Protein 4DKN (pdb70)

B-factor: mean 14.66, std 6.93, range [6.12, 46.89]

Structure (mmCIF, N/CA/C/O backbone):
data_4DKN
#
_entry.id   4DKN
#
_cell.length_a   59.254
_cell.length_b   125.576
_cell.length_c   106.465
_cell.angle_alpha   90.00
_cell.angle_beta   90.00
_cell.angle_gamma   90.00
#
_symmetry.space_group_name_H-M   'C 2 2 21'
#
loop_
_entity.id
_entity.type
_entity.pdbx_description
1 polymer 'AMPHIOXUS GREEN FLUORESCENT PROTEIN, GFPA1'
2 water water
#
loop_
_atom_site.group_PDB
_atom_site.id
_atom_site.type_symbol
_atom_site.label_atom_id
_atom_site.label_alt_id
_atom_site.label_comp_id
_atom_site.label_asym_id
_atom_site.label_entity_id
_atom_site.label_seq_id
_atom_site.pdbx_PDB_ins_code
_atom_site.Cartn_x
_atom_site.Cartn_y
_atom_site.Cartn_z
_atom_site.occupancy
_atom_site.B_iso_or_equiv
_atom_site.auth_seq_id
_atom_site.auth_comp_id
_atom_site.auth_asym_id
_atom_site.auth_atom_id
_atom_site.pdbx_PDB_model_num
ATOM 1 N N . PRO A 1 6 ? 23.132 -1.491 -9.278 1.00 17.49 2 PRO A N 1
ATOM 2 C CA . PRO A 1 6 ? 23.079 -2.341 -8.068 1.00 16.92 2 PRO A CA 1
ATOM 3 C C . PRO A 1 6 ? 21.909 -3.317 -8.142 1.00 15.53 2 PRO A C 1
ATOM 4 O O . PRO A 1 6 ? 21.073 -3.223 -9.041 1.00 16.43 2 PRO A O 1
ATOM 8 N N . LEU A 1 7 ? 21.863 -4.254 -7.201 1.00 15.02 3 LEU A N 1
ATOM 9 C CA . LEU A 1 7 ? 20.773 -5.220 -7.144 1.00 14.22 3 LEU A CA 1
ATOM 10 C C . LEU A 1 7 ? 19.533 -4.449 -6.699 1.00 14.29 3 LEU A C 1
ATOM 11 O O . LEU A 1 7 ? 19.643 -3.382 -6.099 1.00 14.12 3 LEU A O 1
ATOM 16 N N . PRO A 1 8 ? 18.335 -4.973 -6.991 1.00 12.92 4 PRO A N 1
ATOM 17 C CA . PRO A 1 8 ? 17.089 -4.303 -6.609 1.00 12.79 4 PRO A CA 1
ATOM 18 C C . PRO A 1 8 ? 16.753 -4.382 -5.122 1.00 12.34 4 PRO A C 1
ATOM 19 O O . PRO A 1 8 ? 17.210 -5.281 -4.414 1.00 13.17 4 PRO A O 1
ATOM 23 N N . ALA A 1 9 ? 15.948 -3.428 -4.665 1.00 12.42 5 ALA A N 1
ATOM 24 C CA . ALA A 1 9 ? 15.513 -3.372 -3.277 1.00 11.99 5 ALA A CA 1
ATOM 25 C C . ALA A 1 9 ? 14.015 -3.090 -3.206 1.00 12.70 5 ALA A C 1
ATOM 26 O O . ALA A 1 9 ? 13.313 -3.632 -2.355 1.00 11.95 5 ALA A O 1
ATOM 28 N N . THR A 1 10 ? 13.530 -2.235 -4.103 1.00 11.49 6 THR A N 1
ATOM 29 C CA . THR A 1 10 ? 12.117 -1.883 -4.140 1.00 12.02 6 THR A CA 1
ATOM 30 C C . THR A 1 10 ? 11.632 -1.832 -5.580 1.00 10.31 6 THR A C 1
ATOM 31 O O . THR A 1 10 ? 12.431 -1.750 -6.514 1.00 10.94 6 THR A O 1
ATOM 35 N N . HIS A 1 11 ? 10.318 -1.873 -5.755 1.00 10.48 7 HIS A N 1
ATOM 36 C CA . HIS A 1 11 ? 9.742 -1.836 -7.090 1.00 9.49 7 HIS A CA 1
ATOM 37 C C . HIS A 1 11 ? 8.310 -1.343 -7.099 1.00 9.98 7 HIS A C 1
ATOM 38 O O . HIS A 1 11 ? 7.635 -1.335 -6.072 1.00 9.88 7 HIS A O 1
ATOM 45 N N . ASP A 1 12 ? 7.859 -0.909 -8.269 1.00 11.00 8 ASP A N 1
ATOM 46 C CA . ASP A 1 12 ? 6.483 -0.484 -8.431 1.00 12.05 8 ASP A CA 1
ATOM 47 C C . ASP A 1 12 ? 5.983 -1.286 -9.624 1.00 10.52 8 ASP A C 1
ATOM 48 O O . ASP A 1 12 ? 6.776 -1.732 -10.464 1.00 10.65 8 ASP A O 1
ATOM 53 N N . ILE A 1 13 ? 4.676 -1.493 -9.683 1.00 10.29 9 ILE A N 1
ATOM 54 C CA . ILE A 1 13 ? 4.093 -2.288 -10.745 1.00 9.94 9 ILE A CA 1
ATOM 55 C C . ILE A 1 13 ? 2.838 -1.641 -11.314 1.00 10.55 9 ILE A C 1
ATOM 56 O O . ILE A 1 13 ? 2.109 -0.946 -10.610 1.00 9.89 9 ILE A O 1
ATOM 61 N N . HIS A 1 14 ? 2.619 -1.854 -12.604 1.00 9.66 10 HIS A N 1
ATOM 62 C CA . HIS A 1 14 ? 1.434 -1.354 -13.279 1.00 9.92 10 HIS A CA 1
ATOM 63 C C . HIS A 1 14 ? 0.986 -2.462 -14.218 1.00 9.73 10 HIS A C 1
ATOM 64 O O . HIS A 1 14 ? 1.671 -2.766 -15.195 1.00 11.39 10 HIS A O 1
ATOM 71 N N . LEU A 1 15 ? -0.145 -3.083 -13.906 1.00 9.48 11 LEU A N 1
ATOM 72 C CA . LEU A 1 15 ? -0.680 -4.144 -14.748 1.00 9.94 11 LEU A CA 1
ATOM 73 C C . LEU A 1 15 ? -1.921 -3.608 -15.440 1.00 11.43 11 LEU A C 1
ATOM 74 O O . LEU A 1 15 ? -2.734 -2.908 -14.830 1.00 12.73 11 LEU A O 1
ATOM 79 N N . HIS A 1 16 ? -2.062 -3.927 -16.718 1.00 10.28 12 HIS A N 1
ATOM 80 C CA . HIS A 1 16 ? -3.208 -3.460 -17.475 1.00 10.10 12 HIS A CA 1
ATOM 81 C C . HIS A 1 16 ? -3.430 -4.341 -18.689 1.00 10.03 12 HIS A C 1
ATOM 82 O O . HIS A 1 16 ? -2.548 -5.097 -19.096 1.00 10.84 12 HIS A O 1
ATOM 89 N N . GLY A 1 17 ? -4.624 -4.241 -19.257 1.00 10.54 13 GLY A N 1
ATOM 90 C CA . GLY A 1 17 ? -4.970 -5.034 -20.414 1.00 10.17 13 GLY A CA 1
ATOM 91 C C . GLY A 1 17 ? -6.429 -5.404 -20.322 1.00 10.47 13 GLY A C 1
ATOM 92 O O . GLY A 1 17 ? -7.230 -4.641 -19.776 1.00 11.10 13 GLY A O 1
ATOM 93 N N . SER A 1 18 ? -6.780 -6.573 -20.845 1.00 11.34 14 SER A N 1
ATOM 94 C CA . SER A 1 18 ? -8.159 -7.028 -20.816 1.00 12.40 14 SER A CA 1
ATOM 95 C C . SER A 1 18 ? -8.251 -8.543 -20.688 1.00 11.61 14 SER A C 1
ATOM 96 O O . SER A 1 18 ? -7.377 -9.278 -21.158 1.00 11.77 14 SER A O 1
ATOM 99 N N . ILE A 1 19 ? -9.316 -8.992 -20.032 1.00 11.56 15 ILE A N 1
ATOM 100 C CA . ILE A 1 19 ? -9.591 -10.410 -19.842 1.00 11.89 15 ILE A CA 1
ATOM 101 C C . ILE A 1 19 ? -11.011 -10.623 -20.364 1.00 13.14 15 ILE A C 1
ATOM 102 O O . ILE A 1 19 ? -11.955 -9.993 -19.881 1.00 13.60 15 ILE A O 1
ATOM 107 N N . ASN A 1 20 ? -11.160 -11.492 -21.359 1.00 12.50 16 ASN A N 1
ATOM 108 C CA . ASN A 1 20 ? -12.467 -11.761 -21.949 1.00 13.99 16 ASN A CA 1
ATOM 109 C C . ASN A 1 20 ? -13.128 -10.478 -22.456 1.00 14.86 16 ASN A C 1
ATOM 110 O O . ASN A 1 20 ? -14.337 -10.291 -22.320 1.00 17.41 16 ASN A O 1
ATOM 115 N N . GLY A 1 21 ? -12.316 -9.599 -23.038 1.00 15.24 17 GLY A N 1
ATOM 116 C CA . GLY A 1 21 ? -12.826 -8.355 -23.589 1.00 17.66 17 GLY A CA 1
ATOM 117 C C . GLY A 1 21 ? -13.097 -7.224 -22.615 1.00 19.16 17 GLY A C 1
ATOM 118 O O . GLY A 1 21 ? -13.578 -6.166 -23.022 1.00 20.04 17 GLY A O 1
ATOM 119 N N . HIS A 1 22 ? -12.792 -7.430 -21.338 1.00 17.57 18 HIS A N 1
ATOM 120 C CA . HIS A 1 22 ? -13.022 -6.401 -20.330 1.00 19.20 18 HIS A CA 1
ATOM 121 C C . HIS A 1 22 ? -11.714 -5.850 -19.771 1.00 17.56 18 HIS A C 1
ATOM 122 O O . HIS A 1 22 ? -10.888 -6.592 -19.236 1.00 16.75 18 HIS A O 1
ATOM 129 N N . GLU A 1 23 ? -11.541 -4.540 -19.901 1.00 16.35 19 GLU A N 1
ATOM 130 C CA . GLU A 1 23 ? -10.342 -3.852 -19.437 1.00 15.22 19 GLU A CA 1
ATOM 131 C C . GLU A 1 23 ? -10.170 -3.857 -17.920 1.00 13.62 19 GLU A C 1
ATOM 132 O O . GLU A 1 23 ? -11.143 -3.820 -17.168 1.00 15.25 19 GLU A O 1
ATOM 138 N N . PHE A 1 24 ? -8.918 -3.911 -17.481 1.00 12.12 20 PHE A N 1
ATOM 139 C CA . PHE A 1 24 ? -8.597 -3.879 -16.059 1.00 10.96 20 PHE A CA 1
ATOM 140 C C . PHE A 1 24 ? -7.299 -3.092 -15.904 1.00 9.83 20 PHE A C 1
ATOM 141 O O . PHE A 1 24 ? -6.525 -2.953 -16.854 1.00 10.50 20 PHE A O 1
ATOM 149 N N . ASP A 1 25 ? -7.061 -2.576 -14.705 1.00 10.70 21 ASP A N 1
ATOM 150 C CA . ASP A 1 25 ? -5.860 -1.798 -14.447 1.00 10.29 21 ASP A CA 1
ATOM 151 C C . ASP A 1 25 ? -5.550 -1.859 -12.959 1.00 10.18 21 ASP A C 1
ATOM 152 O O . ASP A 1 25 ? -6.426 -1.621 -12.129 1.00 10.63 21 ASP A O 1
ATOM 157 N N . MET A 1 26 ? -4.305 -2.190 -12.629 1.00 10.23 22 MET A N 1
ATOM 158 C CA . MET A 1 26 ? -3.875 -2.277 -11.237 1.00 10.26 22 MET A CA 1
ATOM 159 C C . MET A 1 26 ? -2.519 -1.606 -11.062 1.00 9.78 22 MET A C 1
ATOM 160 O O . MET A 1 26 ? -1.660 -1.677 -11.944 1.00 10.72 22 MET A O 1
ATOM 165 N N . VAL A 1 27 ? -2.330 -0.959 -9.915 1.00 10.29 23 VAL A N 1
ATOM 166 C CA . VAL A 1 27 ? -1.081 -0.276 -9.612 1.00 12.08 23 VAL A CA 1
ATOM 167 C C . VAL A 1 27 ? -0.654 -0.570 -8.182 1.00 11.21 23 VAL A C 1
ATOM 168 O O . VAL A 1 27 ? -1.492 -0.795 -7.311 1.00 11.47 23 VAL A O 1
ATOM 172 N N . GLY A 1 28 ? 0.652 -0.554 -7.946 1.00 10.09 24 GLY A N 1
ATOM 173 C CA . GLY A 1 28 ? 1.163 -0.811 -6.614 1.00 10.03 24 GLY A CA 1
ATOM 174 C C . GLY A 1 28 ? 2.664 -0.991 -6.640 1.00 10.63 24 GLY A C 1
ATOM 175 O O . GLY A 1 28 ? 3.358 -0.402 -7.468 1.00 9.83 24 GLY A O 1
ATOM 176 N N . GLY A 1 29 ? 3.170 -1.814 -5.733 1.00 10.98 25 GLY A N 1
ATOM 177 C CA . GLY A 1 29 ? 4.598 -2.047 -5.685 1.00 11.16 25 GLY A CA 1
ATOM 178 C C . GLY A 1 29 ? 4.972 -2.900 -4.496 1.00 11.18 25 GLY A C 1
ATOM 179 O O . GLY A 1 29 ? 4.112 -3.506 -3.857 1.00 11.26 25 GLY A O 1
ATOM 180 N N . GLY A 1 30 ? 6.262 -2.943 -4.195 1.00 10.51 26 GLY A N 1
ATOM 181 C CA . GLY A 1 30 ? 6.726 -3.734 -3.074 1.00 10.28 26 GLY A CA 1
ATOM 182 C C . GLY A 1 30 ? 8.233 -3.674 -2.937 1.00 9.00 26 GLY A C 1
ATOM 183 O O . GLY A 1 30 ? 8.871 -2.687 -3.304 1.00 10.41 26 GLY A O 1
ATOM 184 N N . LYS A 1 31 ? 8.806 -4.741 -2.400 1.00 10.79 27 LYS A N 1
ATOM 185 C CA . LYS A 1 31 ? 10.242 -4.813 -2.212 1.00 10.67 27 LYS A CA 1
ATOM 186 C C . LYS A 1 31 ? 10.656 -6.273 -2.172 1.00 10.96 27 LYS A C 1
ATOM 187 O O . LYS A 1 31 ? 9.811 -7.169 -2.199 1.00 10.80 27 LYS A O 1
ATOM 193 N N . GLY A 1 32 ? 11.960 -6.509 -2.112 1.00 10.35 28 GLY A N 1
ATOM 194 C CA . GLY A 1 32 ? 12.447 -7.871 -2.068 1.00 11.44 28 GLY A CA 1
ATOM 195 C C . GLY A 1 32 ? 13.889 -7.967 -1.621 1.00 11.64 28 GLY A C 1
ATOM 196 O O . GLY A 1 32 ? 14.566 -6.956 -1.415 1.00 12.47 28 GLY A O 1
ATOM 197 N N . ASP A 1 33 ? 14.355 -9.202 -1.480 1.00 11.13 29 ASP A N 1
ATOM 198 C CA . ASP A 1 33 ? 15.720 -9.489 -1.053 1.00 11.53 29 ASP A CA 1
ATOM 199 C C . ASP A 1 33 ? 16.398 -10.238 -2.199 1.00 11.12 29 ASP A C 1
ATOM 200 O O . ASP A 1 33 ? 16.151 -11.425 -2.400 1.00 10.81 29 ASP A O 1
ATOM 205 N N . PRO A 1 34 ? 17.264 -9.552 -2.962 1.00 10.52 30 PRO A N 1
ATOM 206 C CA . PRO A 1 34 ? 17.970 -10.159 -4.097 1.00 11.50 30 PRO A CA 1
ATOM 207 C C . PRO A 1 34 ? 18.997 -11.225 -3.729 1.00 11.83 30 PRO A C 1
ATOM 208 O O . PRO A 1 34 ? 19.550 -11.884 -4.608 1.00 11.18 30 PRO A O 1
ATOM 212 N N . ASN A 1 35 ? 19.259 -11.383 -2.434 1.00 12.28 31 ASN A N 1
ATOM 213 C CA . ASN A 1 35 ? 20.199 -12.398 -1.965 1.00 13.22 31 ASN A CA 1
ATOM 214 C C . ASN A 1 35 ? 19.440 -13.673 -1.606 1.00 13.13 31 ASN A C 1
ATOM 215 O O . ASN A 1 35 ? 20.007 -14.765 -1.603 1.00 14.03 31 ASN A O 1
ATOM 220 N N . ALA A 1 36 ? 18.153 -13.523 -1.313 1.00 13.09 32 ALA A N 1
ATOM 221 C CA . ALA A 1 36 ? 17.311 -14.650 -0.928 1.00 12.43 32 ALA A CA 1
ATOM 222 C C . ALA A 1 36 ? 16.320 -15.087 -2.004 1.00 12.62 32 ALA A C 1
ATOM 223 O O . ALA A 1 36 ? 15.762 -16.181 -1.922 1.00 12.07 32 ALA A O 1
ATOM 225 N N . GLY A 1 37 ? 16.096 -14.233 -2.999 1.00 11.78 33 GLY A N 1
ATOM 226 C CA . GLY A 1 37 ? 15.162 -14.559 -4.065 1.00 12.62 33 GLY A CA 1
ATOM 227 C C . GLY A 1 37 ? 13.709 -14.319 -3.691 1.00 11.85 33 GLY A C 1
ATOM 228 O O . GLY A 1 37 ? 12.796 -14.692 -4.427 1.00 13.37 33 GLY A O 1
ATOM 229 N N . SER A 1 38 ? 13.486 -13.683 -2.548 1.00 10.74 34 SER A N 1
ATOM 230 C CA . SER A 1 38 ? 12.134 -13.415 -2.082 1.00 10.99 34 SER A CA 1
ATOM 231 C C . SER A 1 38 ? 11.695 -11.992 -2.392 1.00 9.65 34 SER A C 1
ATOM 232 O O . SER A 1 38 ? 12.519 -11.093 -2.550 1.00 10.65 34 SER A O 1
ATOM 235 N N . LEU A 1 39 ? 10.387 -11.799 -2.483 1.00 8.86 35 LEU A N 1
ATOM 236 C CA . LEU A 1 39 ? 9.837 -10.477 -2.741 1.00 8.86 35 LEU A CA 1
ATOM 237 C C . LEU A 1 39 ? 8.366 -10.429 -2.387 1.00 9.50 35 LEU A C 1
ATOM 238 O O . LEU A 1 39 ? 7.707 -11.461 -2.244 1.00 10.51 35 LEU A O 1
ATOM 243 N N . VAL A 1 40 ? 7.868 -9.210 -2.229 1.00 8.98 36 VAL A N 1
ATOM 244 C CA . VAL A 1 40 ? 6.467 -8.980 -1.932 1.00 10.30 36 VAL A CA 1
ATOM 245 C C . VAL A 1 40 ? 5.985 -7.904 -2.894 1.00 9.17 36 VAL A C 1
ATOM 246 O O . VAL A 1 40 ? 6.730 -6.979 -3.234 1.00 10.36 36 VAL A O 1
ATOM 250 N N . THR A 1 41 ? 4.749 -8.047 -3.352 1.00 9.16 37 THR A N 1
ATOM 251 C CA . THR A 1 41 ? 4.154 -7.080 -4.264 1.00 9.94 37 THR A CA 1
ATOM 252 C C . THR A 1 41 ? 2.676 -6.939 -3.956 1.00 10.14 37 THR A C 1
ATOM 253 O O . THR A 1 41 ? 1.979 -7.929 -3.745 1.00 10.21 37 THR A O 1
ATOM 257 N N . THR A 1 42 ? 2.207 -5.698 -3.920 1.00 11.28 38 THR A N 1
ATOM 258 C CA . THR A 1 42 ? 0.801 -5.419 -3.684 1.00 11.42 38 THR A CA 1
ATOM 259 C C . THR A 1 42 ? 0.305 -4.583 -4.858 1.00 10.78 38 THR A C 1
ATOM 260 O O . THR A 1 42 ? 0.955 -3.619 -5.261 1.00 12.25 38 THR A O 1
ATOM 264 N N . ALA A 1 43 ? -0.833 -4.972 -5.420 1.00 9.87 39 ALA A N 1
ATOM 265 C CA . ALA A 1 43 ? -1.412 -4.243 -6.541 1.00 10.85 39 ALA A CA 1
ATOM 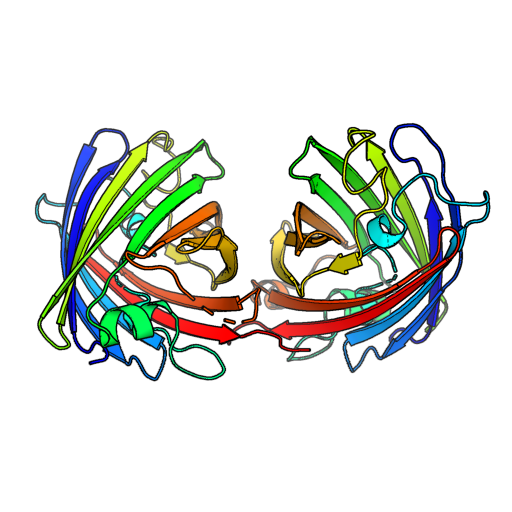266 C C . ALA A 1 43 ? -2.877 -3.979 -6.240 1.00 11.68 39 ALA A C 1
ATOM 267 O O . ALA A 1 43 ? -3.587 -4.854 -5.747 1.00 11.41 39 ALA A O 1
ATOM 269 N N . LYS A 1 44 ? -3.323 -2.766 -6.539 1.00 11.35 40 LYS A N 1
ATOM 270 C CA . LYS A 1 44 ? -4.703 -2.375 -6.290 1.00 13.15 40 LYS A CA 1
ATOM 271 C C . LYS A 1 44 ? -5.377 -1.910 -7.577 1.00 11.66 40 LYS A C 1
ATOM 272 O O . LYS A 1 44 ? -4.775 -1.196 -8.382 1.00 11.50 40 LYS A O 1
ATOM 278 N N . SER A 1 45 ? -6.626 -2.320 -7.770 1.00 12.01 41 SER A N 1
ATOM 279 C CA . SER A 1 45 ? -7.372 -1.937 -8.963 1.00 11.72 41 SER A CA 1
ATOM 280 C C . SER A 1 45 ? -7.674 -0.446 -8.977 1.00 12.99 41 SER A C 1
ATOM 281 O O . SER A 1 45 ? -7.861 0.170 -7.929 1.00 14.19 41 SER A O 1
ATOM 284 N N . THR A 1 46 ? -7.719 0.123 -10.176 1.00 11.97 42 THR A N 1
ATOM 285 C CA . THR A 1 46 ? -8.024 1.540 -10.349 1.00 13.18 42 THR A CA 1
ATOM 286 C C . THR A 1 46 ? -9.356 1.669 -11.082 1.00 14.97 42 THR A C 1
ATOM 287 O O . THR A 1 46 ? -9.807 2.775 -11.379 1.00 16.00 42 THR A O 1
ATOM 291 N N . LYS A 1 47 ? -9.986 0.533 -11.365 1.00 14.74 43 LYS A N 1
ATOM 292 C CA . LYS A 1 47 ? -11.254 0.515 -12.084 1.00 14.49 43 LYS A CA 1
ATOM 293 C C . LYS A 1 47 ? -12.329 -0.271 -11.341 1.00 13.14 43 LYS A C 1
ATOM 294 O O . LYS A 1 47 ? -13.197 -0.893 -11.956 1.00 15.76 43 LYS A O 1
ATOM 300 N N . GLY A 1 48 ? -12.273 -0.232 -10.015 1.00 13.88 44 GLY A N 1
ATOM 301 C CA . GLY A 1 48 ? -13.252 -0.954 -9.225 1.00 13.80 44 GLY A CA 1
ATOM 302 C C . GLY A 1 48 ? -12.959 -2.441 -9.152 1.00 13.64 44 GLY A C 1
ATOM 303 O O . GLY A 1 48 ? -11.886 -2.904 -9.546 1.00 14.49 44 GLY A O 1
ATOM 304 N N . ALA A 1 49 ? -13.930 -3.197 -8.654 1.00 13.87 45 ALA A N 1
ATOM 305 C CA . ALA A 1 49 ? -13.787 -4.637 -8.502 1.00 14.88 45 ALA A CA 1
ATOM 306 C C . ALA A 1 49 ? -13.433 -5.350 -9.802 1.00 14.63 45 ALA A C 1
ATOM 307 O O . ALA A 1 49 ? -13.982 -5.050 -10.860 1.00 15.56 45 ALA A O 1
ATOM 309 N N . LEU A 1 50 ? -12.503 -6.297 -9.713 1.00 13.54 46 LEU A N 1
ATOM 310 C CA . LEU A 1 50 ? -12.101 -7.079 -10.874 1.00 13.60 46 LEU A CA 1
ATOM 311 C C . LEU A 1 50 ? -13.271 -7.999 -11.220 1.00 13.90 46 LEU A C 1
ATOM 312 O O . LEU A 1 50 ? -13.966 -8.485 -10.328 1.00 14.53 46 LEU A O 1
ATOM 317 N N . LYS A 1 51 ? -13.487 -8.235 -12.512 1.00 14.71 47 LYS A N 1
ATOM 318 C CA . LYS A 1 51 ? -14.584 -9.084 -12.968 1.00 15.91 47 LYS A CA 1
ATOM 319 C C . LYS A 1 51 ? -14.182 -10.551 -13.089 1.00 15.48 47 LYS A C 1
ATOM 320 O O . LYS A 1 51 ? -14.996 -11.398 -13.460 1.00 19.14 47 LYS A O 1
ATOM 326 N N . PHE A 1 52 ? -12.926 -10.843 -12.778 1.00 13.38 48 PHE A N 1
ATOM 327 C CA . PHE A 1 52 ? -12.404 -12.204 -12.856 1.00 11.85 48 PHE A CA 1
ATOM 328 C C . PHE A 1 52 ? -11.641 -12.495 -11.571 1.00 11.27 48 PHE A C 1
ATOM 329 O O . PHE A 1 52 ? -11.407 -11.596 -10.767 1.00 11.40 48 PHE A O 1
ATOM 337 N N . SER A 1 53 ? -11.249 -13.748 -11.373 1.00 9.76 49 SER A N 1
ATOM 338 C CA . SER A 1 53 ? -10.520 -14.111 -10.167 1.00 9.89 49 SER A CA 1
ATOM 339 C C . SER A 1 53 ? -9.281 -13.255 -9.956 1.00 9.83 49 SER A C 1
ATOM 340 O O . SER A 1 53 ? -8.455 -13.114 -10.852 1.00 9.47 49 SER A O 1
ATOM 343 N N . PRO A 1 54 ? -9.137 -12.663 -8.763 1.00 10.34 50 PRO A N 1
ATOM 344 C CA . PRO A 1 54 ? -7.965 -11.831 -8.478 1.00 9.74 50 PRO A CA 1
ATOM 345 C C . PRO A 1 54 ? -6.690 -12.674 -8.552 1.00 9.40 50 PRO A C 1
ATOM 346 O O . PRO A 1 54 ? -5.596 -12.153 -8.762 1.00 9.55 50 PRO A O 1
ATOM 350 N N . TYR A 1 55 ? -6.845 -13.982 -8.386 1.00 8.98 51 TYR A N 1
ATOM 351 C CA . TYR A 1 55 ? -5.702 -14.882 -8.449 1.00 9.44 51 TYR A CA 1
ATOM 352 C C . TYR A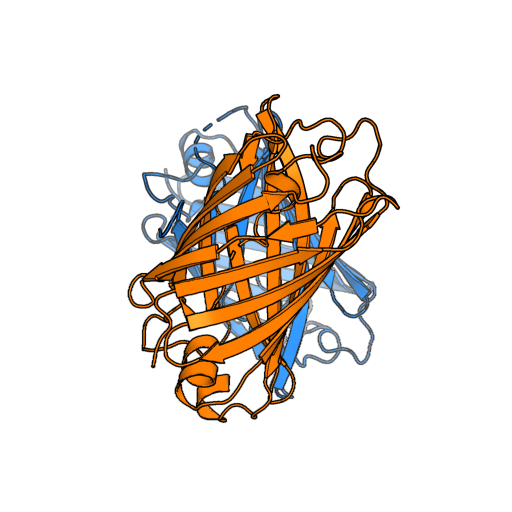 1 55 ? -5.117 -14.967 -9.854 1.00 9.38 51 TYR A C 1
ATOM 353 O O . TYR A 1 55 ? -4.008 -15.466 -10.034 1.00 8.89 51 TYR A O 1
ATOM 362 N N . LEU A 1 56 ? -5.850 -14.474 -10.850 1.00 8.53 52 LEU A N 1
ATOM 363 C CA . LEU A 1 56 ? -5.343 -14.497 -12.216 1.00 9.00 52 LEU A CA 1
ATOM 364 C C . LEU A 1 56 ? -4.143 -13.552 -12.317 1.00 9.64 52 LEU A C 1
ATOM 365 O O . LEU A 1 56 ? -3.362 -13.633 -13.260 1.00 10.22 52 LEU A O 1
ATOM 370 N N . MET A 1 57 ? -4.000 -12.655 -11.342 1.00 9.23 53 MET A N 1
ATOM 371 C CA . MET A 1 57 ? -2.880 -11.716 -11.319 1.00 8.41 53 MET A CA 1
ATOM 372 C C . MET A 1 57 ? -1.599 -12.388 -10.812 1.00 7.42 53 MET A C 1
ATOM 373 O O . MET A 1 57 ? -0.531 -11.776 -10.787 1.00 8.68 53 MET A O 1
ATOM 378 N N . ILE A 1 58 ? -1.722 -13.652 -10.415 1.00 7.64 54 ILE A N 1
ATOM 379 C CA . ILE A 1 58 ? -0.598 -14.447 -9.927 1.00 8.22 54 ILE A CA 1
ATOM 380 C C . ILE A 1 58 ? -0.260 -15.430 -11.048 1.00 8.56 54 ILE A C 1
ATOM 381 O O . ILE A 1 58 ? -1.155 -16.055 -11.616 1.00 8.12 54 ILE A O 1
ATOM 386 N N . PRO A 1 59 ? 1.035 -15.652 -11.321 1.00 8.75 55 PRO A N 1
ATOM 387 C CA . PRO A 1 59 ? 2.255 -15.114 -10.712 1.00 8.48 55 PRO A CA 1
ATOM 388 C C . PRO A 1 59 ? 2.800 -13.797 -11.250 1.00 8.08 55 PRO A C 1
ATOM 389 O O . PRO A 1 59 ? 3.921 -13.425 -10.930 1.00 8.34 55 PRO A O 1
ATOM 393 N N . HIS A 1 60 ? 2.013 -13.078 -12.036 1.00 7.80 56 HIS A N 1
ATOM 394 C CA . HIS A 1 60 ? 2.480 -11.829 -12.634 1.00 8.28 56 HIS A CA 1
ATOM 395 C C . HIS A 1 60 ? 3.023 -10.766 -11.674 1.00 8.95 56 HIS A C 1
ATOM 396 O O . HIS A 1 60 ? 3.912 -10.006 -12.050 1.00 9.15 56 HIS A O 1
ATOM 403 N N . LEU A 1 61 ? 2.515 -10.719 -10.442 1.00 8.22 57 LEU A N 1
ATOM 404 C CA . LEU A 1 61 ? 2.985 -9.734 -9.456 1.00 9.21 57 LEU A CA 1
ATOM 405 C C . LEU A 1 61 ? 4.452 -9.969 -9.082 1.00 8.46 57 LEU A C 1
ATOM 406 O O . LEU A 1 61 ? 5.127 -9.098 -8.541 1.00 9.45 57 LEU A O 1
ATOM 430 N N . TYR A 1 63 ? 9.473 -10.295 -11.053 1.00 7.68 61 TYR A N 1
ATOM 431 C CA . TYR A 1 63 ? 10.767 -9.635 -10.922 1.00 8.33 61 TYR A CA 1
ATOM 432 C C . TYR A 1 63 ? 11.909 -10.613 -10.653 1.00 8.17 61 TYR A C 1
ATOM 433 O O . TYR A 1 63 ? 12.279 -10.838 -9.495 1.00 9.17 61 TYR A O 1
ATOM 442 N N . TYR A 1 64 ? 12.482 -11.184 -11.708 1.00 7.89 62 TYR A N 1
ATOM 443 C CA . TYR A 1 64 ? 13.586 -12.116 -11.525 1.00 7.55 62 TYR A CA 1
ATOM 444 C C . TYR A 1 64 ? 14.897 -11.399 -11.196 1.00 8.10 62 TYR A C 1
ATOM 445 O O . TYR A 1 64 ? 15.939 -12.033 -11.015 1.00 9.03 62 TYR A O 1
ATOM 454 N N . GLN A 1 65 ? 14.844 -10.072 -11.107 1.00 9.32 63 GLN A N 1
ATOM 455 C CA . GLN A 1 65 ? 16.030 -9.307 -10.738 1.00 9.54 63 GLN A CA 1
ATOM 456 C C . GLN A 1 65 ? 16.360 -9.606 -9.268 1.00 9.60 63 GLN A C 1
ATOM 457 O O . GLN A 1 65 ? 17.446 -9.291 -8.787 1.00 10.18 63 GLN A O 1
ATOM 463 N N . TYR A 1 66 ? 15.414 -10.218 -8.560 1.00 8.31 64 TYR A N 1
ATOM 464 C CA . TYR A 1 66 ? 15.605 -10.584 -7.153 1.00 8.41 64 TYR A CA 1
ATOM 465 C C . TYR A 1 66 ? 16.100 -12.021 -7.021 1.00 8.82 64 TYR A C 1
ATOM 466 O O . TYR A 1 66 ? 16.373 -12.486 -5.915 1.00 9.42 64 TYR A O 1
ATOM 475 N N . LEU A 1 67 ? 16.222 -12.713 -8.149 1.00 9.45 65 LEU A N 1
ATOM 476 C CA . LEU A 1 67 ? 16.627 -14.115 -8.160 1.00 10.00 65 LEU A CA 1
ATOM 477 C C . LEU A 1 67 ? 18.105 -14.442 -8.331 1.00 10.04 65 LEU A C 1
ATOM 478 O O . LEU A 1 67 ? 18.691 -14.187 -9.380 1.00 10.55 65 LEU A O 1
ATOM 483 N N . PRO A 1 68 ? 18.734 -15.008 -7.292 1.00 11.93 66 PRO A N 1
ATOM 484 C CA . PRO A 1 68 ? 20.146 -15.346 -7.456 1.00 11.90 66 PRO A CA 1
ATOM 485 C C . PRO A 1 68 ? 20.197 -16.766 -8.026 1.00 11.85 66 PRO A C 1
ATOM 486 O O . PRO A 1 68 ? 19.202 -17.494 -7.973 1.00 11.43 66 PRO A O 1
ATOM 490 N N . TYR A 1 69 ? 21.331 -17.152 -8.598 1.00 12.58 67 TYR A N 1
ATOM 491 C CA . TYR A 1 69 ? 21.471 -18.500 -9.131 1.00 13.39 67 TYR A CA 1
ATOM 492 C C . TYR A 1 69 ? 22.260 -19.345 -8.131 1.00 14.44 67 TYR A C 1
ATOM 493 O O . TYR A 1 69 ? 22.757 -18.830 -7.133 1.00 14.94 67 TYR A O 1
ATOM 502 N N . PRO A 1 70 ? 22.376 -20.658 -8.376 1.00 14.64 68 PRO A N 1
ATOM 503 C CA . PRO A 1 70 ? 23.102 -21.548 -7.464 1.00 15.41 68 PRO A CA 1
ATOM 504 C C . PRO A 1 70 ? 24.566 -21.224 -7.181 1.00 15.85 68 PRO A C 1
ATOM 505 O O . PRO A 1 70 ? 25.094 -21.608 -6.139 1.00 15.68 68 PRO A O 1
ATOM 509 N N . ASP A 1 71 ? 25.222 -20.522 -8.097 1.00 16.29 69 ASP A N 1
ATOM 510 C CA . ASP A 1 71 ? 26.635 -20.205 -7.924 1.00 17.20 69 ASP A CA 1
ATOM 511 C C . ASP A 1 71 ? 26.981 -18.737 -8.149 1.00 17.36 69 ASP A C 1
ATOM 512 O O . ASP A 1 71 ? 28.132 -18.400 -8.427 1.00 17.94 69 ASP A O 1
ATOM 517 N N . GLY A 1 72 ? 25.988 -17.865 -8.019 1.00 16.86 70 GLY A N 1
ATOM 518 C CA . GLY A 1 72 ? 26.223 -16.447 -8.215 1.00 16.69 70 GLY A CA 1
ATOM 519 C C . GLY A 1 72 ? 24.976 -15.757 -8.726 1.00 16.07 70 GLY A C 1
ATOM 520 O O . GLY A 1 72 ? 23.919 -16.378 -8.797 1.00 15.23 70 GLY A O 1
ATOM 521 N N . PRO A 1 73 ? 25.063 -14.470 -9.093 1.00 15.61 71 PRO A N 1
ATOM 522 C CA . PRO A 1 73 ? 23.890 -13.750 -9.596 1.00 15.03 71 PRO A CA 1
ATOM 523 C C . PRO A 1 73 ? 23.333 -14.358 -10.880 1.00 13.88 71 PRO A C 1
ATOM 524 O O . PRO A 1 73 ? 24.080 -14.880 -11.707 1.00 15.64 71 PRO A O 1
ATOM 528 N N . SER A 1 74 ? 22.014 -14.296 -11.035 1.00 12.09 72 SER A N 1
ATOM 529 C CA . SER A 1 74 ? 21.362 -14.830 -12.227 1.00 11.76 72 SER A CA 1
ATOM 530 C C . SER A 1 74 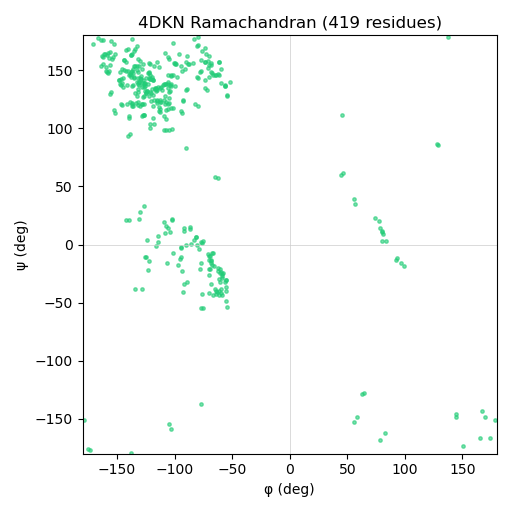? 21.587 -13.861 -13.383 1.00 12.00 72 SER A C 1
ATOM 531 O O . SER A 1 74 ? 22.019 -12.728 -13.174 1.00 12.44 72 SER A O 1
ATOM 534 N N . PRO A 1 75 ? 21.305 -14.296 -14.621 1.00 12.34 73 PRO A N 1
ATOM 535 C CA . PRO A 1 75 ? 21.496 -13.404 -15.769 1.00 11.45 73 PRO A CA 1
ATOM 536 C C . PRO A 1 75 ? 20.601 -12.170 -15.646 1.00 10.22 73 PRO A C 1
ATOM 537 O O . PRO A 1 75 ? 20.940 -11.087 -16.125 1.00 12.03 73 PRO A O 1
ATOM 541 N N . PHE A 1 76 ? 19.459 -12.344 -14.991 1.00 10.24 74 PHE A N 1
ATOM 542 C CA . PHE A 1 76 ? 18.514 -11.252 -14.790 1.00 10.42 74 PHE A CA 1
ATOM 543 C C . PHE A 1 76 ? 19.150 -10.186 -13.900 1.00 10.40 74 PHE A C 1
ATOM 544 O O . PHE A 1 76 ? 18.957 -8.987 -14.115 1.00 11.56 74 PHE A O 1
ATOM 552 N N . GLN A 1 77 ? 19.909 -10.631 -12.900 1.00 11.30 75 GLN A N 1
ATOM 553 C CA . GLN A 1 77 ? 20.580 -9.713 -11.985 1.00 11.63 75 GLN A CA 1
ATOM 554 C C . GLN A 1 77 ? 21.801 -9.086 -12.648 1.00 11.94 75 GLN A C 1
ATOM 555 O O . GLN A 1 77 ? 22.039 -7.889 -12.507 1.00 13.29 75 GLN A O 1
ATOM 561 N N . VAL A 1 78 ? 22.576 -9.892 -13.368 1.00 14.19 76 VAL A N 1
ATOM 562 C CA . VAL A 1 78 ? 23.756 -9.382 -14.056 1.00 15.44 76 VAL A CA 1
ATOM 563 C C . VAL A 1 78 ? 23.329 -8.283 -15.024 1.00 15.64 76 VAL A C 1
ATOM 564 O O . VAL A 1 78 ? 23.967 -7.233 -15.112 1.00 17.37 76 VAL A O 1
ATOM 568 N N . SER A 1 79 ? 22.238 -8.532 -15.742 1.00 16.52 77 SER A N 1
ATOM 569 C CA . SER A 1 79 ? 21.708 -7.569 -16.697 1.00 17.86 77 SER A CA 1
ATOM 570 C C . SER A 1 79 ? 21.482 -6.228 -16.010 1.00 16.89 77 SER A C 1
ATOM 571 O O . SER A 1 79 ? 21.978 -5.193 -16.462 1.00 17.56 77 SER A O 1
ATOM 574 N N . MET A 1 80 ? 20.735 -6.251 -14.913 1.00 16.21 78 MET A N 1
ATOM 575 C CA . MET A 1 80 ? 20.440 -5.031 -14.173 1.00 15.32 78 MET A CA 1
ATOM 576 C C . MET A 1 80 ? 21.691 -4.349 -13.626 1.00 15.44 78 MET A C 1
ATOM 577 O O . MET A 1 80 ? 21.818 -3.126 -13.700 1.00 15.48 78 MET A O 1
ATOM 582 N N . LEU A 1 81 ? 22.608 -5.138 -13.075 1.00 15.76 79 LEU A N 1
ATOM 583 C CA . LEU A 1 81 ? 23.844 -4.599 -12.517 1.00 17.02 79 LEU A CA 1
ATOM 584 C C . LEU A 1 81 ? 24.676 -3.861 -13.558 1.00 18.24 79 LEU A C 1
ATOM 585 O O . LEU A 1 81 ? 25.283 -2.830 -13.260 1.00 19.16 79 LEU A O 1
ATOM 590 N N . GLU A 1 82 ? 24.700 -4.387 -14.778 1.00 19.47 80 GLU A N 1
ATOM 591 C CA . GLU A 1 82 ? 25.480 -3.784 -15.853 1.00 20.75 80 GLU A CA 1
ATOM 592 C C . GLU A 1 82 ? 24.759 -2.639 -16.561 1.00 21.01 80 GLU A C 1
ATOM 593 O O . GLU A 1 82 ? 25.272 -2.086 -17.533 1.00 21.76 80 GLU A O 1
ATOM 599 N N . GLY A 1 83 ? 23.575 -2.284 -16.072 1.00 21.13 81 GLY A N 1
ATOM 600 C CA . GLY A 1 83 ? 22.826 -1.196 -16.677 1.00 21.83 81 GLY A CA 1
ATOM 601 C C . GLY A 1 83 ? 22.121 -1.561 -17.970 1.00 22.74 81 GLY A C 1
ATOM 602 O O . GLY A 1 83 ? 21.779 -0.688 -18.770 1.00 22.84 81 GLY A O 1
ATOM 603 N N . SER A 1 84 ? 21.908 -2.854 -18.186 1.00 22.55 82 SER A N 1
ATOM 604 C CA . SER A 1 84 ? 21.223 -3.312 -19.385 1.00 22.21 82 SER A CA 1
ATOM 605 C C . SER A 1 84 ? 19.794 -3.674 -18.990 1.00 21.25 82 SER A C 1
ATOM 606 O O . SER A 1 84 ? 19.294 -3.207 -17.968 1.00 23.23 82 SER A O 1
ATOM 609 N N . GLY A 1 85 ? 19.135 -4.499 -19.794 1.00 19.75 83 GLY A N 1
ATOM 610 C CA . GLY A 1 85 ? 17.773 -4.879 -19.472 1.00 17.42 83 GLY A CA 1
ATOM 611 C C . GLY A 1 85 ? 17.259 -6.048 -20.286 1.00 14.80 83 GLY A C 1
ATOM 612 O O . GLY A 1 85 ? 17.956 -6.569 -21.154 1.00 15.16 83 GLY A O 1
ATOM 613 N N . TYR A 1 86 ? 16.031 -6.463 -19.993 1.00 13.24 84 TYR A N 1
ATOM 614 C CA . TYR A 1 86 ? 15.401 -7.567 -20.703 1.00 11.80 84 TYR A CA 1
ATOM 615 C C . TYR A 1 86 ? 13.886 -7.427 -20.630 1.00 11.76 84 TYR A C 1
ATOM 616 O O . TYR A 1 86 ? 13.358 -6.711 -19.776 1.00 12.33 84 TYR A O 1
ATOM 625 N N . ALA A 1 87 ? 13.196 -8.093 -21.548 1.00 10.72 85 ALA A N 1
ATOM 626 C CA . ALA A 1 87 ? 11.741 -8.071 -21.587 1.00 12.12 85 ALA A CA 1
ATOM 627 C C . ALA A 1 87 ? 11.252 -9.500 -21.380 1.00 10.49 85 ALA A C 1
ATOM 628 O O . ALA A 1 87 ? 11.969 -10.456 -21.696 1.00 12.06 85 ALA A O 1
ATOM 630 N N . VAL A 1 88 ? 10.040 -9.646 -20.850 1.00 9.43 86 VAL A N 1
ATOM 631 C CA . VAL A 1 88 ? 9.473 -10.969 -20.594 1.00 9.52 86 VAL A CA 1
ATOM 632 C C . VAL A 1 88 ? 8.173 -11.190 -21.353 1.00 8.75 86 VAL A C 1
ATOM 633 O O . VAL A 1 88 ? 7.266 -10.360 -21.301 1.00 9.52 86 VAL A O 1
ATOM 637 N N . TYR A 1 89 ? 8.084 -12.321 -22.043 1.00 8.54 87 TYR A N 1
ATOM 638 C CA . TYR A 1 89 ? 6.892 -12.674 -22.800 1.00 8.61 87 TYR A CA 1
ATOM 639 C C . TYR A 1 89 ? 6.448 -14.068 -22.391 1.00 8.24 87 TYR A C 1
ATOM 640 O O . TYR A 1 89 ? 7.244 -15.004 -22.394 1.00 9.45 87 TYR A O 1
ATOM 649 N N . ARG A 1 90 ? 5.182 -14.203 -22.014 1.00 8.22 88 ARG A N 1
ATOM 650 C CA . ARG A 1 90 ? 4.662 -15.505 -21.628 1.00 8.11 88 ARG A CA 1
ATOM 651 C C . ARG A 1 90 ? 3.335 -15.800 -22.291 1.00 7.34 88 ARG A C 1
ATOM 652 O O . ARG A 1 90 ? 2.582 -14.892 -22.651 1.00 8.65 88 ARG A O 1
ATOM 660 N N . VAL A 1 91 ? 3.067 -17.088 -22.454 1.00 8.33 89 VAL A N 1
ATOM 661 C CA . VAL A 1 91 ? 1.805 -17.555 -22.989 1.00 9.34 89 VAL A CA 1
ATOM 662 C C . VAL A 1 91 ? 1.338 -18.659 -22.047 1.00 8.60 89 VAL A C 1
ATOM 663 O O . VAL A 1 91 ? 2.068 -19.623 -21.793 1.00 8.04 89 VAL A O 1
ATOM 667 N N . PHE A 1 92 ? 0.140 -18.479 -21.499 1.00 8.50 90 PHE A N 1
ATOM 668 C CA . PHE A 1 92 ? -0.481 -19.443 -20.598 1.00 9.06 90 PHE A CA 1
ATOM 669 C C . PHE A 1 92 ? -1.589 -20.149 -21.371 1.00 8.22 90 PHE A C 1
ATOM 670 O O . PHE A 1 92 ? -2.520 -19.505 -21.860 1.00 9.83 90 PHE A O 1
ATOM 678 N N . ASP A 1 93 ? -1.483 -21.468 -21.479 1.00 8.87 91 ASP A N 1
ATOM 679 C CA . ASP A 1 93 ? -2.478 -22.276 -22.170 1.00 9.18 91 ASP A CA 1
ATOM 680 C C . ASP A 1 93 ? -3.244 -23.044 -21.094 1.00 9.37 91 ASP A C 1
ATOM 681 O O . ASP A 1 93 ? -2.773 -24.064 -20.595 1.00 9.78 91 ASP A O 1
ATOM 686 N N . PHE A 1 94 ? -4.418 -22.537 -20.727 1.00 8.58 92 PHE A N 1
ATOM 687 C CA . PHE A 1 94 ? -5.226 -23.161 -19.683 1.00 8.51 92 PHE A CA 1
ATOM 688 C C . PHE A 1 94 ? -5.981 -24.390 -20.163 1.00 8.95 92 PHE A C 1
ATOM 689 O O . PHE A 1 94 ? -6.387 -24.480 -21.322 1.00 9.95 92 PHE A O 1
ATOM 697 N N . GLU A 1 95 ? -6.176 -25.334 -19.253 1.00 8.88 93 GLU A N 1
ATOM 698 C CA . GLU A 1 95 ? -6.838 -26.587 -19.588 1.00 8.91 93 GLU A CA 1
ATOM 699 C C . GLU A 1 95 ? -8.253 -26.472 -20.147 1.00 10.12 93 GLU A C 1
ATOM 700 O O . GLU A 1 95 ? -8.697 -27.365 -20.870 1.00 11.38 93 GLU A O 1
ATOM 706 N N . ASP A 1 96 ? -8.960 -25.390 -19.828 1.00 9.58 94 ASP A N 1
ATOM 707 C CA . ASP A 1 96 ? -10.320 -25.229 -20.326 1.00 10.25 94 ASP A CA 1
ATOM 708 C C . ASP A 1 96 ? -10.454 -24.265 -21.502 1.00 11.44 94 ASP A C 1
ATOM 709 O O . ASP A 1 96 ? -11.534 -23.739 -21.757 1.00 12.60 94 ASP A O 1
ATOM 714 N N . GLY A 1 97 ? -9.354 -24.037 -22.215 1.00 10.96 95 GLY A N 1
ATOM 715 C CA . GLY A 1 97 ? -9.408 -23.166 -23.377 1.00 11.31 95 GLY A CA 1
ATOM 716 C C . GLY A 1 97 ? -8.990 -21.724 -23.180 1.00 10.48 95 GLY A C 1
ATOM 717 O O . GLY A 1 97 ? -8.739 -21.017 -24.154 1.00 11.25 95 GLY A O 1
ATOM 718 N N . GLY A 1 98 ? -8.923 -21.269 -21.936 1.00 10.12 96 GLY A N 1
ATOM 719 C CA . GLY A 1 98 ? -8.514 -19.896 -21.704 1.00 8.80 96 GLY A CA 1
ATOM 720 C C . GLY A 1 98 ? -7.079 -19.691 -22.159 1.00 8.67 96 GLY A C 1
ATOM 721 O O . GLY A 1 98 ? -6.257 -20.607 -22.071 1.00 10.41 96 GLY A O 1
ATOM 722 N N . LYS A 1 99 ? -6.781 -18.499 -22.662 1.00 9.35 97 LYS A N 1
ATOM 723 C CA . LYS A 1 99 ? -5.436 -18.164 -23.114 1.00 9.92 97 LYS A CA 1
ATOM 724 C C . LYS A 1 99 ? -5.039 -16.824 -22.504 1.00 9.81 97 LYS A C 1
ATOM 725 O O . LYS A 1 99 ? -5.858 -15.908 -22.420 1.00 11.31 97 LYS A O 1
ATOM 731 N N . LEU A 1 100 ? -3.788 -16.712 -22.070 1.00 8.93 98 LEU A N 1
ATOM 732 C CA . LEU A 1 100 ? -3.299 -15.463 -21.503 1.00 8.51 98 LEU A CA 1
ATOM 733 C C . LEU A 1 100 ? -1.909 -15.171 -22.044 1.00 8.96 98 LEU A C 1
ATOM 734 O O . LEU A 1 100 ? -1.000 -15.983 -21.887 1.00 10.22 98 LEU A O 1
ATOM 739 N N . SER A 1 101 ? -1.761 -14.025 -22.702 1.00 8.04 99 SER A N 1
ATOM 740 C CA . SER A 1 101 ? -0.474 -13.598 -23.248 1.00 8.75 99 SER A CA 1
ATOM 741 C C . SER A 1 101 ? -0.010 -12.399 -22.433 1.00 8.91 99 SER A C 1
ATOM 742 O O . SER A 1 101 ? -0.783 -11.471 -22.182 1.00 9.03 99 SER A O 1
ATOM 745 N N . THR A 1 102 ? 1.247 -12.414 -22.010 1.00 7.70 100 THR A N 1
ATOM 746 C CA . THR A 1 102 ? 1.764 -11.319 -21.199 1.00 8.46 100 THR A CA 1
ATOM 747 C C . THR A 1 102 ? 3.065 -10.722 -21.715 1.00 8.59 100 THR A C 1
ATOM 748 O O . THR A 1 102 ? 3.872 -11.397 -22.357 1.00 8.77 100 THR A O 1
ATOM 752 N N . GLU A 1 103 ? 3.249 -9.440 -21.415 1.00 9.26 101 GLU A N 1
ATOM 753 C CA . GLU A 1 103 ? 4.441 -8.695 -21.805 1.00 9.63 101 GLU A CA 1
ATOM 754 C C . GLU A 1 103 ? 4.900 -7.841 -20.629 1.00 9.43 101 GLU A C 1
ATOM 755 O O . GLU A 1 103 ? 4.136 -7.008 -20.140 1.00 10.45 101 GLU A O 1
ATOM 761 N N . PHE A 1 104 ? 6.132 -8.041 -20.168 1.00 8.92 102 PHE A N 1
ATOM 762 C CA . PHE A 1 104 ? 6.659 -7.227 -19.073 1.00 9.20 102 PHE A CA 1
ATOM 763 C C . PHE A 1 104 ? 7.850 -6.425 -19.580 1.00 9.75 102 PHE A C 1
ATOM 764 O O . PHE A 1 104 ? 8.716 -6.964 -20.266 1.00 10.94 102 PHE A O 1
ATOM 772 N N . LYS A 1 105 ? 7.887 -5.142 -19.233 1.00 10.36 103 LYS A N 1
ATOM 773 C CA . LYS A 1 105 ? 8.998 -4.268 -19.588 1.00 11.04 103 LYS A CA 1
ATOM 774 C C . LYS A 1 105 ? 9.387 -3.528 -18.313 1.00 9.88 103 LYS A C 1
ATOM 775 O O . LYS A 1 105 ? 8.537 -3.254 -17.465 1.00 10.67 103 LYS A O 1
ATOM 781 N N . TYR A 1 106 ? 10.668 -3.209 -18.179 1.00 9.60 104 TYR A N 1
ATOM 782 C CA . TYR A 1 106 ? 11.163 -2.556 -16.973 1.00 10.06 104 TYR A CA 1
ATOM 783 C C . TYR A 1 106 ? 12.041 -1.341 -17.236 1.00 10.93 104 TYR A C 1
ATOM 784 O O . TYR A 1 106 ? 12.600 -1.182 -18.318 1.00 12.38 104 TYR A O 1
ATOM 793 N N . SER A 1 107 ? 12.153 -0.498 -16.215 1.00 11.46 105 SER A N 1
ATOM 794 C CA . SER A 1 107 ? 13.021 0.672 -16.240 1.00 12.78 105 SER A CA 1
ATOM 795 C C . SER A 1 107 ? 13.630 0.681 -14.841 1.00 13.61 105 SER A C 1
ATOM 796 O O . SER A 1 107 ? 12.981 0.271 -13.872 1.00 12.79 105 SER A O 1
ATOM 799 N N . TYR A 1 108 ? 14.879 1.118 -14.737 1.00 14.54 106 TYR A N 1
ATOM 800 C CA . TYR A 1 108 ? 15.569 1.133 -13.454 1.00 15.70 106 TYR A CA 1
ATOM 801 C C . TYR A 1 108 ? 16.064 2.503 -13.014 1.00 16.35 106 TYR A C 1
ATOM 802 O O . TYR A 1 108 ? 16.470 3.330 -13.829 1.00 16.63 106 TYR A O 1
ATOM 811 N N . GLU A 1 109 ? 16.030 2.720 -11.704 1.00 16.14 107 GLU A N 1
ATOM 812 C CA . GLU A 1 109 ? 16.516 3.951 -11.093 1.00 17.60 107 GLU A CA 1
ATOM 813 C C . GLU A 1 109 ? 17.218 3.474 -9.830 1.00 16.52 107 GLU A C 1
ATOM 814 O O . GLU A 1 109 ? 16.588 3.290 -8.790 1.00 17.53 107 GLU A O 1
ATOM 820 N N . GLY A 1 110 ? 18.523 3.252 -9.930 1.00 16.26 108 GLY A N 1
ATOM 821 C CA . GLY A 1 110 ? 19.258 2.763 -8.783 1.00 15.49 108 GLY A CA 1
ATOM 822 C C . GLY A 1 110 ? 18.743 1.376 -8.451 1.00 15.11 108 GLY A C 1
ATOM 823 O O . GLY A 1 110 ? 18.671 0.510 -9.325 1.00 15.14 108 GLY A O 1
ATOM 824 N N . SER A 1 111 ? 18.365 1.163 -7.196 1.00 13.30 109 SER A N 1
ATOM 825 C CA . SER A 1 111 ? 17.858 -0.135 -6.769 1.00 13.04 109 SER A CA 1
ATOM 826 C C . SER A 1 111 ? 16.336 -0.240 -6.886 1.00 11.94 109 SER A C 1
ATOM 827 O O . SER A 1 111 ? 15.738 -1.180 -6.371 1.00 11.83 109 SER A O 1
ATOM 830 N N . HIS A 1 112 ? 15.712 0.723 -7.559 1.00 12.19 110 HIS A N 1
ATOM 831 C CA . HIS A 1 112 ? 14.262 0.705 -7.725 1.00 11.89 110 HIS A CA 1
ATOM 832 C C . HIS A 1 112 ? 13.883 0.271 -9.134 1.00 12.41 110 HIS A C 1
ATOM 833 O O . HIS A 1 112 ? 14.427 0.776 -10.113 1.00 13.72 110 HIS A O 1
ATOM 840 N N . ILE A 1 113 ? 12.941 -0.662 -9.224 1.00 12.03 111 ILE A N 1
ATOM 841 C CA . ILE A 1 113 ? 12.478 -1.166 -10.511 1.00 11.44 111 ILE A CA 1
ATOM 842 C C . ILE A 1 113 ? 11.044 -0.738 -10.792 1.00 10.75 111 ILE A C 1
ATOM 843 O O . ILE A 1 113 ? 10.183 -0.812 -9.915 1.00 11.23 111 ILE A O 1
ATOM 848 N N . LYS A 1 114 ? 10.799 -0.283 -12.016 1.00 11.30 112 LYS A N 1
ATOM 849 C CA . LYS A 1 114 ? 9.461 0.093 -12.449 1.00 11.42 112 LYS A CA 1
ATOM 850 C C . LYS A 1 114 ? 9.062 -0.930 -13.505 1.00 10.77 112 LYS A C 1
ATOM 851 O O . LYS A 1 114 ? 9.756 -1.098 -14.508 1.00 11.26 112 LYS A O 1
ATOM 857 N N . ALA A 1 115 ? 7.948 -1.617 -13.277 1.00 9.19 113 ALA A N 1
ATOM 858 C CA . ALA A 1 115 ? 7.489 -2.626 -14.219 1.00 9.22 113 ALA A CA 1
ATOM 859 C C . ALA A 1 115 ? 6.149 -2.292 -14.858 1.00 9.93 113 ALA A C 1
ATOM 860 O O . ALA A 1 115 ? 5.206 -1.887 -14.178 1.00 10.61 113 ALA A O 1
ATOM 862 N N . ASP A 1 116 ? 6.088 -2.454 -16.175 1.00 9.77 114 ASP A N 1
ATOM 863 C CA . ASP A 1 116 ? 4.861 -2.240 -16.932 1.00 10.65 114 ASP A CA 1
ATOM 864 C C . ASP A 1 116 ? 4.474 -3.615 -17.454 1.00 10.90 114 ASP A C 1
ATOM 865 O O . ASP A 1 116 ? 5.226 -4.232 -18.213 1.00 11.44 114 ASP A O 1
ATOM 870 N N . MET A 1 117 ? 3.308 -4.095 -17.045 1.00 9.96 115 MET A N 1
ATOM 871 C CA . MET A 1 117 ? 2.859 -5.414 -17.457 1.00 10.27 115 MET A CA 1
ATOM 872 C C . MET A 1 117 ? 1.542 -5.375 -18.204 1.00 10.71 115 MET A C 1
ATOM 873 O O . MET A 1 117 ? 0.541 -4.873 -17.697 1.00 12.13 115 MET A O 1
ATOM 878 N N . LYS A 1 118 ? 1.550 -5.919 -19.413 1.00 11.32 116 LYS A N 1
ATOM 879 C CA . LYS A 1 118 ? 0.355 -5.961 -20.238 1.00 11.05 116 LYS A CA 1
ATOM 880 C C . LYS A 1 118 ? -0.115 -7.405 -20.315 1.00 11.22 116 LYS A C 1
ATOM 881 O O . LYS A 1 118 ? 0.648 -8.301 -20.693 1.00 11.85 116 LYS A O 1
ATOM 887 N N . LEU A 1 119 ? -1.367 -7.627 -19.934 1.00 10.82 117 LEU A N 1
ATOM 888 C CA . LEU A 1 119 ? -1.951 -8.960 -19.949 1.00 12.08 117 LEU A CA 1
ATOM 889 C C . LEU A 1 119 ? -3.190 -8.976 -20.827 1.00 12.23 117 LEU A C 1
ATOM 890 O O . LEU A 1 119 ? -4.086 -8.145 -20.659 1.00 13.62 117 LEU A O 1
ATOM 895 N N . MET A 1 120 ? -3.239 -9.919 -21.761 1.00 10.40 118 MET A N 1
ATOM 896 C CA . MET A 1 120 ? -4.387 -10.060 -22.645 1.00 10.24 118 MET A CA 1
ATOM 897 C C . MET A 1 120 ? -4.864 -11.503 -22.571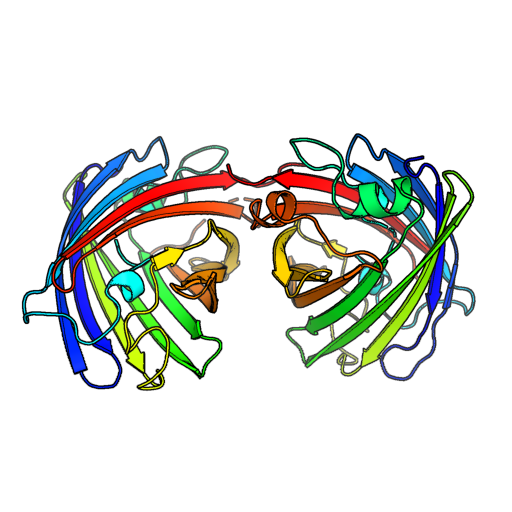 1.00 9.05 118 MET A C 1
ATOM 898 O O . MET A 1 120 ? -4.173 -12.432 -23.002 1.00 10.32 118 MET A O 1
ATOM 903 N N . GLY A 1 121 ? -6.045 -11.679 -21.991 1.00 8.13 119 GLY A N 1
ATOM 904 C CA . GLY A 1 121 ? -6.606 -13.007 -21.840 1.00 9.91 119 GLY A CA 1
ATOM 905 C C . GLY A 1 121 ? -7.963 -13.127 -22.492 1.00 9.53 119 GLY A C 1
ATOM 906 O O . GLY A 1 121 ? -8.736 -12.169 -22.530 1.00 10.94 119 GLY A O 1
ATOM 907 N N . SER A 1 122 ? -8.259 -14.318 -22.996 1.00 9.87 120 SER A N 1
ATOM 908 C CA . SER A 1 122 ? -9.527 -14.564 -23.663 1.00 10.31 120 SER A CA 1
ATOM 909 C C . SER A 1 122 ? -9.881 -16.042 -23.631 1.00 10.43 120 SER A C 1
ATOM 910 O O . SER A 1 122 ? -9.039 -16.888 -23.331 1.00 9.45 120 SER A O 1
ATOM 913 N N . GLY A 1 123 ? -11.137 -16.346 -23.939 1.00 10.67 121 GLY A N 1
ATOM 914 C CA . GLY A 1 123 ? -11.574 -17.728 -23.979 1.00 11.04 121 GLY A CA 1
ATOM 915 C C . GLY A 1 123 ? -11.860 -18.408 -22.654 1.00 9.96 121 GLY A C 1
ATOM 916 O O . GLY A 1 123 ? -11.980 -19.629 -22.607 1.00 11.42 121 GLY A O 1
ATOM 917 N N . PHE A 1 124 ? -11.969 -17.638 -21.579 1.00 10.58 122 PHE A N 1
ATOM 918 C CA . PHE A 1 124 ? -12.266 -18.218 -20.274 1.00 10.77 122 PHE A CA 1
ATOM 919 C C . PHE A 1 124 ? -13.773 -18.440 -20.164 1.00 11.18 122 PHE A C 1
ATOM 920 O O . PHE A 1 124 ? -14.553 -17.496 -20.293 1.00 11.64 122 PHE A O 1
ATOM 928 N N . PRO A 1 125 ? -14.204 -19.692 -19.941 1.00 11.75 123 PRO A N 1
ATOM 929 C CA . PRO A 1 125 ? -15.639 -19.978 -19.824 1.00 12.41 123 PRO A CA 1
ATOM 930 C C . PRO A 1 125 ? -16.274 -19.123 -18.732 1.00 12.87 123 PRO A C 1
ATOM 931 O O . PRO A 1 125 ? -15.707 -18.976 -17.652 1.00 12.18 123 PRO A O 1
ATOM 935 N N . ASP A 1 126 ? -17.446 -18.559 -19.013 1.00 13.08 124 ASP A N 1
ATOM 936 C CA . ASP A 1 126 ? -18.119 -17.712 -18.035 1.00 14.91 124 ASP A CA 1
ATOM 937 C C . ASP A 1 126 ? -18.451 -18.439 -16.735 1.00 14.36 124 ASP A C 1
ATOM 938 O O . ASP A 1 126 ? -18.649 -17.803 -15.702 1.00 15.07 124 ASP A O 1
ATOM 943 N N . ASP A 1 127 ? -18.507 -19.766 -16.781 1.00 13.87 125 ASP A N 1
ATOM 944 C CA . ASP A 1 127 ? -18.811 -20.543 -15.585 1.00 15.84 125 ASP A CA 1
ATOM 945 C C . ASP A 1 127 ? -17.561 -21.265 -15.090 1.00 14.86 125 ASP A C 1
ATOM 946 O O . ASP A 1 127 ? -17.633 -22.116 -14.204 1.00 16.21 125 ASP A O 1
ATOM 951 N N . GLY A 1 128 ? -16.416 -20.909 -15.667 1.00 14.38 126 GLY A N 1
ATOM 952 C CA . GLY A 1 128 ? -15.155 -21.522 -15.287 1.00 13.07 126 GLY A CA 1
ATOM 953 C C . GLY A 1 128 ? -14.575 -20.951 -14.005 1.00 11.65 126 GLY A C 1
ATOM 954 O O . GLY A 1 128 ? -15.076 -19.952 -13.488 1.00 11.99 126 GLY A O 1
ATOM 955 N N . PRO A 1 129 ? -13.505 -21.560 -13.469 1.00 11.61 127 PRO A N 1
ATOM 956 C CA . PRO A 1 129 ? -12.870 -21.095 -12.231 1.00 11.50 127 PRO A CA 1
ATOM 957 C C . PRO A 1 129 ? -12.330 -19.666 -12.228 1.00 10.59 127 PRO A C 1
ATOM 958 O O . PRO A 1 129 ? -12.255 -19.030 -11.178 1.00 11.44 127 PRO A O 1
ATOM 962 N N . VAL A 1 130 ? -11.954 -19.155 -13.393 1.00 10.61 128 VAL A N 1
ATOM 963 C CA . VAL A 1 130 ? -11.438 -17.797 -13.461 1.00 10.78 128 VAL A CA 1
ATOM 964 C C . VAL A 1 130 ? -12.561 -16.769 -13.379 1.00 10.93 128 VAL A C 1
ATOM 965 O O . VAL A 1 130 ? -12.543 -15.885 -12.518 1.00 10.25 128 VAL A O 1
ATOM 969 N N . MET A 1 131 ? -13.550 -16.895 -14.256 1.00 11.57 129 MET A N 1
ATOM 970 C CA . MET A 1 131 ? -14.650 -15.939 -14.268 1.00 11.69 129 MET A CA 1
ATOM 971 C C . MET A 1 131 ? -15.589 -16.017 -13.066 1.00 12.50 129 MET A C 1
ATOM 972 O O . MET A 1 131 ? -16.285 -15.046 -12.773 1.00 13.67 129 MET A O 1
ATOM 977 N N . THR A 1 132 ? -15.619 -17.153 -12.372 1.00 12.42 130 THR A N 1
ATOM 978 C CA . THR A 1 132 ? -16.480 -17.280 -11.195 1.00 12.44 130 THR A CA 1
ATOM 979 C C . THR A 1 132 ? -15.679 -17.287 -9.891 1.00 13.23 130 THR A C 1
ATOM 980 O O . THR A 1 132 ? -16.194 -17.661 -8.835 1.00 14.15 130 THR A O 1
ATOM 984 N N . SER A 1 133 ? -14.421 -16.864 -9.973 1.00 12.02 131 SER A N 1
ATOM 985 C CA . SER A 1 133 ? -13.541 -16.787 -8.807 1.00 11.78 131 SER A CA 1
ATOM 986 C C . SER A 1 133 ? -13.561 -18.017 -7.896 1.00 11.60 131 SER A C 1
ATOM 987 O O . SER A 1 133 ? -13.908 -17.926 -6.714 1.00 13.11 131 SER A O 1
ATOM 990 N N . GLN A 1 134 ? -13.172 -19.161 -8.450 1.00 11.14 132 GLN A N 1
ATOM 991 C CA . GLN A 1 134 ? -13.114 -20.424 -7.714 1.00 11.16 132 GLN A CA 1
ATOM 992 C C . GLN A 1 134 ? -11.711 -20.692 -7.171 1.00 10.02 132 GLN A C 1
ATOM 993 O O . GLN A 1 134 ? -11.516 -21.593 -6.364 1.00 9.38 132 GLN A O 1
ATOM 999 N N . ILE A 1 135 ? -10.734 -19.922 -7.637 1.00 9.47 133 ILE A N 1
ATOM 1000 C CA . ILE A 1 135 ? -9.348 -20.116 -7.222 1.00 9.60 133 ILE A CA 1
ATOM 1001 C C . ILE A 1 135 ? -9.089 -19.645 -5.799 1.00 10.19 133 ILE A C 1
ATOM 1002 O O . ILE A 1 135 ? -9.504 -18.551 -5.419 1.00 10.79 133 ILE A O 1
ATOM 1007 N N . VAL A 1 136 ? -8.386 -20.467 -5.022 1.00 9.87 134 VAL A N 1
ATOM 1008 C CA . VAL A 1 136 ? -8.076 -20.122 -3.638 1.00 10.24 134 VAL A CA 1
ATOM 1009 C C . VAL A 1 136 ? -6.588 -20.178 -3.288 1.00 9.50 134 VAL A C 1
ATOM 1010 O O . VAL A 1 136 ? -6.188 -19.707 -2.228 1.00 10.63 134 VAL A O 1
ATOM 1014 N N . ASP A 1 137 ? -5.766 -20.734 -4.176 1.00 9.98 135 ASP A N 1
ATOM 1015 C CA . ASP A 1 137 ? -4.334 -20.862 -3.896 1.00 9.14 135 ASP A CA 1
ATOM 1016 C C . ASP A 1 137 ? -3.655 -21.385 -5.165 1.00 8.30 135 ASP A C 1
ATOM 1017 O O . ASP A 1 137 ? -4.296 -21.541 -6.203 1.00 8.43 135 ASP A O 1
ATOM 1022 N N . GLN A 1 138 ? -2.354 -21.636 -5.080 1.00 8.61 136 GLN A N 1
ATOM 1023 C CA . GLN A 1 138 ? -1.606 -22.203 -6.201 1.00 8.16 136 GLN A CA 1
ATOM 1024 C C . GLN A 1 138 ? -0.474 -23.068 -5.660 1.00 8.64 136 GLN A C 1
ATOM 1025 O O . GLN A 1 138 ? 0.149 -22.742 -4.643 1.00 9.09 136 GLN A O 1
ATOM 1031 N N . ASP A 1 139 ? -0.229 -24.182 -6.342 1.00 7.22 137 ASP A N 1
ATOM 1032 C CA . ASP A 1 139 ? 0.824 -25.118 -5.963 1.00 8.28 137 ASP A CA 1
ATOM 1033 C C . ASP A 1 139 ? 2.212 -24.538 -6.178 1.00 7.66 137 ASP A C 1
ATOM 1034 O O . ASP A 1 139 ? 2.406 -23.655 -7.017 1.00 7.76 137 ASP A O 1
ATOM 1039 N N . GLY A 1 140 ? 3.174 -25.056 -5.415 1.00 9.12 138 GLY A N 1
ATOM 1040 C CA . GLY A 1 140 ? 4.562 -24.670 -5.589 1.00 9.14 138 GLY A CA 1
ATOM 1041 C C . GLY A 1 140 ? 4.841 -25.105 -7.018 1.00 8.56 138 GLY A C 1
ATOM 1042 O O . GLY A 1 140 ? 4.185 -26.020 -7.530 1.00 8.12 138 GLY A O 1
ATOM 1043 N N . CYS A 1 141 ? 5.842 -24.508 -7.647 1.00 8.55 139 CYS A N 1
ATOM 1044 C CA . CYS A 1 141 ? 6.084 -24.778 -9.052 1.00 8.08 139 CYS A CA 1
ATOM 1045 C C . CYS A 1 141 ? 7.553 -24.746 -9.453 1.00 6.94 139 CYS A C 1
ATOM 1046 O O . CYS A 1 141 ? 8.322 -23.935 -8.941 1.00 8.88 139 CYS A O 1
ATOM 1049 N N . VAL A 1 142 ? 7.944 -25.638 -10.360 1.00 6.85 140 VAL A N 1
ATOM 1050 C CA . VAL A 1 142 ? 9.323 -25.660 -10.836 1.00 7.64 140 VAL A CA 1
ATOM 1051 C C . VAL A 1 142 ? 9.400 -25.309 -12.318 1.00 7.49 140 VAL A C 1
ATOM 1052 O O . VAL A 1 142 ? 8.752 -25.945 -13.153 1.00 7.78 140 VAL A O 1
ATOM 1056 N N . SER A 1 143 ? 10.186 -24.285 -12.632 1.00 6.92 141 SER A N 1
ATOM 1057 C CA . SER A 1 143 ? 10.371 -23.845 -14.012 1.00 7.80 141 SER A CA 1
ATOM 1058 C C . SER A 1 143 ? 11.707 -24.354 -14.545 1.00 8.10 141 SER A C 1
ATOM 1059 O O . SER A 1 143 ? 12.684 -24.442 -13.800 1.00 8.99 141 SER A O 1
ATOM 1062 N N . LYS A 1 144 ? 11.741 -24.672 -15.837 1.00 7.80 142 LYS A N 1
ATOM 1063 C CA . LYS A 1 144 ? 12.944 -25.182 -16.495 1.00 8.37 142 LYS A CA 1
ATOM 1064 C C . LYS A 1 144 ? 13.452 -24.166 -17.514 1.00 6.92 142 LYS A C 1
ATOM 1065 O O . LYS A 1 144 ? 12.787 -23.902 -18.514 1.00 8.64 142 LYS A O 1
ATOM 1071 N N . LYS A 1 145 ? 14.635 -23.613 -17.266 1.00 7.42 143 LYS A N 1
ATOM 1072 C CA . LYS A 1 145 ? 15.223 -22.605 -18.145 1.00 7.87 143 LYS A CA 1
ATOM 1073 C C . LYS A 1 145 ? 16.380 -23.120 -18.993 1.00 9.11 143 LYS A C 1
ATOM 1074 O O . LYS A 1 145 ? 17.264 -23.818 -18.496 1.00 9.09 143 LYS A O 1
ATOM 1080 N N . THR A 1 146 ? 16.361 -22.767 -20.275 1.00 9.87 144 THR A N 1
ATOM 1081 C CA . THR A 1 146 ? 17.425 -23.134 -21.204 1.00 10.64 144 THR A CA 1
ATOM 1082 C C . THR A 1 146 ? 17.727 -21.901 -22.055 1.00 11.40 144 THR A C 1
ATOM 1083 O O . THR A 1 146 ? 16.941 -20.952 -22.091 1.00 12.05 144 THR A O 1
ATOM 1087 N N . TYR A 1 147 ? 18.868 -21.910 -22.732 1.00 11.23 145 TYR A N 1
ATOM 1088 C CA . TYR A 1 147 ? 19.264 -20.773 -23.553 1.00 12.20 145 TYR A CA 1
ATOM 1089 C C . TYR A 1 147 ? 18.941 -20.952 -25.028 1.00 11.91 145 TYR A C 1
ATOM 1090 O O . TYR A 1 147 ? 19.013 -22.057 -25.564 1.00 14.80 145 TYR A O 1
ATOM 1099 N N . LEU A 1 148 ? 18.570 -19.852 -25.673 1.00 12.17 146 LEU A N 1
ATOM 1100 C CA . LEU A 1 148 ? 18.256 -19.866 -27.096 1.00 14.05 146 LEU A CA 1
ATOM 1101 C C . LEU A 1 148 ? 18.912 -18.657 -27.744 1.00 14.42 146 LEU A C 1
ATOM 1102 O O . LEU A 1 148 ? 18.885 -17.556 -27.196 1.00 14.34 146 LEU A O 1
ATOM 1107 N N . ASN A 1 149 ? 19.507 -18.868 -28.912 1.00 15.42 147 ASN A N 1
ATOM 1108 C CA . ASN A 1 149 ? 20.172 -17.790 -29.624 1.00 16.86 147 ASN A CA 1
ATOM 1109 C C . ASN A 1 149 ? 21.225 -17.144 -28.725 1.00 18.66 147 ASN A C 1
ATOM 1110 O O . ASN A 1 149 ? 21.754 -17.794 -27.824 1.00 20.08 147 ASN A O 1
ATOM 1115 N N . ASN A 1 150 ? 21.525 -15.873 -28.956 1.00 20.36 148 ASN A N 1
ATOM 1116 C CA . ASN A 1 150 ? 22.548 -15.190 -28.169 1.00 22.35 148 ASN A CA 1
ATOM 1117 C C . ASN A 1 150 ? 22.028 -14.278 -27.064 1.00 22.16 148 ASN A C 1
ATOM 1118 O O . ASN A 1 150 ? 22.812 -13.774 -26.261 1.00 21.38 148 ASN A O 1
ATOM 1123 N N . ASN A 1 151 ? 20.718 -14.065 -27.008 1.00 20.77 149 ASN A N 1
ATOM 1124 C CA . ASN A 1 151 ? 20.168 -13.163 -26.001 1.00 19.16 149 ASN A CA 1
ATOM 1125 C C . ASN A 1 151 ? 18.838 -13.590 -25.401 1.00 16.59 149 ASN A C 1
ATOM 1126 O O . ASN A 1 151 ? 18.116 -12.759 -24.853 1.00 15.24 149 ASN A O 1
ATOM 1131 N N . THR A 1 152 ? 18.503 -14.869 -25.492 1.00 14.38 150 THR A N 1
ATOM 1132 C CA . THR A 1 152 ? 17.225 -15.310 -24.957 1.00 13.16 150 THR A CA 1
ATOM 1133 C C . THR A 1 152 ? 17.299 -16.501 -24.022 1.00 12.79 150 THR A C 1
ATOM 1134 O O . THR A 1 152 ? 18.104 -17.411 -24.207 1.00 13.46 150 THR A O 1
ATOM 1138 N N . ILE A 1 153 ? 16.463 -16.460 -22.991 1.00 11.31 151 ILE A N 1
ATOM 1139 C CA . ILE A 1 153 ? 16.344 -17.564 -22.058 1.00 10.51 151 ILE A CA 1
ATOM 1140 C C . ILE A 1 153 ? 14.900 -17.989 -22.248 1.00 10.13 151 ILE A C 1
ATOM 1141 O O . ILE A 1 153 ? 14.000 -17.149 -22.322 1.00 10.29 151 ILE A O 1
ATOM 1146 N N . VAL A 1 154 ? 14.686 -19.287 -22.369 1.00 8.95 152 VAL A N 1
ATOM 1147 C CA . VAL A 1 154 ? 13.343 -19.803 -22.546 1.00 11.11 152 VAL A CA 1
ATOM 1148 C C . VAL A 1 154 ? 13.027 -20.722 -21.389 1.00 8.85 152 VAL A C 1
ATOM 1149 O O . VAL A 1 154 ? 13.914 -21.395 -20.861 1.00 9.82 152 VAL A O 1
ATOM 1153 N N . ASP A 1 155 ? 11.781 -20.717 -20.942 1.00 8.11 153 ASP A N 1
ATOM 1154 C CA . ASP A 1 155 ? 11.425 -21.660 -19.905 1.00 7.77 153 ASP A CA 1
ATOM 1155 C C . ASP A 1 155 ? 10.033 -22.194 -20.111 1.00 8.06 153 ASP A C 1
ATOM 1156 O O . ASP A 1 155 ? 9.269 -21.712 -20.956 1.00 6.91 153 ASP A O 1
ATOM 1161 N N . SER A 1 156 ? 9.739 -23.246 -19.371 1.00 7.91 154 SER A N 1
ATOM 1162 C CA . SER A 1 156 ? 8.438 -23.871 -19.410 1.00 7.99 154 SER A CA 1
ATOM 1163 C C . SER A 1 156 ? 8.112 -24.283 -17.988 1.00 8.33 154 SER A C 1
ATOM 1164 O O . SER A 1 156 ? 9.009 -24.552 -17.182 1.00 7.84 154 SER A O 1
ATOM 1167 N N . PHE A 1 157 ? 6.829 -24.274 -17.666 1.00 8.71 155 PHE A N 1
ATOM 1168 C CA . PHE A 1 157 ? 6.376 -24.732 -16.368 1.00 8.20 155 PHE A CA 1
ATOM 1169 C C . PHE A 1 157 ? 4.913 -25.090 -16.460 1.00 7.49 155 PHE A C 1
ATOM 1170 O O . PHE A 1 157 ? 4.178 -24.566 -17.307 1.00 7.91 155 PHE A O 1
ATOM 1178 N N . ASP A 1 158 ? 4.523 -26.055 -15.638 1.00 7.65 156 ASP A N 1
ATOM 1179 C CA . ASP A 1 158 ? 3.151 -26.518 -15.587 1.00 8.18 156 ASP A CA 1
ATOM 1180 C C . ASP A 1 158 ? 2.560 -25.942 -14.320 1.00 8.53 156 ASP A C 1
ATOM 1181 O O . ASP A 1 158 ? 2.767 -26.451 -13.217 1.00 9.05 156 ASP A O 1
ATOM 1186 N N . TRP A 1 159 ? 1.843 -24.844 -14.509 1.00 7.57 157 TRP A N 1
ATOM 1187 C CA . TRP A 1 159 ? 1.209 -24.108 -13.433 1.00 7.90 157 TRP A CA 1
ATOM 1188 C C . TRP A 1 159 ? -0.098 -24.744 -12.991 1.00 7.72 157 TRP A C 1
ATOM 1189 O O . TRP A 1 159 ? -0.843 -25.275 -13.808 1.00 7.61 157 TRP A O 1
ATOM 1200 N N . SER A 1 160 ? -0.375 -24.702 -11.693 1.00 6.73 158 SER A N 1
ATOM 1201 C CA . SER A 1 160 ? -1.635 -25.240 -11.205 1.00 7.90 158 SER A CA 1
ATOM 1202 C C . SER A 1 160 ? -2.209 -24.488 -10.016 1.00 7.16 158 SER A C 1
ATOM 1203 O O . SER A 1 160 ? -1.581 -24.364 -8.963 1.00 8.54 158 SER A O 1
ATOM 1206 N N . TYR A 1 161 ? -3.412 -23.962 -10.218 1.00 7.60 159 TYR A N 1
ATOM 1207 C CA . TYR A 1 161 ? -4.138 -23.255 -9.177 1.00 8.08 159 TYR A CA 1
ATOM 1208 C C . TYR A 1 161 ? -4.929 -24.301 -8.398 1.00 8.16 159 TYR A C 1
ATOM 1209 O O . TYR A 1 161 ? -5.249 -25.363 -8.928 1.00 8.38 159 TYR A O 1
ATOM 1218 N N . ASN A 1 162 ? -5.247 -23.988 -7.148 1.00 8.47 160 ASN A N 1
ATOM 1219 C CA . ASN A 1 162 ? -6.052 -24.866 -6.311 1.00 8.11 160 ASN A CA 1
ATOM 1220 C C . ASN A 1 162 ? -7.440 -24.233 -6.276 1.00 8.74 160 ASN A C 1
ATOM 1221 O O . ASN A 1 162 ? -7.565 -23.013 -6.142 1.00 8.97 160 ASN A O 1
ATOM 1226 N N . LEU A 1 163 ? -8.476 -25.056 -6.399 1.00 9.34 161 LEU A N 1
ATOM 1227 C CA . LEU A 1 163 ? -9.843 -24.551 -6.399 1.00 10.62 161 LEU A CA 1
ATOM 1228 C C . LEU A 1 163 ? -10.591 -24.802 -5.097 1.00 11.29 161 LEU A C 1
ATOM 1229 O O . LEU A 1 163 ? -10.241 -25.687 -4.314 1.00 10.93 161 LEU A O 1
ATOM 1234 N N . GLN A 1 164 ? -11.638 -24.009 -4.900 1.00 11.04 162 GLN A N 1
ATOM 1235 C CA . GLN A 1 164 ? -12.500 -24.075 -3.732 1.00 12.72 162 GLN A CA 1
ATOM 1236 C C . GLN A 1 164 ? -13.055 -25.492 -3.578 1.00 13.67 162 GLN A C 1
ATOM 1237 O O . GLN A 1 164 ? -13.189 -25.993 -2.461 1.00 14.44 162 GLN A O 1
ATOM 1243 N N . ASN A 1 165 ? -13.356 -26.144 -4.699 1.00 13.29 163 ASN A N 1
ATOM 1244 C CA . ASN A 1 165 ? -13.905 -27.498 -4.658 1.00 14.29 163 ASN A CA 1
ATOM 1245 C C . ASN A 1 165 ? -12.865 -28.604 -4.481 1.00 13.22 163 ASN A C 1
ATOM 1246 O O . ASN A 1 165 ? -13.196 -29.785 -4.558 1.00 14.65 163 ASN A O 1
ATOM 1251 N N . GLY A 1 166 ? -11.611 -28.223 -4.255 1.00 12.70 164 GLY A N 1
ATOM 1252 C CA . GLY A 1 166 ? -10.566 -29.214 -4.052 1.00 12.74 164 GLY A CA 1
ATOM 1253 C C . GLY A 1 166 ? -9.803 -29.645 -5.293 1.00 13.06 164 GLY A C 1
ATOM 1254 O O . GLY A 1 166 ? -8.756 -30.288 -5.191 1.00 15.00 164 GLY A O 1
ATOM 1255 N N . LYS A 1 167 ? -10.320 -29.307 -6.467 1.00 12.05 165 LYS A N 1
ATOM 1256 C CA . LYS A 1 167 ? -9.655 -29.676 -7.710 1.00 12.55 165 LYS A CA 1
ATOM 1257 C C . LYS A 1 167 ? -8.557 -28.679 -8.053 1.00 11.59 165 LYS A C 1
ATOM 1258 O O . LYS A 1 167 ? -8.349 -27.694 -7.342 1.00 10.56 165 LYS A O 1
ATOM 1264 N N . ARG A 1 168 ? -7.843 -28.953 -9.137 1.00 11.48 166 ARG A N 1
ATOM 1265 C CA . ARG A 1 168 ? -6.786 -28.067 -9.595 1.00 11.79 166 ARG A CA 1
ATOM 1266 C C . ARG A 1 168 ? -7.189 -27.510 -10.953 1.00 11.00 166 ARG A C 1
ATOM 1267 O O . ARG A 1 168 ? -8.012 -28.099 -11.654 1.00 12.67 166 ARG A O 1
ATOM 1275 N N . TYR A 1 169 ? -6.624 -26.361 -11.304 1.00 9.78 167 TYR A N 1
ATOM 1276 C CA . TYR A 1 169 ? -6.900 -25.709 -12.581 1.00 8.83 167 TYR A CA 1
ATOM 1277 C C . TYR A 1 169 ? -5.519 -25.437 -13.161 1.00 9.03 167 TYR A C 1
ATOM 1278 O O . TYR A 1 169 ? -4.766 -24.600 -12.660 1.00 8.33 167 TYR A O 1
ATOM 1287 N N . ARG A 1 170 ? -5.205 -26.157 -14.229 1.00 9.29 168 ARG A N 1
ATOM 1288 C CA . ARG A 1 170 ? -3.890 -26.119 -14.846 1.00 8.42 168 ARG A CA 1
ATOM 1289 C C . ARG A 1 170 ? -3.675 -25.270 -16.083 1.00 8.61 168 ARG A C 1
ATOM 1290 O O . ARG A 1 170 ? -4.600 -24.981 -16.839 1.00 8.75 168 ARG A O 1
ATOM 1298 N N . ALA A 1 171 ? -2.418 -24.889 -16.278 1.00 9.42 169 ALA A N 1
ATOM 1299 C CA . ALA A 1 171 ? -2.007 -24.128 -17.444 1.00 9.49 169 ALA A CA 1
ATOM 1300 C C . ALA A 1 171 ? -0.594 -24.546 -17.829 1.00 9.90 169 ALA A C 1
ATOM 1301 O O . ALA A 1 171 ? 0.267 -24.751 -16.968 1.00 9.86 169 ALA A O 1
ATOM 1303 N N . ARG A 1 172 ? -0.383 -24.706 -19.130 1.00 9.46 170 ARG A N 1
ATOM 1304 C CA . ARG A 1 172 ? 0.918 -25.039 -19.689 1.00 10.05 170 ARG A CA 1
ATOM 1305 C C . ARG A 1 172 ? 1.492 -23.661 -20.010 1.00 7.86 170 ARG A C 1
ATOM 1306 O O . ARG A 1 172 ? 0.874 -22.889 -20.746 1.00 9.40 170 ARG A O 1
ATOM 1314 N N . VAL A 1 173 ? 2.659 -23.345 -19.460 1.00 7.12 171 VAL A N 1
ATOM 1315 C CA . VAL A 1 173 ? 3.237 -22.023 -19.668 1.00 7.24 171 VAL A CA 1
ATOM 1316 C C . VAL A 1 173 ? 4.596 -22.011 -20.353 1.00 6.41 171 VAL A C 1
ATOM 1317 O O . VAL A 1 173 ? 5.444 -22.871 -20.111 1.00 7.50 171 VAL A O 1
ATOM 1321 N N . SER A 1 174 ? 4.786 -21.016 -21.213 1.00 8.65 172 SER A N 1
ATOM 1322 C CA . SER A 1 174 ? 6.041 -20.830 -21.923 1.00 8.27 172 SER A CA 1
ATOM 1323 C C . SER A 1 174 ? 6.506 -19.402 -21.650 1.00 9.36 172 SER A C 1
ATOM 1324 O O . SER A 1 174 ? 5.703 -18.470 -21.679 1.00 11.04 172 SER A O 1
ATOM 1327 N N . SER A 1 175 ? 7.795 -19.234 -21.366 1.00 8.00 173 SER A N 1
ATOM 1328 C CA . SER A 1 175 ? 8.347 -17.909 -21.109 1.00 7.95 173 SER A CA 1
ATOM 1329 C C . SER A 1 175 ? 9.549 -17.650 -21.995 1.00 7.96 173 SER A C 1
ATOM 1330 O O . SER A 1 175 ? 10.360 -18.547 -22.233 1.00 8.84 173 SER A O 1
ATOM 1333 N N . HIS A 1 176 ? 9.659 -16.418 -22.474 1.00 7.63 174 HIS A N 1
ATOM 1334 C CA . HIS A 1 176 ? 10.789 -16.010 -23.290 1.00 8.33 174 HIS A CA 1
ATOM 1335 C C . HIS A 1 176 ? 11.308 -14.713 -22.684 1.00 8.59 174 HIS A C 1
ATOM 1336 O O . HIS A 1 176 ? 10.576 -13.727 -22.593 1.00 9.23 174 HIS A O 1
ATOM 1343 N N . TYR A 1 177 ? 12.561 -14.735 -22.240 1.00 9.38 175 TYR A N 1
ATOM 1344 C CA . TYR A 1 177 ? 13.209 -13.572 -21.641 1.00 8.84 175 TYR A CA 1
ATOM 1345 C C . TYR A 1 177 ? 14.215 -13.082 -22.676 1.00 9.25 175 TYR A C 1
ATOM 1346 O O . TYR A 1 177 ? 15.226 -13.736 -22.924 1.00 10.03 175 TYR A O 1
ATOM 1355 N N . ILE A 1 178 ? 13.919 -11.943 -23.295 1.00 10.06 176 ILE A N 1
ATOM 1356 C CA . ILE A 1 178 ? 14.790 -11.394 -24.329 1.00 11.20 176 ILE A CA 1
ATOM 1357 C C . ILE A 1 178 ? 15.644 -10.260 -23.780 1.00 11.21 176 ILE A C 1
ATOM 1358 O O . ILE A 1 178 ? 15.125 -9.228 -23.359 1.00 11.58 176 ILE A O 1
ATOM 1363 N N . PHE A 1 179 ? 16.957 -10.463 -23.796 1.00 12.60 177 PHE A N 1
ATOM 1364 C CA . PHE A 1 179 ? 17.903 -9.474 -23.286 1.00 15.48 177 PHE A CA 1
ATOM 1365 C C . PHE A 1 179 ? 18.374 -8.504 -24.367 1.00 19.50 177 PHE A C 1
ATOM 1366 O O . PHE A 1 179 ? 18.426 -8.850 -25.546 1.00 20.92 177 PHE A O 1
ATOM 1374 N N . ASP A 1 180 ? 18.720 -7.287 -23.955 1.00 22.77 178 ASP A N 1
ATOM 1375 C CA . ASP A 1 180 ? 19.178 -6.264 -24.890 1.00 26.10 178 ASP A CA 1
ATOM 1376 C C . ASP A 1 180 ? 20.557 -6.553 -25.475 1.00 27.96 178 ASP A C 1
ATOM 1377 O O . ASP A 1 180 ? 20.878 -6.090 -26.571 1.00 29.65 178 ASP A O 1
ATOM 1382 N N . LYS A 1 181 ? 21.374 -7.310 -24.750 1.00 29.62 179 LYS A N 1
ATOM 1383 C CA . LYS A 1 181 ? 22.709 -7.641 -25.236 1.00 31.17 179 LYS A CA 1
ATOM 1384 C C . LYS A 1 181 ? 23.011 -9.129 -25.088 1.00 32.03 179 LYS A C 1
ATOM 1385 O O . LYS A 1 181 ? 22.501 -9.791 -24.184 1.00 32.41 179 LYS A O 1
ATOM 1391 N N . PRO A 1 182 ? 23.850 -9.672 -25.983 1.00 32.48 180 PRO A N 1
ATOM 1392 C CA . PRO A 1 182 ? 24.246 -11.083 -25.988 1.00 33.00 180 PRO A CA 1
ATOM 1393 C C . PRO A 1 182 ? 24.952 -11.522 -24.706 1.00 33.46 180 PRO A C 1
ATOM 1394 O O . PRO A 1 182 ? 25.612 -10.723 -24.042 1.00 34.08 180 PRO A O 1
ATOM 1398 N N . PHE A 1 183 ? 24.812 -12.800 -24.372 1.00 33.38 181 PHE A N 1
ATOM 1399 C CA . PHE A 1 183 ? 25.443 -13.355 -23.181 1.00 33.01 181 PHE A CA 1
ATOM 1400 C C . PHE A 1 183 ? 26.929 -13.597 -23.437 1.00 33.86 181 PHE A C 1
ATOM 1401 O O . PHE A 1 183 ? 27.651 -14.074 -22.562 1.00 34.89 181 PHE A O 1
ATOM 1409 N N . LYS A 1 190 ? 25.936 -23.463 -18.210 1.00 23.35 188 LYS A N 1
ATOM 1410 C CA . LYS A 1 190 ? 25.175 -24.286 -17.281 1.00 20.58 188 LYS A CA 1
ATOM 1411 C C . LYS A 1 190 ? 23.675 -24.223 -17.544 1.00 18.30 188 LYS A C 1
ATOM 1412 O O . LYS A 1 190 ? 23.037 -23.194 -17.332 1.00 17.59 188 LYS A O 1
ATOM 1418 N N . GLN A 1 191 ? 23.124 -25.337 -18.009 1.00 17.09 189 GLN A N 1
ATOM 1419 C CA . GLN A 1 191 ? 21.700 -25.442 -18.293 1.00 15.17 189 GLN A CA 1
ATOM 1420 C C . GLN A 1 191 ? 21.352 -26.922 -18.424 1.00 14.23 189 GLN A C 1
ATOM 1421 O O . GLN A 1 191 ? 22.206 -27.740 -18.761 1.00 15.50 189 GLN A O 1
ATOM 1427 N N . PRO A 1 192 ? 20.091 -27.286 -18.155 1.00 11.78 190 PRO A N 1
ATOM 1428 C CA . PRO A 1 192 ? 19.011 -26.385 -17.744 1.00 11.39 190 PRO A CA 1
ATOM 1429 C C . PRO A 1 192 ? 19.214 -25.845 -16.335 1.00 10.48 190 PRO A C 1
ATOM 1430 O O . PRO A 1 192 ? 19.995 -26.384 -15.548 1.00 11.28 190 PRO A O 1
ATOM 1434 N N . VAL A 1 193 ? 18.509 -24.765 -16.033 1.00 9.61 191 VAL A N 1
ATOM 1435 C CA . VAL A 1 193 ? 18.543 -24.184 -14.706 1.00 10.51 191 VAL A CA 1
ATOM 1436 C C . VAL A 1 193 ? 17.104 -24.313 -14.229 1.00 9.73 191 VAL A C 1
ATOM 1437 O O . VAL A 1 193 ? 16.179 -23.864 -14.908 1.00 10.72 191 VAL A O 1
ATOM 1441 N N . PHE A 1 194 ? 16.912 -24.950 -13.083 1.00 8.54 192 PHE A N 1
ATOM 1442 C CA . PHE A 1 194 ? 15.576 -25.138 -12.533 1.00 8.40 192 PHE A CA 1
ATOM 1443 C C . PHE A 1 194 ? 15.332 -24.158 -11.403 1.00 7.63 192 PHE A C 1
ATOM 1444 O O . PHE A 1 194 ? 16.254 -23.814 -10.666 1.00 8.69 192 PHE A O 1
ATOM 1452 N N . VAL A 1 195 ? 14.093 -23.702 -11.266 1.00 7.88 193 VAL A N 1
ATOM 1453 C CA . VAL A 1 195 ? 13.764 -22.787 -10.184 1.00 7.42 193 VAL A CA 1
ATOM 1454 C C . VAL A 1 195 ? 12.454 -23.171 -9.523 1.00 7.47 193 VAL A C 1
ATOM 1455 O O . VAL A 1 195 ? 11.413 -23.223 -10.176 1.00 7.58 193 VAL A O 1
ATOM 1459 N N . TYR A 1 196 ? 12.518 -23.474 -8.230 1.00 7.67 194 TYR A N 1
ATOM 1460 C CA . TYR A 1 196 ? 11.322 -23.791 -7.467 1.00 7.66 194 TYR A CA 1
ATOM 1461 C C . TYR A 1 196 ? 10.795 -22.467 -6.922 1.00 7.52 194 TYR A C 1
ATOM 1462 O O . TYR A 1 196 ? 11.560 -21.654 -6.399 1.00 8.86 194 TYR A O 1
ATOM 1471 N N . ARG A 1 197 ? 9.493 -22.248 -7.046 1.00 7.14 195 ARG A N 1
ATOM 1472 C CA . ARG A 1 197 ? 8.897 -21.028 -6.525 1.00 7.17 195 ARG A CA 1
ATOM 1473 C C . ARG A 1 197 ? 7.582 -21.345 -5.840 1.00 6.90 195 ARG A C 1
ATOM 1474 O O . ARG A 1 197 ? 6.879 -22.280 -6.222 1.00 7.26 195 ARG A O 1
ATOM 1482 N N . LYS A 1 198 ? 7.263 -20.566 -4.813 1.00 7.83 196 LYS A N 1
ATOM 1483 C CA . LYS A 1 198 ? 6.010 -20.723 -4.092 1.00 8.20 196 LYS A CA 1
ATOM 1484 C C . LYS A 1 198 ? 5.405 -19.338 -3.890 1.00 8.88 196 LYS A C 1
ATOM 1485 O O . LYS A 1 198 ? 6.089 -18.407 -3.451 1.00 9.39 196 LYS A O 1
ATOM 1491 N N . CYS A 1 199 ? 4.128 -19.212 -4.231 1.00 9.04 197 CYS A N 1
ATOM 1492 C CA . CYS A 1 199 ? 3.406 -17.951 -4.105 1.00 9.02 197 CYS A CA 1
ATOM 1493 C C . CYS A 1 199 ? 2.408 -17.985 -2.951 1.00 10.36 197 CYS A C 1
ATOM 1494 O O . CYS A 1 199 ? 1.532 -18.850 -2.897 1.00 11.99 197 CYS A O 1
ATOM 1497 N N . HIS A 1 200 ? 2.558 -17.043 -2.027 1.00 9.77 198 HIS A N 1
ATOM 1498 C CA . HIS A 1 200 ? 1.662 -16.920 -0.879 1.00 10.24 198 HIS A CA 1
ATOM 1499 C C . HIS A 1 200 ? 0.843 -15.674 -1.187 1.00 10.08 198 HIS A C 1
ATOM 1500 O O . HIS A 1 200 ? 1.382 -14.571 -1.260 1.00 10.36 198 HIS A O 1
ATOM 1507 N N . VAL A 1 201 ? -0.460 -15.857 -1.360 1.00 10.01 199 VAL A N 1
ATOM 1508 C CA . VAL A 1 201 ? -1.339 -14.764 -1.762 1.00 11.02 199 VAL A CA 1
ATOM 1509 C C . VAL A 1 201 ? -2.508 -14.420 -0.841 1.00 11.93 199 VAL A C 1
ATOM 1510 O O . VAL A 1 201 ? -3.123 -15.295 -0.236 1.00 13.44 199 VAL A O 1
ATOM 1514 N N . LYS A 1 202 ? -2.790 -13.121 -0.754 1.00 13.32 200 LYS A N 1
ATOM 1515 C CA . LYS A 1 202 ? -3.897 -12.578 0.026 1.00 15.30 200 LYS A CA 1
ATOM 1516 C C . LYS A 1 202 ? -4.615 -11.689 -0.981 1.00 13.23 200 LYS A C 1
ATOM 1517 O O . LYS A 1 202 ? -4.016 -10.758 -1.521 1.00 14.91 200 LYS A O 1
ATOM 1523 N N . ALA A 1 203 ? -5.887 -11.958 -1.243 1.00 12.87 201 ALA A N 1
ATOM 1524 C CA . ALA A 1 203 ? -6.586 -11.156 -2.233 1.00 13.47 201 ALA A CA 1
ATOM 1525 C C . ALA A 1 203 ? -8.045 -10.819 -1.969 1.00 13.77 201 ALA A C 1
ATOM 1526 O O . ALA A 1 203 ? -8.744 -11.499 -1.213 1.00 13.33 201 ALA A O 1
ATOM 1528 N N . THR A 1 204 ? -8.478 -9.739 -2.611 1.00 13.67 202 THR A N 1
ATOM 1529 C CA . THR A 1 204 ? -9.855 -9.270 -2.564 1.00 12.57 202 THR A CA 1
ATOM 1530 C C . THR A 1 204 ? -10.138 -8.893 -4.011 1.00 12.86 202 THR A C 1
ATOM 1531 O O . THR A 1 204 ? -9.241 -8.965 -4.857 1.00 13.73 202 THR A O 1
ATOM 1535 N N . LYS A 1 205 ? -11.362 -8.481 -4.307 1.00 12.55 203 LYS A N 1
ATOM 1536 C CA . LYS A 1 205 ? -11.695 -8.116 -5.674 1.00 12.50 203 LYS A CA 1
ATOM 1537 C C . LYS A 1 205 ? -11.045 -6.812 -6.130 1.00 12.15 203 LYS A C 1
ATOM 1538 O O . LYS A 1 205 ? -11.103 -6.473 -7.312 1.00 13.28 203 LYS A O 1
ATOM 1544 N N . THR A 1 206 ? -10.408 -6.093 -5.210 1.00 12.45 204 THR A N 1
ATOM 1545 C CA . THR A 1 206 ? -9.763 -4.835 -5.569 1.00 13.58 204 THR A CA 1
ATOM 1546 C C . THR A 1 206 ? -8.269 -4.759 -5.267 1.00 12.83 204 THR A C 1
ATOM 1547 O O . THR A 1 206 ? -7.583 -3.869 -5.765 1.00 14.12 204 THR A O 1
ATOM 1551 N N . GLU A 1 207 ? -7.756 -5.683 -4.462 1.00 12.71 205 GLU A N 1
ATOM 1552 C CA . GLU A 1 207 ? -6.341 -5.656 -4.114 1.00 12.92 205 GLU A CA 1
ATOM 1553 C C . GLU A 1 207 ? -5.775 -7.059 -3.943 1.00 12.05 205 GLU A C 1
ATOM 1554 O O . GLU A 1 207 ? -6.423 -7.931 -3.369 1.00 14.10 205 GLU A O 1
ATOM 1560 N N . VAL A 1 208 ? -4.563 -7.263 -4.447 1.00 10.22 206 VAL A N 1
ATOM 1561 C CA . VAL A 1 208 ? -3.896 -8.558 -4.359 1.00 10.92 206 VAL A CA 1
ATOM 1562 C C . VAL A 1 208 ? -2.469 -8.388 -3.855 1.00 10.56 206 VAL A C 1
ATOM 1563 O O . VAL A 1 208 ? -1.739 -7.509 -4.314 1.00 9.63 206 VAL A O 1
ATOM 1567 N N . THR A 1 209 ? -2.076 -9.228 -2.903 1.00 11.09 207 THR A N 1
ATOM 1568 C CA . THR A 1 209 ? -0.724 -9.176 -2.364 1.00 11.33 207 THR A CA 1
ATOM 1569 C C . THR A 1 209 ? -0.050 -10.532 -2.516 1.00 10.22 207 THR A C 1
ATOM 1570 O O . THR A 1 209 ? -0.629 -11.573 -2.193 1.00 11.39 207 THR A O 1
ATOM 1574 N N . LEU A 1 210 ? 1.177 -10.498 -3.022 1.00 9.17 208 LEU A N 1
ATOM 1575 C CA . LEU A 1 210 ? 1.968 -11.701 -3.245 1.00 9.33 208 LEU A CA 1
ATOM 1576 C C . LEU A 1 210 ? 3.271 -11.697 -2.457 1.00 9.30 208 LEU A C 1
ATOM 1577 O O . LEU A 1 210 ? 3.986 -10.698 -2.421 1.00 10.67 208 LEU A O 1
ATOM 1582 N N . ASP A 1 211 ? 3.553 -12.825 -1.817 1.00 9.04 209 ASP A N 1
ATOM 1583 C CA . ASP A 1 211 ? 4.792 -13.042 -1.082 1.00 9.65 209 ASP A CA 1
ATOM 1584 C C . ASP A 1 211 ? 5.363 -14.229 -1.852 1.00 8.66 209 ASP A C 1
ATOM 1585 O O . ASP A 1 211 ? 4.837 -15.338 -1.768 1.00 9.40 209 ASP A O 1
ATOM 1590 N N . GLU A 1 212 ? 6.419 -13.985 -2.617 1.00 8.38 210 GLU A N 1
ATOM 1591 C CA . GLU A 1 212 ? 7.027 -15.026 -3.439 1.00 9.25 210 GLU A CA 1
ATOM 1592 C C . GLU A 1 212 ? 8.392 -15.465 -2.941 1.00 8.87 210 GLU A C 1
ATOM 1593 O O . GLU A 1 212 ? 9.223 -14.644 -2.557 1.00 9.55 210 GLU A O 1
ATOM 1599 N N . ARG A 1 213 ? 8.606 -16.775 -2.953 1.00 8.79 211 ARG A N 1
ATOM 1600 C CA . ARG A 1 213 ? 9.870 -17.363 -2.537 1.00 9.48 211 ARG A CA 1
ATOM 1601 C C . ARG A 1 213 ? 10.426 -18.106 -3.748 1.00 9.12 211 ARG A C 1
ATOM 1602 O O . ARG A 1 213 ? 9.665 -18.722 -4.499 1.00 9.48 211 ARG A O 1
ATOM 1610 N N . GLU A 1 214 ? 11.740 -18.040 -3.948 1.00 9.19 212 GLU A N 1
ATOM 1611 C CA . GLU A 1 214 ? 12.375 -18.707 -5.086 1.00 9.18 212 GLU A CA 1
ATOM 1612 C C . GLU A 1 214 ? 13.685 -19.382 -4.700 1.00 9.75 212 GLU A C 1
ATOM 1613 O O . GLU A 1 214 ? 14.419 -18.890 -3.844 1.00 9.96 212 GLU A O 1
ATOM 1619 N N . LYS A 1 215 ? 13.985 -20.499 -5.357 1.00 9.74 213 LYS A N 1
ATOM 1620 C CA . LYS A 1 215 ? 15.234 -21.213 -5.115 1.00 9.35 213 LYS A CA 1
ATOM 1621 C C . LYS A 1 215 ? 15.634 -21.960 -6.381 1.00 8.64 213 LYS A C 1
ATOM 1622 O O . LYS A 1 215 ? 14.954 -22.893 -6.814 1.00 8.50 213 LYS A O 1
ATOM 1628 N N . ALA A 1 216 ? 16.733 -21.529 -6.986 1.00 8.00 214 ALA A N 1
ATOM 1629 C CA . ALA A 1 216 ? 17.228 -22.150 -8.204 1.00 8.42 214 ALA A CA 1
ATOM 1630 C C . ALA A 1 216 ? 18.200 -23.281 -7.899 1.00 8.94 214 ALA A C 1
ATOM 1631 O O . ALA A 1 216 ? 18.807 -23.328 -6.827 1.00 9.66 214 ALA A O 1
ATOM 1633 N N . PHE A 1 217 ? 18.329 -24.196 -8.852 1.00 9.06 215 PHE A N 1
ATOM 1634 C CA . PHE A 1 217 ? 19.252 -25.314 -8.734 1.00 9.31 215 PHE A CA 1
ATOM 1635 C C . PHE A 1 217 ? 19.579 -25.847 -10.117 1.00 9.82 215 PHE A C 1
ATOM 1636 O O . PHE A 1 217 ? 18.757 -25.771 -11.033 1.00 10.06 215 PHE A O 1
ATOM 1644 N N . TYR A 1 218 ? 20.802 -2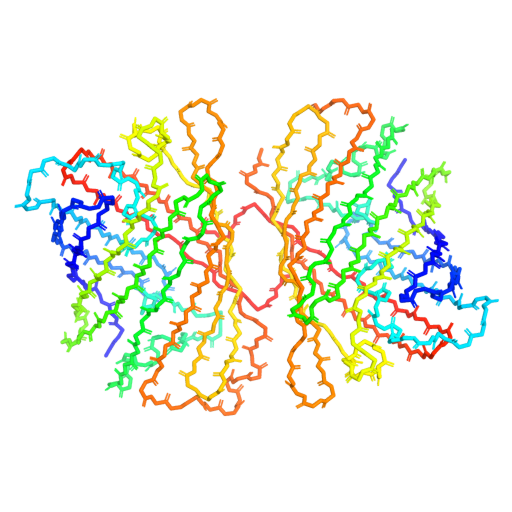6.343 -10.275 1.00 10.62 216 TYR A N 1
ATOM 1645 C CA . TYR A 1 218 ? 21.233 -26.928 -11.537 1.00 10.79 216 TYR A CA 1
ATOM 1646 C C . TYR A 1 218 ? 20.964 -28.424 -11.457 1.00 11.18 216 TYR A C 1
ATOM 1647 O O . TYR A 1 218 ? 20.517 -29.040 -12.421 1.00 10.88 216 TYR A O 1
ATOM 1656 N N . GLU A 1 219 ? 21.242 -28.999 -10.290 1.00 11.43 217 GLU A N 1
ATOM 1657 C CA . GLU A 1 219 ? 21.052 -30.427 -10.072 1.00 12.00 217 GLU A CA 1
ATOM 1658 C C . GLU A 1 219 ? 20.947 -30.743 -8.586 1.00 12.74 217 GLU A C 1
ATOM 1659 O O . GLU A 1 219 ? 21.492 -30.020 -7.751 1.00 13.77 217 GLU A O 1
ATOM 1665 N N . LEU A 1 220 ? 20.242 -31.825 -8.265 1.00 11.93 218 LEU A N 1
ATOM 1666 C CA . LEU A 1 220 ? 20.073 -32.259 -6.881 1.00 12.19 218 LEU A CA 1
ATOM 1667 C C . LEU A 1 220 ? 20.552 -33.704 -6.720 1.00 11.85 218 LEU A C 1
ATOM 1668 O O . LEU A 1 220 ? 20.429 -34.293 -5.645 1.00 14.39 218 LEU A O 1
ATOM 1673 N N . ALA A 1 221 ? 21.101 -34.259 -7.798 1.00 12.89 219 ALA A N 1
ATOM 1674 C CA . ALA A 1 221 ? 21.619 -35.625 -7.808 1.00 14.18 219 ALA A CA 1
ATOM 1675 C C . ALA A 1 221 ? 22.511 -35.822 -9.027 1.00 14.83 219 ALA A C 1
ATOM 1676 O O . ALA A 1 221 ? 22.705 -34.843 -9.780 1.00 15.71 219 ALA A O 1
ATOM 1679 N N . PRO B 1 6 ? 9.898 -56.678 0.721 1.00 15.23 2 PRO B N 1
ATOM 1680 C CA . PRO B 1 6 ? 11.120 -55.865 0.919 1.00 14.67 2 PRO B CA 1
ATOM 1681 C C . PRO B 1 6 ? 11.302 -54.876 -0.224 1.00 13.84 2 PRO B C 1
ATOM 1682 O O . PRO B 1 6 ? 10.604 -54.957 -1.234 1.00 13.45 2 PRO B O 1
ATOM 1686 N N . LEU B 1 7 ? 12.231 -53.938 -0.054 1.00 13.62 3 LEU B N 1
ATOM 1687 C CA . LEU B 1 7 ? 12.529 -52.967 -1.099 1.00 13.67 3 LEU B CA 1
ATOM 1688 C C . LEU B 1 7 ? 13.310 -53.720 -2.175 1.00 13.07 3 LEU B C 1
ATOM 1689 O O . LEU B 1 7 ? 13.921 -54.757 -1.903 1.00 12.70 3 LEU B O 1
ATOM 1694 N N . PRO B 1 8 ? 13.305 -53.212 -3.412 1.00 11.61 4 PRO B N 1
ATOM 1695 C CA . PRO B 1 8 ? 14.027 -53.890 -4.490 1.00 10.85 4 PRO B CA 1
ATOM 1696 C C . PRO B 1 8 ? 15.545 -53.810 -4.390 1.00 11.22 4 PRO B C 1
ATOM 1697 O O . PRO B 1 8 ? 16.099 -52.857 -3.836 1.00 12.26 4 PRO B O 1
ATOM 1701 N N . ALA B 1 9 ? 16.203 -54.824 -4.944 1.00 11.91 5 ALA B N 1
ATOM 1702 C CA . ALA B 1 9 ? 17.657 -54.897 -4.975 1.00 11.02 5 ALA B CA 1
ATOM 1703 C C . ALA B 1 9 ? 18.095 -55.169 -6.414 1.00 10.69 5 ALA B C 1
ATOM 1704 O O . ALA B 1 9 ? 19.095 -54.630 -6.883 1.00 10.69 5 ALA B O 1
ATOM 1706 N N . THR B 1 10 ? 17.334 -56.005 -7.116 1.00 9.92 6 THR B N 1
ATOM 1707 C CA . THR B 1 10 ? 17.655 -56.349 -8.498 1.00 10.56 6 THR B CA 1
ATOM 1708 C C . THR B 1 10 ? 16.406 -56.361 -9.369 1.00 9.18 6 THR B C 1
ATOM 1709 O O . THR B 1 10 ? 15.283 -56.419 -8.864 1.00 9.62 6 THR B O 1
ATOM 1713 N N . HIS B 1 11 ? 16.604 -56.309 -10.680 1.00 9.72 7 HIS B N 1
ATOM 1714 C CA . HIS B 1 11 ? 15.480 -56.313 -11.604 1.00 9.34 7 HIS B CA 1
ATOM 1715 C C . HIS B 1 11 ? 15.827 -56.816 -12.995 1.00 10.67 7 HIS B C 1
ATOM 1716 O O . HIS B 1 11 ? 16.980 -56.762 -13.423 1.00 11.00 7 HIS B O 1
ATOM 1723 N N . ASP B 1 12 ? 14.809 -57.324 -13.682 1.00 10.49 8 ASP B N 1
ATOM 1724 C CA . ASP B 1 12 ? 14.941 -57.785 -15.054 1.00 11.23 8 ASP B CA 1
ATOM 1725 C C . ASP B 1 12 ? 14.087 -56.836 -15.878 1.00 11.31 8 ASP B C 1
ATOM 1726 O O . ASP B 1 12 ? 13.114 -56.268 -15.376 1.00 10.48 8 ASP B O 1
ATOM 1731 N N . ILE B 1 13 ? 14.448 -56.662 -17.138 1.00 10.31 9 ILE B N 1
ATOM 1732 C CA . ILE B 1 13 ? 13.683 -55.792 -18.007 1.00 10.39 9 ILE B CA 1
ATOM 1733 C C . ILE B 1 13 ? 13.468 -56.446 -19.364 1.00 11.14 9 ILE B C 1
ATOM 1734 O O . ILE B 1 13 ? 14.331 -57.170 -19.868 1.00 11.23 9 ILE B O 1
ATOM 1739 N N . HIS B 1 14 ? 12.292 -56.219 -19.930 1.00 11.07 10 HIS B N 1
ATOM 1740 C CA . HIS B 1 14 ? 11.961 -56.725 -21.252 1.00 11.99 10 HIS B CA 1
ATOM 1741 C C . HIS B 1 14 ? 11.208 -55.607 -21.953 1.00 11.12 10 HIS B C 1
ATOM 1742 O O . HIS B 1 14 ? 10.072 -55.295 -21.593 1.00 11.93 10 HIS B O 1
ATOM 1749 N N . LEU B 1 15 ? 11.853 -54.988 -22.932 1.00 10.90 11 LEU B N 1
ATOM 1750 C CA . LEU B 1 15 ? 11.224 -53.916 -23.685 1.00 11.86 11 LEU B CA 1
ATOM 1751 C C . LEU B 1 15 ? 10.911 -54.450 -25.068 1.00 13.00 11 LEU B C 1
ATOM 1752 O O . LEU B 1 15 ? 11.717 -55.166 -25.664 1.00 14.57 11 LEU B O 1
ATOM 1757 N N . HIS B 1 16 ? 9.736 -54.113 -25.576 1.00 12.32 12 HIS B N 1
ATOM 1758 C CA . HIS B 1 16 ? 9.340 -54.570 -26.896 1.00 12.47 12 HIS B CA 1
ATOM 1759 C C . HIS B 1 16 ? 8.215 -53.717 -27.447 1.00 12.11 12 HIS B C 1
ATOM 1760 O O . HIS B 1 16 ? 7.550 -52.984 -26.712 1.00 12.55 12 HIS B O 1
ATOM 1767 N N . GLY B 1 17 ? 8.009 -53.823 -28.752 1.00 12.52 13 GLY B N 1
ATOM 1768 C CA . GLY B 1 17 ? 6.972 -53.057 -29.409 1.00 12.26 13 GLY B CA 1
ATOM 1769 C C . GLY B 1 17 ? 7.477 -52.681 -30.781 1.00 12.64 13 GLY B C 1
ATOM 1770 O O . GLY B 1 17 ? 8.212 -53.451 -31.405 1.00 13.00 13 GLY B O 1
ATOM 1771 N N . SER B 1 18 ? 7.099 -51.501 -31.257 1.00 12.61 14 SER B N 1
ATOM 1772 C CA . SER B 1 18 ? 7.536 -51.056 -32.570 1.00 12.71 14 SER B CA 1
ATOM 1773 C C . SER B 1 18 ? 7.750 -49.553 -32.623 1.00 12.43 14 SER B C 1
ATOM 1774 O O . SER B 1 18 ? 7.117 -48.795 -31.886 1.00 12.62 14 SER B O 1
ATOM 1777 N N . ILE B 1 19 ? 8.666 -49.140 -33.493 1.00 11.34 15 ILE B N 1
ATOM 1778 C CA . ILE B 1 19 ? 8.980 -47.734 -33.706 1.00 12.55 15 ILE B CA 1
ATOM 1779 C C . ILE B 1 19 ? 8.876 -47.526 -35.213 1.00 12.88 15 ILE B C 1
ATOM 1780 O O . ILE B 1 19 ? 9.577 -48.186 -35.985 1.00 13.83 15 ILE B O 1
ATOM 1785 N N . ASN B 1 20 ? 7.993 -46.625 -35.629 1.00 12.11 16 ASN B N 1
ATOM 1786 C CA . ASN B 1 20 ? 7.791 -46.349 -37.046 1.00 13.42 16 ASN B CA 1
ATOM 1787 C C . ASN B 1 20 ? 7.428 -47.609 -37.834 1.00 13.73 16 ASN B C 1
ATOM 1788 O O . ASN B 1 20 ? 7.829 -47.765 -38.985 1.00 14.85 16 ASN B O 1
ATOM 1793 N N . GLY B 1 21 ? 6.673 -48.503 -37.202 1.00 14.97 17 GLY B N 1
ATOM 1794 C CA . GLY B 1 21 ? 6.242 -49.721 -37.869 1.00 15.87 17 GLY B CA 1
ATOM 1795 C C . GLY B 1 21 ? 7.216 -50.884 -37.876 1.00 17.67 17 GLY B C 1
ATOM 1796 O O . GLY B 1 21 ? 6.932 -51.924 -38.474 1.00 19.73 17 GLY B O 1
ATOM 1797 N N . HIS B 1 22 ? 8.362 -50.720 -37.224 1.00 17.47 18 HIS B N 1
ATOM 1798 C CA . HIS B 1 22 ? 9.360 -51.784 -37.169 1.00 18.72 18 HIS B CA 1
ATOM 1799 C C . HIS B 1 22 ? 9.495 -52.314 -35.746 1.00 17.92 18 HIS B C 1
ATOM 1800 O O . HIS B 1 22 ? 9.751 -51.558 -34.809 1.00 16.51 18 HIS B O 1
ATOM 1807 N N . GLU B 1 23 ? 9.319 -53.620 -35.593 1.00 17.17 19 GLU B N 1
ATOM 1808 C CA . GLU B 1 23 ? 9.409 -54.263 -34.289 1.00 16.54 19 GLU B CA 1
ATOM 1809 C C . GLU B 1 23 ? 10.821 -54.272 -33.713 1.00 15.53 19 GLU B C 1
ATOM 1810 O O . GLU B 1 23 ? 11.809 -54.319 -34.447 1.00 16.17 19 GLU B O 1
ATOM 1816 N N . PHE B 1 24 ? 10.902 -54.216 -32.388 1.00 13.33 20 PHE B N 1
ATOM 1817 C CA . PHE B 1 24 ? 12.180 -54.255 -31.687 1.00 12.79 20 PHE B CA 1
ATOM 1818 C C . PHE B 1 24 ? 11.948 -55.041 -30.402 1.00 12.03 20 PHE B C 1
ATOM 1819 O O . PHE B 1 24 ? 10.813 -55.171 -29.942 1.00 12.15 20 PHE B O 1
ATOM 1827 N N . ASP B 1 25 ? 13.019 -55.572 -29.825 1.00 12.23 21 ASP B N 1
ATOM 1828 C CA . ASP B 1 25 ? 12.908 -56.347 -28.596 1.00 12.49 21 ASP B CA 1
ATOM 1829 C C . ASP B 1 25 ? 14.241 -56.303 -27.867 1.00 12.16 21 ASP B C 1
ATOM 1830 O O . ASP B 1 25 ? 15.290 -56.522 -28.469 1.00 11.77 21 ASP B O 1
ATOM 1835 N N . MET B 1 26 ? 14.200 -56.000 -26.574 1.00 11.33 22 MET B N 1
ATOM 1836 C CA . MET B 1 26 ? 15.412 -55.937 -25.769 1.00 11.85 22 MET B CA 1
ATOM 1837 C C . MET B 1 26 ? 15.169 -56.585 -24.416 1.00 11.10 22 MET B C 1
ATOM 1838 O O . MET B 1 26 ? 14.076 -56.482 -23.855 1.00 11.12 22 MET B O 1
ATOM 1843 N N . VAL B 1 27 ? 16.191 -57.262 -23.901 1.00 11.34 23 VAL B N 1
ATOM 1844 C CA . VAL B 1 27 ? 16.104 -57.909 -22.601 1.00 11.92 23 VAL B CA 1
ATOM 1845 C C . VAL B 1 27 ? 17.368 -57.631 -21.800 1.00 11.98 23 VAL B C 1
ATOM 1846 O O . VAL B 1 27 ? 18.438 -57.380 -22.360 1.00 11.63 23 VAL B O 1
ATOM 1850 N N . GLY B 1 28 ? 17.235 -57.668 -20.481 1.00 10.93 24 GLY B N 1
ATOM 1851 C CA . GLY B 1 28 ? 18.375 -57.427 -19.622 1.00 10.63 24 GLY B CA 1
ATOM 1852 C C . GLY B 1 28 ? 17.918 -57.209 -18.200 1.00 10.56 24 GLY B C 1
ATOM 1853 O O . GLY B 1 28 ? 16.973 -57.847 -17.735 1.00 10.36 24 GLY B O 1
ATOM 1854 N N . GLY B 1 29 ? 18.589 -56.300 -17.503 1.00 10.47 25 GLY B N 1
ATOM 1855 C CA . GLY B 1 29 ? 18.224 -56.023 -16.131 1.00 10.90 25 GLY B CA 1
ATOM 1856 C C . GLY B 1 29 ? 19.314 -55.251 -15.425 1.00 9.71 25 GLY B C 1
ATOM 1857 O O . GLY B 1 29 ? 20.229 -54.724 -16.065 1.00 10.99 25 GLY B O 1
ATOM 1858 N N . GLY B 1 30 ? 19.219 -55.189 -14.103 1.00 9.32 26 GLY B N 1
ATOM 1859 C CA . GLY B 1 30 ? 20.209 -54.469 -13.333 1.00 9.93 26 GLY B CA 1
ATOM 1860 C C . GLY B 1 30 ? 19.945 -54.542 -11.848 1.00 9.85 26 GLY B C 1
ATOM 1861 O O . GLY B 1 30 ? 19.371 -55.508 -11.344 1.00 9.83 26 GLY B O 1
ATOM 1862 N N . LYS B 1 31 ? 20.367 -53.501 -11.144 1.00 10.29 27 LYS B N 1
ATOM 1863 C CA . LYS B 1 31 ? 20.206 -53.430 -9.701 1.00 10.56 27 LYS B CA 1
ATOM 1864 C C . LYS B 1 31 ? 20.129 -51.969 -9.291 1.00 10.94 27 LYS B C 1
ATOM 1865 O O . LYS B 1 31 ? 20.345 -51.074 -10.108 1.00 11.73 27 LYS B O 1
ATOM 1871 N N . GLY B 1 32 ? 19.823 -51.725 -8.027 1.00 10.24 28 GLY B N 1
ATOM 1872 C CA . GLY B 1 32 ? 19.729 -50.356 -7.570 1.00 10.47 28 GLY B CA 1
ATOM 1873 C C . GLY B 1 32 ? 19.803 -50.251 -6.067 1.00 11.09 28 GLY B C 1
ATOM 1874 O O . GLY B 1 32 ? 19.848 -51.258 -5.355 1.00 11.97 28 GLY B O 1
ATOM 1875 N N . ASP B 1 33 ? 19.803 -49.010 -5.597 1.00 11.02 29 ASP B N 1
ATOM 1876 C CA . ASP B 1 33 ? 19.878 -48.694 -4.182 1.00 10.63 29 ASP B CA 1
ATOM 1877 C C . ASP B 1 33 ? 18.621 -47.890 -3.857 1.00 10.26 29 ASP B C 1
ATOM 1878 O O . ASP B 1 33 ? 18.556 -46.687 -4.131 1.00 9.47 29 ASP B O 1
ATOM 1883 N N . PRO B 1 34 ? 17.606 -48.542 -3.267 1.00 10.06 30 PRO B N 1
ATOM 1884 C CA . PRO B 1 34 ? 16.347 -47.876 -2.915 1.00 11.15 30 PRO B CA 1
ATOM 1885 C C . PRO B 1 34 ? 16.465 -46.822 -1.820 1.00 11.99 30 PRO B C 1
ATOM 1886 O O . PRO B 1 34 ? 15.498 -46.115 -1.527 1.00 13.81 30 PRO B O 1
ATOM 1890 N N . ASN B 1 35 ? 17.643 -46.728 -1.210 1.00 11.72 31 ASN B N 1
ATOM 1891 C CA . ASN B 1 35 ? 17.897 -45.739 -0.167 1.00 12.58 31 ASN B CA 1
ATOM 1892 C C . ASN B 1 35 ? 18.410 -44.465 -0.840 1.00 11.59 31 ASN B C 1
ATOM 1893 O O . ASN B 1 35 ? 18.149 -43.351 -0.378 1.00 11.20 31 ASN B O 1
ATOM 1898 N N . ALA B 1 36 ? 19.132 -44.645 -1.942 1.00 10.49 32 ALA B N 1
ATOM 1899 C CA . ALA B 1 36 ? 19.712 -43.532 -2.686 1.00 9.50 32 ALA B CA 1
ATOM 1900 C C . ALA B 1 36 ? 18.866 -43.086 -3.873 1.00 9.55 32 ALA B C 1
ATOM 1901 O O . ALA B 1 36 ? 19.049 -41.984 -4.387 1.00 10.46 32 ALA B O 1
ATOM 1903 N N . GLY B 1 37 ? 17.945 -43.942 -4.306 1.00 8.94 33 GLY B N 1
ATOM 1904 C CA . GLY B 1 37 ? 17.110 -43.620 -5.449 1.00 9.92 33 GLY B CA 1
ATOM 1905 C C . GLY B 1 37 ? 17.846 -43.858 -6.758 1.00 10.48 33 GLY B C 1
ATOM 1906 O O . GLY B 1 37 ? 17.388 -43.454 -7.820 1.00 11.56 33 GLY B O 1
ATOM 1907 N N . SER B 1 38 ? 18.989 -44.530 -6.684 1.00 8.47 34 SER B N 1
ATOM 1908 C CA . SER B 1 38 ? 19.794 -44.803 -7.867 1.00 9.81 34 SER B CA 1
ATOM 1909 C C . SER B 1 38 ? 19.614 -46.225 -8.384 1.00 9.06 34 SER B C 1
ATOM 1910 O O . SER B 1 38 ? 19.233 -47.133 -7.644 1.00 9.88 34 SER B O 1
ATOM 1913 N N . LEU B 1 39 ? 19.892 -46.411 -9.667 1.00 8.80 35 LEU B N 1
ATOM 1914 C CA . LEU B 1 39 ? 19.788 -47.731 -10.264 1.00 8.90 35 LEU B CA 1
ATOM 1915 C C . LEU B 1 39 ? 20.551 -47.802 -11.569 1.00 9.35 35 LEU B C 1
ATOM 1916 O O . LEU B 1 39 ? 20.886 -46.783 -12.173 1.00 10.51 35 LEU B O 1
ATOM 1921 N N . VAL B 1 40 ? 20.845 -49.027 -11.984 1.00 10.58 36 VAL B N 1
ATOM 1922 C CA . VAL B 1 40 ? 21.529 -49.270 -13.239 1.00 10.96 36 VAL B CA 1
ATOM 1923 C C . VAL B 1 40 ? 20.731 -50.344 -13.969 1.00 9.76 36 VAL B C 1
ATOM 1924 O O . VAL B 1 40 ? 20.226 -51.289 -13.351 1.00 9.79 36 VAL B O 1
ATOM 1928 N N . THR B 1 41 ? 20.588 -50.176 -15.278 1.00 9.11 37 THR B N 1
ATOM 1929 C CA . THR B 1 41 ? 19.860 -51.134 -16.093 1.00 10.03 37 THR B CA 1
ATOM 1930 C C . THR B 1 41 ? 20.582 -51.297 -17.419 1.00 10.38 37 THR B C 1
ATOM 1931 O O . THR B 1 41 ? 21.033 -50.321 -18.012 1.00 11.05 37 THR B O 1
ATOM 1935 N N . THR B 1 42 ? 20.704 -52.537 -17.874 1.00 11.37 38 THR B N 1
ATOM 1936 C CA . THR B 1 42 ? 21.339 -52.813 -19.150 1.00 12.30 38 THR B CA 1
ATOM 1937 C C . THR B 1 42 ? 20.351 -53.629 -19.972 1.00 12.30 38 THR B C 1
ATOM 1938 O O . THR B 1 42 ? 19.763 -54.588 -19.475 1.00 12.04 38 THR B O 1
ATOM 1942 N N . ALA B 1 43 ? 20.146 -53.224 -21.220 1.00 12.33 39 ALA B N 1
ATOM 1943 C CA . ALA B 1 43 ? 19.230 -53.926 -22.108 1.00 13.28 39 ALA B CA 1
ATOM 1944 C C . ALA B 1 43 ? 19.952 -54.232 -23.412 1.00 13.04 39 ALA B C 1
ATOM 1945 O O . ALA B 1 43 ? 20.699 -53.400 -23.930 1.00 12.97 39 ALA B O 1
ATOM 1947 N N . LYS B 1 44 ? 19.732 -55.433 -23.936 1.00 13.29 40 LYS B N 1
ATOM 1948 C CA . LYS B 1 44 ? 20.374 -55.848 -25.177 1.00 13.43 40 LYS B CA 1
ATOM 1949 C C . LYS B 1 44 ? 19.342 -56.337 -26.187 1.00 12.90 40 LYS B C 1
ATOM 1950 O O . LYS B 1 44 ? 18.428 -57.085 -25.845 1.00 12.72 40 LYS B O 1
ATOM 1956 N N . SER B 1 45 ? 19.496 -55.911 -27.435 1.00 13.34 41 SER B N 1
ATOM 1957 C CA . SER B 1 45 ? 18.574 -56.301 -28.493 1.00 14.20 41 SER B CA 1
ATOM 1958 C C . SER B 1 45 ? 18.612 -57.797 -28.779 1.00 15.48 41 SER B C 1
ATOM 1959 O O . SER B 1 45 ? 19.662 -58.436 -28.674 1.00 16.08 41 SER B O 1
ATOM 1962 N N . THR B 1 46 ? 17.457 -58.348 -29.139 1.00 15.75 42 THR B N 1
ATOM 1963 C CA . THR B 1 46 ? 17.349 -59.763 -29.470 1.00 17.14 42 THR B CA 1
ATOM 1964 C C . THR B 1 46 ? 16.996 -59.905 -30.948 1.00 19.01 42 THR B C 1
ATOM 1965 O O . THR B 1 46 ? 16.716 -61.006 -31.425 1.00 20.37 42 THR B O 1
ATOM 1969 N N . LYS B 1 47 ? 17.009 -58.784 -31.666 1.00 19.47 43 LYS B N 1
ATOM 1970 C CA . LYS B 1 47 ? 16.696 -58.774 -33.093 1.00 21.26 43 LYS B CA 1
ATOM 1971 C C . LYS B 1 47 ? 17.768 -58.030 -33.886 1.00 20.71 43 LYS B C 1
ATOM 1972 O O . LYS B 1 47 ? 17.486 -57.458 -34.939 1.00 22.75 43 LYS B O 1
ATOM 1978 N N . GLY B 1 48 ? 18.994 -58.034 -33.373 1.00 22.21 44 GLY B N 1
ATOM 1979 C CA . GLY B 1 48 ? 20.077 -57.351 -34.056 1.00 22.19 44 GLY B CA 1
ATOM 1980 C C . GLY B 1 48 ? 20.129 -55.862 -33.765 1.00 23.20 44 GLY B C 1
ATOM 1981 O O . GLY B 1 48 ? 19.534 -55.384 -32.798 1.00 22.99 44 GLY B O 1
ATOM 1982 N N . ALA B 1 49 ? 20.838 -55.123 -34.611 1.00 21.98 45 ALA B N 1
ATOM 1983 C CA . ALA B 1 49 ? 20.986 -53.681 -34.446 1.00 20.91 45 ALA B CA 1
ATOM 1984 C C . ALA B 1 49 ? 19.657 -52.931 -34.475 1.00 20.19 45 ALA B C 1
ATOM 1985 O O . ALA B 1 49 ? 18.771 -53.237 -35.272 1.00 20.09 45 ALA B O 1
ATOM 1987 N N . LEU B 1 50 ? 19.529 -51.944 -33.594 1.00 19.48 46 LEU B N 1
ATOM 1988 C CA . LEU B 1 50 ? 18.320 -51.131 -33.525 1.00 18.70 46 LEU B CA 1
ATOM 1989 C C . LEU B 1 50 ? 18.298 -50.184 -34.723 1.00 18.22 46 LEU B C 1
ATOM 1990 O O . LEU B 1 50 ? 19.335 -49.658 -35.122 1.00 18.13 46 LEU B O 1
ATOM 1995 N N . LYS B 1 51 ? 17.117 -49.968 -35.294 1.00 18.29 47 LYS B N 1
ATOM 1996 C CA . LYS B 1 51 ? 16.977 -49.088 -36.452 1.00 18.32 47 LYS B CA 1
ATOM 1997 C C . LYS B 1 51 ? 16.799 -47.628 -36.052 1.00 17.87 47 LYS B C 1
ATOM 1998 O O . LYS B 1 51 ? 16.662 -46.753 -36.907 1.00 17.86 47 LYS B O 1
ATOM 2004 N N . PHE B 1 52 ? 16.809 -47.372 -34.749 1.00 15.88 48 PHE B N 1
ATOM 2005 C CA . PHE B 1 52 ? 16.639 -46.023 -34.220 1.00 14.58 48 PHE B CA 1
ATOM 2006 C C . PHE B 1 52 ? 17.678 -45.757 -33.135 1.00 14.15 48 PHE B C 1
ATOM 2007 O O . PHE B 1 52 ? 18.348 -46.679 -32.674 1.00 14.70 48 PHE B O 1
ATOM 2015 N N . SER B 1 53 ? 17.812 -44.498 -32.729 1.00 12.76 49 SER B N 1
ATOM 2016 C CA . SER B 1 53 ? 18.775 -44.144 -31.693 1.00 13.10 49 SER B CA 1
ATOM 2017 C C . SER B 1 53 ? 18.565 -44.982 -30.442 1.00 13.74 49 SER B C 1
ATOM 2018 O O . SER B 1 53 ? 17.450 -45.074 -29.927 1.00 13.02 49 SER B O 1
ATOM 2021 N N . PRO B 1 54 ? 19.635 -45.610 -29.933 1.00 14.55 50 PRO B N 1
ATOM 2022 C CA . PRO B 1 54 ? 19.476 -46.424 -28.725 1.00 14.28 50 PRO B CA 1
ATOM 2023 C C . PRO B 1 54 ? 19.025 -45.569 -27.540 1.00 12.39 50 PRO B C 1
ATOM 2024 O O . PRO B 1 54 ? 18.472 -46.080 -26.568 1.00 12.30 50 PRO B O 1
ATOM 2028 N N . TYR B 1 55 ? 19.253 -44.262 -27.644 1.00 12.03 51 TYR B N 1
ATOM 2029 C CA . TYR B 1 55 ? 18.864 -43.327 -26.595 1.00 11.50 51 TYR B CA 1
ATOM 2030 C C . TYR B 1 55 ? 17.348 -43.203 -26.480 1.00 10.74 51 TYR B C 1
ATOM 2031 O O . TYR B 1 55 ? 16.838 -42.710 -25.476 1.00 9.78 51 TYR B O 1
ATOM 2040 N N . LEU B 1 56 ? 16.623 -43.660 -27.497 1.00 10.62 52 LEU B N 1
ATOM 2041 C CA . LEU B 1 56 ? 15.168 -43.601 -27.448 1.00 10.35 52 LEU B CA 1
ATOM 2042 C C . LEU B 1 56 ? 14.674 -44.532 -26.336 1.00 10.15 52 LEU B C 1
ATOM 2043 O O . LEU B 1 56 ? 13.542 -44.408 -25.879 1.00 10.70 52 LEU B O 1
ATOM 2048 N N . MET B 1 57 ? 15.525 -45.465 -25.909 1.00 10.58 53 MET B N 1
ATOM 2049 C CA . MET B 1 57 ? 15.171 -46.398 -24.841 1.00 9.89 53 MET B CA 1
ATOM 2050 C C . MET B 1 57 ? 15.335 -45.750 -23.461 1.00 10.13 53 MET B C 1
ATOM 2051 O O . MET B 1 57 ? 15.073 -46.373 -22.430 1.00 9.15 53 MET B O 1
ATOM 2056 N N . ILE B 1 58 ? 15.770 -44.493 -23.462 1.00 10.43 54 ILE B N 1
ATOM 2057 C CA . ILE B 1 58 ? 15.960 -43.716 -22.237 1.00 10.00 54 ILE B CA 1
ATOM 2058 C C . ILE B 1 58 ? 14.821 -42.690 -22.219 1.00 9.28 54 ILE B C 1
ATOM 2059 O O . ILE B 1 58 ? 14.543 -42.056 -23.238 1.00 9.63 54 ILE B O 1
ATOM 2064 N N . PRO B 1 59 ? 14.195 -42.455 -21.055 1.00 9.63 55 PRO B N 1
ATOM 2065 C CA . PRO B 1 59 ? 14.408 -43.012 -19.714 1.00 9.05 55 PRO B CA 1
ATOM 2066 C C . PRO B 1 59 ? 13.699 -44.320 -19.361 1.00 8.38 55 PRO B C 1
ATOM 2067 O O . PRO B 1 59 ? 13.624 -44.677 -18.189 1.00 8.63 55 PRO B O 1
ATOM 2071 N N . HIS B 1 60 ? 13.192 -45.037 -20.354 1.00 8.13 56 HIS B N 1
ATOM 2072 C CA . HIS B 1 60 ? 12.458 -46.274 -20.094 1.00 8.47 56 HIS B CA 1
ATOM 2073 C C . HIS B 1 60 ? 13.200 -47.348 -19.290 1.00 7.73 56 HIS B C 1
ATOM 2074 O O . HIS B 1 60 ? 12.575 -48.093 -18.538 1.00 9.23 56 HIS B O 1
ATOM 2081 N N . LEU B 1 61 ? 14.521 -47.420 -19.437 1.00 8.21 57 LEU B N 1
ATOM 2082 C CA . LEU B 1 61 ? 15.326 -48.402 -18.696 1.00 9.23 57 LEU B CA 1
ATOM 2083 C C . LEU B 1 61 ? 15.240 -48.182 -17.181 1.00 9.16 57 LEU B C 1
ATOM 2084 O O . LEU B 1 61 ? 15.540 -49.062 -16.384 1.00 10.48 57 LEU B O 1
ATOM 2108 N N . TYR B 1 63 ? 11.916 -47.845 -12.946 1.00 8.99 61 TYR B N 1
ATOM 2109 C CA . TYR B 1 63 ? 11.662 -48.503 -11.671 1.00 8.35 61 TYR B CA 1
ATOM 2110 C C . TYR B 1 63 ? 11.619 -47.521 -10.507 1.00 8.69 61 TYR B C 1
ATOM 2111 O O . TYR B 1 63 ? 12.631 -47.287 -9.838 1.00 9.31 61 TYR B O 1
ATOM 2120 N N . TYR B 1 64 ? 10.449 -46.948 -10.250 1.00 8.76 62 TYR B N 1
ATOM 2121 C CA . TYR B 1 64 ? 10.329 -46.017 -9.142 1.00 8.90 62 TYR B CA 1
ATOM 2122 C C . TYR B 1 64 ? 10.271 -46.734 -7.793 1.00 8.76 62 TYR B C 1
ATOM 2123 O O . TYR B 1 64 ? 10.137 -46.098 -6.751 1.00 9.07 62 TYR B O 1
ATOM 2132 N N . GLN B 1 65 ? 10.388 -48.061 -7.813 1.00 9.78 63 GLN B N 1
ATOM 2133 C CA . GLN B 1 65 ? 10.396 -48.827 -6.576 1.00 8.80 63 GLN B CA 1
ATOM 2134 C C . GLN B 1 65 ? 11.722 -48.540 -5.854 1.00 8.11 63 GLN B C 1
ATOM 2135 O O . GLN B 1 65 ? 11.876 -48.853 -4.677 1.00 9.64 63 GLN B O 1
ATOM 2141 N N . TYR B 1 66 ? 12.669 -47.935 -6.571 1.00 8.81 64 TYR B N 1
ATOM 2142 C CA . TYR B 1 66 ? 13.969 -47.569 -6.003 1.00 9.37 64 TYR B CA 1
ATOM 2143 C C . TYR B 1 66 ? 13.957 -46.129 -5.507 1.00 9.57 64 TYR B C 1
ATOM 2144 O O . TYR B 1 66 ? 14.949 -45.653 -4.960 1.00 11.03 64 TYR B O 1
ATOM 2153 N N . LEU B 1 67 ? 12.838 -45.436 -5.697 1.00 8.36 65 LEU B N 1
ATOM 2154 C CA . LEU B 1 67 ? 12.735 -44.036 -5.309 1.00 9.33 65 LEU B CA 1
ATOM 2155 C C . LEU B 1 67 ? 12.154 -43.725 -3.936 1.00 9.36 65 LEU B C 1
ATOM 2156 O O . LEU B 1 67 ? 10.988 -43.998 -3.668 1.00 10.10 65 LEU B O 1
ATOM 2161 N N . PRO B 1 68 ? 12.971 -43.155 -3.040 1.00 9.82 66 PRO B N 1
ATOM 2162 C CA . PRO B 1 68 ? 12.461 -42.814 -1.713 1.00 9.70 66 PRO B CA 1
ATOM 2163 C C . PRO B 1 68 ? 12.054 -41.339 -1.745 1.00 9.09 66 PRO B C 1
ATOM 2164 O O . PRO B 1 68 ? 12.422 -40.613 -2.668 1.00 9.41 66 PRO B O 1
ATOM 2168 N N . TYR B 1 69 ? 11.271 -40.908 -0.764 1.00 9.46 67 TYR B N 1
ATOM 2169 C CA . TYR B 1 69 ? 10.892 -39.503 -0.667 1.00 9.51 67 TYR B CA 1
ATOM 2170 C C . TYR B 1 69 ? 11.667 -38.958 0.540 1.00 11.37 67 TYR B C 1
ATOM 2171 O O . TYR B 1 69 ? 12.197 -39.733 1.335 1.00 10.71 67 TYR B O 1
ATOM 2180 N N . PRO B 1 70 ? 11.762 -37.627 0.685 1.00 11.56 68 PRO B N 1
ATOM 2181 C CA . PRO B 1 70 ? 12.496 -37.031 1.807 1.00 12.14 68 PRO B CA 1
ATOM 2182 C C . PRO B 1 70 ? 12.059 -37.477 3.198 1.00 11.06 68 PRO B C 1
ATOM 2183 O O . PRO B 1 70 ? 12.873 -37.523 4.122 1.00 12.57 68 PRO B O 1
ATOM 2187 N N . ASP B 1 71 ? 10.778 -37.797 3.342 1.00 11.50 69 ASP B N 1
ATOM 2188 C CA . ASP B 1 71 ? 10.237 -38.199 4.635 1.00 12.29 69 ASP B CA 1
ATOM 2189 C C . ASP B 1 71 ? 9.874 -39.674 4.758 1.00 12.25 69 ASP B C 1
ATOM 2190 O O . ASP B 1 71 ? 9.109 -40.058 5.641 1.00 13.23 69 ASP B O 1
ATOM 2195 N N . GLY B 1 72 ? 10.427 -40.500 3.878 1.00 12.27 70 GLY B N 1
ATOM 2196 C CA . GLY B 1 72 ? 10.143 -41.921 3.940 1.00 12.23 70 GLY B CA 1
ATOM 2197 C C . GLY B 1 72 ? 9.903 -42.552 2.583 1.00 12.63 70 GLY B C 1
ATOM 2198 O O . GLY B 1 72 ? 9.942 -41.867 1.558 1.00 11.68 70 GLY B O 1
ATOM 2199 N N . PRO B 1 73 ? 9.658 -43.870 2.541 1.00 13.16 71 PRO B N 1
ATOM 2200 C CA . PRO B 1 73 ? 9.413 -44.574 1.280 1.00 12.95 71 PRO B CA 1
ATOM 2201 C C . PRO B 1 73 ? 8.315 -43.908 0.450 1.00 12.63 71 PRO B C 1
ATOM 2202 O O . PRO B 1 73 ? 7.304 -43.456 0.988 1.00 14.18 71 PRO B O 1
ATOM 2206 N N . SER B 1 74 ? 8.526 -43.842 -0.861 1.00 11.29 72 SER B N 1
ATOM 2207 C CA . SER B 1 74 ? 7.559 -43.231 -1.767 1.00 10.43 72 SER B CA 1
ATOM 2208 C C . SER B 1 74 ? 6.358 -44.161 -1.934 1.00 9.91 72 SER B C 1
ATOM 2209 O O . SER B 1 74 ? 6.396 -45.316 -1.506 1.00 9.75 72 SER B O 1
ATOM 2212 N N . PRO B 1 75 ? 5.274 -43.669 -2.555 1.00 10.70 73 PRO B N 1
ATOM 2213 C CA . PRO B 1 75 ? 4.104 -44.533 -2.741 1.00 10.34 73 PRO B CA 1
ATOM 2214 C C . PRO B 1 75 ? 4.453 -45.760 -3.578 1.00 9.67 73 PRO B C 1
ATOM 2215 O O . PRO B 1 75 ? 3.891 -46.837 -3.391 1.00 10.46 73 PRO B O 1
ATOM 2219 N N . PHE B 1 76 ? 5.392 -45.587 -4.502 1.00 9.22 74 PHE B N 1
ATOM 2220 C CA . PHE B 1 76 ? 5.832 -46.671 -5.372 1.00 9.76 74 PHE B CA 1
ATOM 2221 C C . PHE B 1 76 ? 6.496 -47.768 -4.544 1.00 9.38 74 PHE B C 1
ATOM 2222 O O . PHE B 1 76 ? 6.264 -48.956 -4.766 1.00 10.77 74 PHE B O 1
ATOM 2230 N N . GLN B 1 77 ? 7.326 -47.362 -3.589 1.00 9.93 75 GLN B N 1
ATOM 2231 C CA . GLN B 1 77 ? 8.009 -48.318 -2.726 1.00 9.94 75 GLN B CA 1
ATOM 2232 C C . GLN B 1 77 ? 7.037 -48.986 -1.761 1.00 10.99 75 GLN B C 1
ATOM 2233 O O . GLN B 1 77 ? 7.119 -50.192 -1.528 1.00 10.87 75 GLN B O 1
ATOM 2239 N N . VAL B 1 78 ? 6.116 -48.207 -1.202 1.00 10.56 76 VAL B N 1
ATOM 2240 C CA . VAL B 1 78 ? 5.139 -48.755 -0.271 1.00 11.94 76 VAL B CA 1
ATOM 2241 C C . VAL B 1 78 ? 4.293 -49.807 -0.976 1.00 12.19 76 VAL B C 1
ATOM 2242 O O . VAL B 1 78 ? 3.982 -50.851 -0.405 1.00 12.62 76 VAL B O 1
ATOM 2246 N N . SER B 1 79 ? 3.929 -49.532 -2.225 1.00 11.20 77 SER B N 1
ATOM 2247 C CA . SER B 1 79 ? 3.132 -50.466 -3.006 1.00 11.04 77 SER B CA 1
ATOM 2248 C C . SER B 1 79 ? 3.832 -51.820 -3.060 1.00 11.41 77 SER B C 1
ATOM 2249 O O . SER B 1 79 ? 3.217 -52.857 -2.809 1.00 12.48 77 SER B O 1
ATOM 2252 N N . MET B 1 80 ? 5.121 -51.813 -3.385 1.00 11.48 78 MET B N 1
ATOM 2253 C CA . MET B 1 80 ? 5.875 -53.058 -3.460 1.00 12.18 78 MET B CA 1
ATOM 2254 C C . MET B 1 80 ? 6.015 -53.716 -2.091 1.00 12.62 78 MET B C 1
ATOM 2255 O O . MET B 1 80 ? 5.851 -54.928 -1.960 1.00 12.40 78 MET B O 1
ATOM 2260 N N . LEU B 1 81 ? 6.319 -52.917 -1.073 1.00 13.02 79 LEU B N 1
ATOM 2261 C CA . LEU B 1 81 ? 6.485 -53.433 0.282 1.00 14.83 79 LEU B CA 1
ATOM 2262 C C . LEU B 1 81 ? 5.243 -54.131 0.831 1.00 15.62 79 LEU B C 1
ATOM 2263 O O . LEU B 1 81 ? 5.351 -55.177 1.470 1.00 16.42 79 LEU B O 1
ATOM 2268 N N . GLU B 1 82 ? 4.071 -53.553 0.580 1.00 15.42 80 GLU B N 1
ATOM 2269 C CA . GLU B 1 82 ? 2.815 -54.110 1.080 1.00 17.15 80 GLU B CA 1
ATOM 2270 C C . GLU B 1 82 ? 2.261 -55.250 0.235 1.00 17.25 80 GLU B C 1
ATOM 2271 O O . GLU B 1 82 ? 1.147 -55.718 0.474 1.00 19.39 80 GLU B O 1
ATOM 2277 N N . GLY B 1 83 ? 3.029 -55.694 -0.753 1.00 16.52 81 GLY B N 1
ATOM 2278 C CA . GLY B 1 83 ? 2.575 -56.785 -1.596 1.00 17.66 81 GLY B CA 1
ATOM 2279 C C . GLY B 1 83 ? 1.503 -56.385 -2.591 1.00 17.19 81 GLY B C 1
ATOM 2280 O O . GLY B 1 83 ? 0.730 -57.224 -3.054 1.00 18.63 81 GLY B O 1
ATOM 2281 N N . SER B 1 84 ? 1.447 -55.100 -2.917 1.00 16.12 82 SER B N 1
ATOM 2282 C CA . SER B 1 84 ? 0.469 -54.602 -3.873 1.00 15.52 82 SER B CA 1
ATOM 2283 C C . SER B 1 84 ? 1.193 -54.321 -5.185 1.00 15.28 82 SER B C 1
ATOM 2284 O O . SER B 1 84 ? 2.232 -54.919 -5.460 1.00 16.85 82 SER B O 1
ATOM 2287 N N . GLY B 1 85 ? 0.652 -53.418 -5.995 1.00 14.83 83 GLY B N 1
ATOM 2288 C CA . GLY B 1 85 ? 1.298 -53.106 -7.257 1.00 14.04 83 GLY B CA 1
ATOM 2289 C C . GLY B 1 85 ? 0.694 -51.920 -7.978 1.00 12.15 83 GLY B C 1
ATOM 2290 O O . GLY B 1 85 ? -0.337 -51.384 -7.571 1.00 13.09 83 GLY B O 1
ATOM 2291 N N . TYR B 1 86 ? 1.354 -51.507 -9.054 1.00 11.21 84 TYR B N 1
ATOM 2292 C CA . TYR B 1 86 ? 0.896 -50.392 -9.867 1.00 10.77 84 TYR B CA 1
ATOM 2293 C C . TYR B 1 86 ? 1.402 -50.563 -11.293 1.00 10.53 84 TYR B C 1
ATOM 2294 O O . TYR B 1 86 ? 2.328 -51.333 -11.546 1.00 10.66 84 TYR B O 1
ATOM 2303 N N . ALA B 1 87 ? 0.771 -49.860 -12.225 1.00 11.11 85 ALA B N 1
ATOM 2304 C CA . ALA B 1 87 ? 1.166 -49.911 -13.626 1.00 10.87 85 ALA B CA 1
ATOM 2305 C C . ALA B 1 87 ? 1.506 -48.490 -14.055 1.00 11.09 85 ALA B C 1
ATOM 2306 O O . ALA B 1 87 ? 1.020 -47.526 -13.456 1.00 11.06 85 ALA B O 1
ATOM 2308 N N . VAL B 1 88 ? 2.335 -48.364 -15.089 1.00 10.18 86 VAL B N 1
ATOM 2309 C CA . VAL B 1 88 ? 2.765 -47.058 -15.583 1.00 10.51 86 VAL B CA 1
ATOM 2310 C C . VAL B 1 88 ? 2.411 -46.835 -17.050 1.00 9.58 86 VAL B C 1
ATOM 2311 O O . VAL B 1 88 ? 2.688 -47.679 -17.903 1.00 9.63 86 VAL B O 1
ATOM 2315 N N . TYR B 1 89 ? 1.809 -45.685 -17.332 1.00 9.66 87 TYR B N 1
ATOM 2316 C CA . TYR B 1 89 ? 1.423 -45.308 -18.686 1.00 10.42 87 TYR B CA 1
ATOM 2317 C C . TYR B 1 89 ? 1.996 -43.939 -19.019 1.00 9.63 87 TYR B C 1
ATOM 2318 O O . TYR B 1 89 ? 1.815 -42.987 -18.261 1.00 11.25 87 TYR B O 1
ATOM 2327 N N . ARG B 1 90 ? 2.698 -43.836 -20.143 1.00 7.90 88 ARG B N 1
ATOM 2328 C CA . ARG B 1 90 ? 3.257 -42.554 -20.549 1.00 9.47 88 ARG B CA 1
ATOM 2329 C C . ARG B 1 90 ? 3.020 -42.255 -22.017 1.00 9.45 88 ARG B C 1
ATOM 2330 O O . ARG B 1 90 ? 2.868 -43.163 -22.839 1.00 9.64 88 ARG B O 1
ATOM 2338 N N . VAL B 1 91 ? 2.980 -40.964 -22.328 1.00 9.24 89 VAL B N 1
ATOM 2339 C CA . VAL B 1 91 ? 2.833 -40.493 -23.696 1.00 10.04 89 VAL B CA 1
ATOM 2340 C C . VAL B 1 91 ? 3.875 -39.396 -23.881 1.00 9.68 89 VAL B C 1
ATOM 2341 O O . VAL B 1 91 ? 3.902 -38.417 -23.127 1.00 9.11 89 VAL B O 1
ATOM 2345 N N . PHE B 1 92 ? 4.752 -39.594 -24.859 1.00 9.24 90 PHE B N 1
ATOM 2346 C CA . PHE B 1 92 ? 5.800 -38.637 -25.197 1.00 9.06 90 PHE B CA 1
ATOM 2347 C C . PHE B 1 92 ? 5.384 -37.926 -26.479 1.00 10.06 90 PHE B C 1
ATOM 2348 O O . PHE B 1 92 ? 5.162 -38.569 -27.506 1.00 10.23 90 PHE B O 1
ATOM 2356 N N . ASP B 1 93 ? 5.276 -36.606 -26.411 1.00 10.36 91 ASP B N 1
ATOM 2357 C CA . ASP B 1 93 ? 4.916 -35.799 -27.567 1.00 11.53 91 ASP B CA 1
ATOM 2358 C C . ASP B 1 93 ? 6.172 -35.034 -27.974 1.00 10.21 91 ASP B C 1
ATOM 2359 O O . ASP B 1 93 ? 6.504 -34.012 -27.381 1.00 10.28 91 ASP B O 1
ATOM 2364 N N . PHE B 1 94 ? 6.880 -35.550 -28.976 1.00 10.06 92 PHE B N 1
ATOM 2365 C CA . PHE B 1 94 ? 8.118 -34.934 -29.443 1.00 9.95 92 PHE B CA 1
ATOM 2366 C C . PHE B 1 94 ? 7.891 -33.698 -30.301 1.00 10.86 92 PHE B C 1
ATOM 2367 O O . PHE B 1 94 ? 6.892 -33.594 -31.013 1.00 11.21 92 PHE B O 1
ATOM 2375 N N . GLU B 1 95 ? 8.839 -32.769 -30.242 1.00 10.40 93 GLU B N 1
ATOM 2376 C CA . GLU B 1 95 ? 8.722 -31.513 -30.973 1.00 11.03 93 GLU B CA 1
ATOM 2377 C C . GLU B 1 95 ? 8.612 -31.621 -32.494 1.00 11.51 93 GLU B C 1
ATOM 2378 O O . GLU B 1 95 ? 8.066 -30.721 -33.133 1.00 12.72 93 GLU B O 1
ATOM 2384 N N . ASP B 1 96 ? 9.113 -32.708 -33.077 1.00 10.98 94 ASP B N 1
ATOM 2385 C CA . ASP B 1 96 ? 9.052 -32.865 -34.529 1.00 12.44 94 ASP B CA 1
ATOM 2386 C C . ASP B 1 96 ? 7.966 -33.815 -35.021 1.00 12.96 94 ASP B C 1
ATOM 2387 O O . ASP B 1 96 ? 8.051 -34.342 -36.132 1.00 14.73 94 ASP B O 1
ATOM 2392 N N . GLY B 1 97 ? 6.952 -34.039 -34.194 1.00 12.55 95 GLY B N 1
ATOM 2393 C CA . GLY B 1 97 ? 5.855 -34.900 -34.600 1.00 12.74 95 GLY B CA 1
ATOM 2394 C C . GLY B 1 97 ? 5.889 -36.329 -34.098 1.00 11.71 95 GLY B C 1
ATOM 2395 O O . GLY B 1 97 ? 4.867 -37.017 -34.123 1.00 13.59 95 GLY B O 1
ATOM 2396 N N . GLY B 1 98 ? 7.053 -36.788 -33.656 1.00 11.04 96 GLY B N 1
ATOM 2397 C CA . GLY B 1 98 ? 7.147 -38.146 -33.154 1.00 10.97 96 GLY B CA 1
ATOM 2398 C C . GLY B 1 98 ? 6.276 -38.349 -31.928 1.00 10.19 96 GLY B C 1
ATOM 2399 O O . GLY B 1 98 ? 6.094 -37.430 -31.127 1.00 10.22 96 GLY B O 1
ATOM 2400 N N . LYS B 1 99 ? 5.731 -39.553 -31.786 1.00 10.21 97 LYS B N 1
ATOM 2401 C CA . LYS B 1 99 ? 4.884 -39.894 -30.647 1.00 11.77 97 LYS B CA 1
ATOM 2402 C C . LYS B 1 99 ? 5.333 -41.238 -30.092 1.00 10.95 97 LYS B C 1
ATOM 2403 O O . LYS B 1 99 ? 5.655 -42.149 -30.853 1.00 11.15 97 LYS B O 1
ATOM 2409 N N . LEU B 1 100 ? 5.360 -41.364 -28.770 1.00 9.66 98 LEU B N 1
ATOM 2410 C CA . LEU B 1 100 ? 5.739 -42.622 -28.141 1.00 9.22 98 LEU B CA 1
ATOM 2411 C C . LEU B 1 100 ? 4.824 -42.881 -26.950 1.00 9.97 98 LEU B C 1
ATOM 2412 O O . LEU B 1 100 ? 4.729 -42.056 -26.043 1.00 10.31 98 LEU B O 1
ATOM 2417 N N . SER B 1 101 ? 4.142 -44.020 -26.968 1.00 9.30 99 SER B N 1
ATOM 2418 C CA . SER B 1 101 ? 3.244 -44.399 -25.881 1.00 10.29 99 SER B CA 1
ATOM 2419 C C . SER B 1 101 ? 3.834 -45.632 -25.213 1.00 10.03 99 SER B C 1
ATOM 2420 O O . SER B 1 101 ? 4.267 -46.563 -25.895 1.00 9.84 99 SER B O 1
ATOM 2423 N N . THR B 1 102 ? 3.844 -45.644 -23.882 1.00 9.95 100 THR B N 1
ATOM 2424 C CA . THR B 1 102 ? 4.417 -46.762 -23.143 1.00 10.52 100 THR B CA 1
ATOM 2425 C C . THR B 1 102 ? 3.515 -47.312 -22.046 1.00 10.00 100 THR B C 1
ATOM 2426 O O . THR B 1 102 ? 2.673 -46.602 -21.490 1.00 9.84 100 THR B O 1
ATOM 2430 N N . GLU B 1 103 ? 3.719 -48.590 -21.738 1.00 10.06 101 GLU B N 1
ATOM 2431 C CA . GLU B 1 103 ? 2.965 -49.290 -20.705 1.00 10.11 101 GLU B CA 1
ATOM 2432 C C . GLU B 1 103 ? 3.950 -50.198 -19.977 1.00 9.82 101 GLU B C 1
ATOM 2433 O O . GLU B 1 103 ? 4.587 -51.045 -20.607 1.00 10.52 101 GLU B O 1
ATOM 2439 N N . PHE B 1 104 ? 4.091 -50.008 -18.667 1.00 9.47 102 PHE B N 1
ATOM 2440 C CA . PHE B 1 104 ? 4.980 -50.849 -17.864 1.00 10.24 102 PHE B CA 1
ATOM 2441 C C . PHE B 1 104 ? 4.156 -51.651 -16.863 1.00 9.42 102 PHE B C 1
ATOM 2442 O O . PHE B 1 104 ? 3.290 -51.095 -16.181 1.00 11.66 102 PHE B O 1
ATOM 2450 N N . LYS B 1 105 ? 4.437 -52.947 -16.770 1.00 11.29 103 LYS B N 1
ATOM 2451 C CA . LYS B 1 105 ? 3.776 -53.826 -15.809 1.00 12.00 103 LYS B CA 1
ATOM 2452 C C . LYS B 1 105 ? 4.883 -54.567 -15.072 1.00 10.88 103 LYS B C 1
ATOM 2453 O O . LYS B 1 105 ? 5.919 -54.880 -15.655 1.00 10.66 103 LYS B O 1
ATOM 2459 N N . TYR B 1 106 ? 4.667 -54.833 -13.790 1.00 10.18 104 TYR B N 1
ATOM 2460 C CA . TYR B 1 106 ? 5.677 -55.483 -12.964 1.00 10.06 104 TYR B CA 1
ATOM 2461 C C . TYR B 1 106 ? 5.160 -56.676 -12.181 1.00 11.76 104 TYR B C 1
ATOM 2462 O O . TYR B 1 106 ? 3.965 -56.791 -11.911 1.00 12.60 104 TYR B O 1
ATOM 2471 N N . SER B 1 107 ? 6.090 -57.548 -11.804 1.00 12.66 105 SER B N 1
ATOM 2472 C CA . SER B 1 107 ? 5.798 -58.707 -10.970 1.00 13.63 105 SER B CA 1
ATOM 2473 C C . SER B 1 107 ? 6.957 -58.713 -9.978 1.00 13.49 105 SER B C 1
ATOM 2474 O O . SER B 1 107 ? 8.062 -58.276 -10.311 1.00 13.75 105 SER B O 1
ATOM 2477 N N . TYR B 1 108 ? 6.706 -59.188 -8.763 1.00 13.16 106 TYR B N 1
ATOM 2478 C CA . TYR B 1 108 ? 7.730 -59.194 -7.725 1.00 12.64 106 TYR B CA 1
ATOM 2479 C C . TYR B 1 108 ? 7.985 -60.562 -7.112 1.00 13.39 106 TYR B C 1
ATOM 2480 O O . TYR B 1 108 ? 7.065 -61.351 -6.912 1.00 14.18 106 TYR B O 1
ATOM 2489 N N . GLU B 1 109 ? 9.253 -60.820 -6.810 1.00 13.09 107 GLU B N 1
ATOM 2490 C CA . GLU B 1 109 ? 9.688 -62.057 -6.176 1.00 14.29 107 GLU B CA 1
ATOM 2491 C C . GLU B 1 109 ? 10.730 -61.612 -5.159 1.00 13.11 107 GLU B C 1
ATOM 2492 O O . GLU B 1 109 ? 11.901 -61.430 -5.490 1.00 12.93 107 GLU B O 1
ATOM 2498 N N . GLY B 1 110 ? 10.299 -61.411 -3.919 1.00 13.08 108 GLY B N 1
ATOM 2499 C CA . GLY B 1 110 ? 11.230 -60.952 -2.909 1.00 13.18 108 GLY B CA 1
ATOM 2500 C C . GLY B 1 110 ? 11.732 -59.579 -3.317 1.00 12.04 108 GLY B C 1
ATOM 2501 O O . GLY B 1 110 ? 10.937 -58.692 -3.638 1.00 14.23 108 GLY B O 1
ATOM 2502 N N . SER B 1 111 ? 13.048 -59.400 -3.335 1.00 12.02 109 SER B N 1
ATOM 2503 C CA . SER B 1 111 ? 13.627 -58.114 -3.706 1.00 11.26 109 SER B CA 1
ATOM 2504 C C . SER B 1 111 ? 13.945 -58.017 -5.197 1.00 10.47 109 SER B C 1
ATOM 2505 O O . SER B 1 111 ? 14.651 -57.106 -5.625 1.00 11.38 109 SER B O 1
ATOM 2508 N N . HIS B 1 112 ? 13.416 -58.945 -5.988 1.00 10.70 110 HIS B N 1
ATOM 2509 C CA . HIS B 1 112 ? 13.666 -58.942 -7.427 1.00 10.02 110 HIS B CA 1
ATOM 2510 C C . HIS B 1 112 ? 12.428 -58.527 -8.218 1.00 10.69 110 HIS B C 1
ATOM 2511 O O . HIS B 1 112 ? 11.352 -59.095 -8.044 1.00 11.35 110 HIS B O 1
ATOM 2518 N N . ILE B 1 113 ? 12.592 -57.538 -9.094 1.00 9.94 111 ILE B N 1
ATOM 2519 C CA . ILE B 1 113 ? 11.489 -57.039 -9.910 1.00 10.89 111 ILE B CA 1
ATOM 2520 C C . ILE B 1 113 ? 11.593 -57.495 -11.360 1.00 10.79 111 ILE B C 1
ATOM 2521 O O . ILE B 1 113 ? 12.678 -57.520 -11.936 1.00 11.65 111 ILE B O 1
ATOM 2526 N N . LYS B 1 114 ? 10.458 -57.858 -11.946 1.00 11.08 112 LYS B N 1
ATOM 2527 C CA . LYS B 1 114 ? 10.411 -58.238 -13.351 1.00 11.81 112 LYS B CA 1
ATOM 2528 C C . LYS B 1 114 ? 9.545 -57.190 -14.044 1.00 11.26 112 LYS B C 1
ATOM 2529 O O . LYS B 1 114 ? 8.392 -56.981 -13.665 1.00 12.29 112 LYS B O 1
ATOM 2535 N N . ALA B 1 115 ? 10.102 -56.520 -15.044 1.00 9.77 113 ALA B N 1
ATOM 2536 C CA . ALA B 1 115 ? 9.353 -55.496 -15.753 1.00 10.21 113 ALA B CA 1
ATOM 2537 C C . ALA B 1 115 ? 9.113 -55.828 -17.215 1.00 10.66 113 ALA B C 1
ATOM 2538 O O . ALA B 1 115 ? 10.025 -56.232 -17.938 1.00 10.69 113 ALA B O 1
ATOM 2540 N N . ASP B 1 116 ? 7.866 -55.663 -17.636 1.00 11.59 114 ASP B N 1
ATOM 2541 C CA . ASP B 1 116 ? 7.477 -55.884 -19.021 1.00 11.95 114 ASP B CA 1
ATOM 2542 C C . ASP B 1 116 ? 7.096 -54.503 -19.537 1.00 11.26 114 ASP B C 1
ATOM 2543 O O . ASP B 1 116 ? 6.149 -53.890 -19.042 1.00 12.70 114 ASP B O 1
ATOM 2548 N N . MET B 1 117 ? 7.841 -54.014 -20.521 1.00 11.17 115 MET B N 1
ATOM 2549 C CA . MET B 1 117 ? 7.592 -52.687 -21.068 1.00 11.29 115 MET B CA 1
ATOM 2550 C C . MET B 1 117 ? 7.235 -52.701 -22.545 1.00 12.30 115 MET B C 1
ATOM 2551 O O . MET B 1 117 ? 8.027 -53.138 -23.381 1.00 13.01 115 MET B O 1
ATOM 2556 N N . LYS B 1 118 ? 6.042 -52.208 -22.858 1.00 12.42 116 LYS B N 1
ATOM 2557 C CA . LYS B 1 118 ? 5.581 -52.144 -24.237 1.00 13.25 116 LYS B CA 1
ATOM 2558 C C . LYS B 1 118 ? 5.669 -50.704 -24.724 1.00 12.55 116 LYS B C 1
ATOM 2559 O O . LYS B 1 118 ? 5.136 -49.790 -24.089 1.00 12.64 116 LYS B O 1
ATOM 2565 N N . LEU B 1 119 ? 6.356 -50.504 -25.843 1.00 12.54 117 LEU B N 1
ATOM 2566 C CA . LEU B 1 119 ? 6.515 -49.169 -26.405 1.00 13.41 117 LEU B CA 1
ATOM 2567 C C . LEU B 1 119 ? 6.037 -49.125 -27.849 1.00 13.77 117 LEU B C 1
ATOM 2568 O O . LEU B 1 119 ? 6.406 -49.976 -28.662 1.00 14.30 117 LEU B O 1
ATOM 2573 N N . MET B 1 120 ? 5.208 -48.136 -28.161 1.00 12.74 118 MET B N 1
ATOM 2574 C CA . MET B 1 120 ? 4.705 -47.958 -29.517 1.00 13.60 118 MET B CA 1
ATOM 2575 C C . MET B 1 120 ? 4.997 -46.527 -29.948 1.00 11.68 118 MET B C 1
ATOM 2576 O O . MET B 1 120 ? 4.425 -45.575 -29.413 1.00 11.54 118 MET B O 1
ATOM 2581 N N . GLY B 1 121 ? 5.906 -46.386 -30.907 1.00 11.20 119 GLY B N 1
ATOM 2582 C CA . GLY B 1 121 ? 6.278 -45.070 -31.396 1.00 12.01 119 GLY B CA 1
ATOM 2583 C C . GLY B 1 121 ? 6.053 -44.924 -32.888 1.00 11.90 119 GLY B C 1
ATOM 2584 O O . GLY B 1 121 ? 6.175 -45.892 -33.640 1.00 12.59 119 GLY B O 1
ATOM 2585 N N . SER B 1 122 ? 5.731 -43.711 -33.321 1.00 11.61 120 SER B N 1
ATOM 2586 C CA . SER B 1 122 ? 5.481 -43.453 -34.733 1.00 12.39 120 SER B CA 1
ATOM 2587 C C . SER B 1 122 ? 5.669 -41.979 -35.060 1.00 11.77 120 SER B C 1
ATOM 2588 O O . SER B 1 122 ? 5.725 -41.138 -34.165 1.00 11.83 120 SER B O 1
ATOM 2591 N N . GLY B 1 123 ? 5.773 -41.672 -36.350 1.00 11.32 121 GLY B N 1
ATOM 2592 C CA . GLY B 1 123 ? 5.918 -40.291 -36.771 1.00 12.20 121 GLY B CA 1
ATOM 2593 C C . GLY B 1 123 ? 7.296 -39.668 -36.670 1.00 11.66 121 GLY B C 1
ATOM 2594 O O . GLY B 1 123 ? 7.430 -38.455 -36.824 1.00 12.40 121 GLY B O 1
ATOM 2595 N N . PHE B 1 124 ? 8.321 -40.471 -36.411 1.00 11.63 122 PHE B N 1
ATOM 2596 C CA . PHE B 1 124 ? 9.672 -39.927 -36.321 1.00 12.03 122 PHE B CA 1
ATOM 2597 C C . PHE B 1 124 ? 10.227 -39.733 -37.729 1.00 13.12 122 PHE B C 1
ATOM 2598 O O . PHE B 1 124 ? 10.339 -40.691 -38.493 1.00 14.14 122 PHE B O 1
ATOM 2606 N N . PRO B 1 125 ? 10.559 -38.484 -38.101 1.00 12.53 123 PRO B N 1
ATOM 2607 C CA . PRO B 1 125 ? 11.102 -38.220 -39.439 1.00 12.95 123 PRO B CA 1
ATOM 2608 C C . PRO B 1 125 ? 12.350 -39.058 -39.707 1.00 14.27 123 PRO B C 1
ATOM 2609 O O . PRO B 1 125 ? 13.218 -39.176 -38.843 1.00 14.78 123 PRO B O 1
ATOM 2613 N N . ASP B 1 126 ? 12.446 -39.634 -40.902 1.00 16.03 124 ASP B N 1
ATOM 2614 C CA . ASP B 1 126 ? 13.602 -40.459 -41.234 1.00 17.08 124 ASP B CA 1
ATOM 2615 C C . ASP B 1 126 ? 14.926 -39.707 -41.164 1.00 17.79 124 ASP B C 1
ATOM 2616 O O . ASP B 1 126 ? 15.980 -40.316 -40.981 1.00 19.01 124 ASP B O 1
ATOM 2621 N N . ASP B 1 127 ? 14.877 -38.385 -41.301 1.00 18.05 125 ASP B N 1
ATOM 2622 C CA . ASP B 1 127 ? 16.089 -37.577 -41.239 1.00 19.26 125 ASP B CA 1
ATOM 2623 C C . ASP B 1 127 ? 16.189 -36.859 -39.893 1.00 18.27 125 ASP B C 1
ATOM 2624 O O . ASP B 1 127 ? 17.033 -35.981 -39.709 1.00 19.33 125 ASP B O 1
ATOM 2629 N N . GLY B 1 128 ? 15.326 -37.248 -38.956 1.00 16.76 126 GLY B N 1
ATOM 2630 C CA . GLY B 1 128 ? 15.319 -36.637 -37.636 1.00 16.69 126 GLY B CA 1
ATOM 2631 C C . GLY B 1 128 ? 16.388 -37.195 -36.715 1.00 15.65 126 GLY B C 1
ATOM 2632 O O . GLY B 1 128 ? 17.029 -38.194 -37.041 1.00 15.85 126 GLY B O 1
ATOM 2633 N N . PRO B 1 129 ? 16.593 -36.581 -35.538 1.00 14.43 127 PRO B N 1
ATOM 2634 C CA . PRO B 1 129 ? 17.604 -37.031 -34.576 1.00 13.77 127 PRO B CA 1
ATOM 2635 C C . PRO B 1 129 ? 17.461 -38.463 -34.067 1.00 13.39 127 PRO B C 1
ATOM 2636 O O . PRO B 1 129 ? 18.454 -39.097 -33.711 1.00 13.38 127 PRO B O 1
ATOM 2640 N N . VAL B 1 130 ? 16.237 -38.975 -34.025 1.00 12.38 128 VAL B N 1
ATOM 2641 C CA . VAL B 1 130 ? 16.016 -40.335 -33.555 1.00 12.85 128 VAL B CA 1
ATOM 2642 C C . VAL B 1 130 ? 16.421 -41.379 -34.595 1.00 13.90 128 VAL B C 1
ATOM 2643 O O . VAL B 1 130 ? 17.235 -42.260 -34.315 1.00 13.96 128 VAL B O 1
ATOM 2647 N N . MET B 1 131 ? 15.869 -41.273 -35.799 1.00 14.22 129 MET B N 1
ATOM 2648 C CA . MET B 1 131 ? 16.176 -42.242 -36.843 1.00 15.63 129 MET B CA 1
ATOM 2649 C C . MET B 1 131 ? 17.600 -42.144 -37.397 1.00 16.83 129 MET B C 1
ATOM 2650 O O . MET B 1 131 ? 18.104 -43.111 -37.970 1.00 18.53 129 MET B O 1
ATOM 2655 N N . THR B 1 132 ? 18.252 -40.996 -37.226 1.00 16.20 130 THR B N 1
ATOM 2656 C CA . THR B 1 132 ? 19.624 -40.841 -37.710 1.00 17.97 130 THR B CA 1
ATOM 2657 C C . THR B 1 132 ? 20.629 -40.858 -36.557 1.00 17.36 130 THR B C 1
ATOM 2658 O O . THR B 1 132 ? 21.791 -40.487 -36.728 1.00 17.61 130 THR B O 1
ATOM 2662 N N . SER B 1 133 ? 20.169 -41.289 -35.386 1.00 16.83 131 SER B N 1
ATOM 2663 C CA . SER B 1 133 ? 21.010 -41.381 -34.195 1.00 16.79 131 SER B CA 1
ATOM 2664 C C . SER B 1 133 ? 21.908 -40.173 -33.932 1.00 16.60 131 SER B C 1
ATOM 2665 O O . SER B 1 133 ? 23.132 -40.298 -33.878 1.00 17.48 131 SER B O 1
ATOM 2668 N N . GLN B 1 134 ? 21.291 -39.008 -33.758 1.00 15.39 132 GLN B N 1
ATOM 2669 C CA . GLN B 1 134 ? 22.018 -37.770 -33.479 1.00 16.02 132 GLN B CA 1
ATOM 2670 C C . GLN B 1 134 ? 22.099 -37.507 -31.974 1.00 14.58 132 GLN B C 1
ATOM 2671 O O . GLN B 1 134 ? 22.824 -36.618 -31.533 1.00 14.89 132 GLN B O 1
ATOM 2677 N N . ILE B 1 135 ? 21.340 -38.270 -31.194 1.00 14.14 133 ILE B N 1
ATOM 2678 C CA . ILE B 1 135 ? 21.312 -38.098 -29.741 1.00 12.91 133 ILE B CA 1
ATOM 2679 C C . ILE B 1 135 ? 22.601 -38.578 -29.073 1.00 14.24 133 ILE B C 1
ATOM 2680 O O . ILE B 1 135 ? 23.084 -39.673 -29.357 1.00 13.82 133 ILE B O 1
ATOM 2685 N N . VAL B 1 136 ? 23.146 -37.759 -28.177 1.00 13.06 134 VAL B N 1
ATOM 2686 C CA . VAL B 1 136 ? 24.386 -38.102 -27.485 1.00 13.60 134 VAL B CA 1
ATOM 2687 C C . VAL B 1 136 ? 24.290 -38.062 -25.960 1.00 12.71 134 VAL B C 1
ATOM 2688 O O . VAL B 1 136 ? 25.197 -38.521 -25.267 1.00 12.55 134 VAL B O 1
ATOM 2692 N N . ASP B 1 137 ? 23.194 -37.522 -25.435 1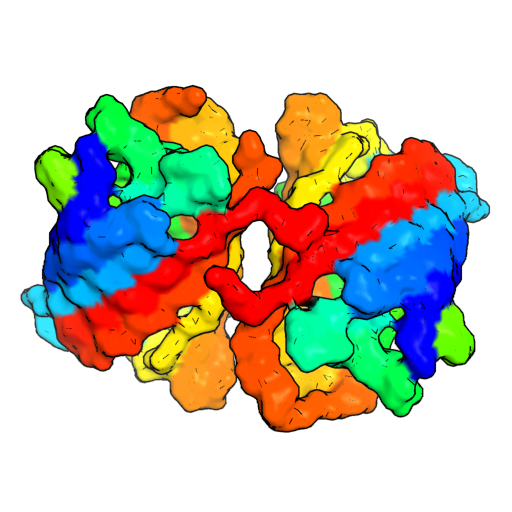.00 11.40 135 ASP B N 1
ATOM 2693 C CA . ASP B 1 137 ? 23.019 -37.409 -23.990 1.00 11.06 135 ASP B CA 1
ATOM 2694 C C . ASP B 1 137 ? 21.611 -36.865 -23.740 1.00 10.38 135 ASP B C 1
ATOM 2695 O O . ASP B 1 137 ? 20.825 -36.702 -24.674 1.00 10.19 135 ASP B O 1
ATOM 2700 N N . GLN B 1 138 ? 21.296 -36.609 -22.474 1.00 9.66 136 GLN B N 1
ATOM 2701 C CA . GLN B 1 138 ? 20.008 -36.028 -22.100 1.00 9.67 136 GLN B CA 1
ATOM 2702 C C . GLN B 1 138 ? 20.184 -35.160 -20.864 1.00 8.96 136 GLN B C 1
ATOM 2703 O O . GLN B 1 138 ? 20.947 -35.501 -19.958 1.00 9.76 136 GLN B O 1
ATOM 2709 N N . ASP B 1 139 ? 19.483 -34.029 -20.841 1.00 8.60 137 ASP B N 1
ATOM 2710 C CA . ASP B 1 139 ? 19.544 -33.101 -19.715 1.00 9.47 137 ASP B CA 1
ATOM 2711 C C . ASP B 1 139 ? 18.916 -33.672 -18.455 1.00 9.13 137 ASP B C 1
ATOM 2712 O O . ASP B 1 139 ? 18.060 -34.560 -18.514 1.00 8.68 137 ASP B O 1
ATOM 2717 N N . GLY B 1 140 ? 19.352 -33.137 -17.317 1.00 9.74 138 GLY B N 1
ATOM 2718 C CA . GLY B 1 140 ? 18.765 -33.504 -16.044 1.00 9.11 138 GLY B CA 1
ATOM 2719 C C . GLY B 1 140 ? 17.323 -33.063 -16.221 1.00 8.21 138 GLY B C 1
ATOM 2720 O O . GLY B 1 140 ? 17.048 -32.158 -17.016 1.00 8.39 138 GLY B O 1
ATOM 2721 N N . CYS B 1 141 ? 16.411 -33.655 -15.460 1.00 8.35 139 CYS B N 1
ATOM 2722 C CA . CYS B 1 141 ? 14.994 -33.379 -15.641 1.00 8.74 139 CYS B CA 1
ATOM 2723 C C . CYS B 1 141 ? 14.181 -33.389 -14.345 1.00 7.26 139 CYS B C 1
ATOM 2724 O O . CYS B 1 141 ? 14.448 -34.181 -13.445 1.00 8.19 139 CYS B O 1
ATOM 2727 N N . VAL B 1 142 ? 13.192 -32.504 -14.246 1.00 6.83 140 VAL B N 1
ATOM 2728 C CA . VAL B 1 142 ? 12.339 -32.452 -13.062 1.00 7.33 140 VAL B CA 1
ATOM 2729 C C . VAL B 1 142 ? 10.898 -32.805 -13.411 1.00 6.81 140 VAL B C 1
ATOM 2730 O O . VAL B 1 142 ? 10.292 -32.191 -14.293 1.00 7.76 140 VAL B O 1
ATOM 2734 N N . SER B 1 143 ? 10.362 -33.804 -12.716 1.00 7.09 141 SER B N 1
ATOM 2735 C CA . SER B 1 143 ? 8.988 -34.253 -12.918 1.00 7.18 141 SER B CA 1
ATOM 2736 C C . SER B 1 143 ? 8.103 -33.734 -11.790 1.00 7.08 141 SER B C 1
ATOM 2737 O O . SER B 1 143 ? 8.541 -33.653 -10.641 1.00 8.69 141 SER B O 1
ATOM 2740 N N . LYS B 1 144 ? 6.857 -33.404 -12.125 1.00 7.30 142 LYS B N 1
ATOM 2741 C CA . LYS B 1 144 ? 5.885 -32.881 -11.166 1.00 7.48 142 LYS B CA 1
ATOM 2742 C C . LYS B 1 144 ? 4.759 -33.884 -10.954 1.00 7.27 142 LYS B C 1
ATOM 2743 O O . LYS B 1 144 ? 3.982 -34.143 -11.869 1.00 7.99 142 LYS B O 1
ATOM 2749 N N . LYS B 1 145 ? 4.664 -34.425 -9.742 1.00 8.00 143 LYS B N 1
ATOM 2750 C CA . LYS B 1 145 ? 3.651 -35.421 -9.401 1.00 7.00 143 LYS B CA 1
ATOM 2751 C C . LYS B 1 145 ? 2.494 -34.911 -8.545 1.00 7.51 143 LYS B C 1
ATOM 2752 O O . LYS B 1 145 ? 2.703 -34.263 -7.521 1.00 8.54 143 LYS B O 1
ATOM 2758 N N . THR B 1 146 ? 1.271 -35.220 -8.973 1.00 8.80 144 THR B N 1
ATOM 2759 C CA . THR B 1 146 ? 0.075 -34.851 -8.223 1.00 9.70 144 THR B CA 1
ATOM 2760 C C . THR B 1 146 ? -0.852 -36.063 -8.195 1.00 10.22 144 THR B C 1
ATOM 2761 O O . THR B 1 146 ? -0.652 -37.022 -8.942 1.00 11.06 144 THR B O 1
ATOM 2765 N N . TYR B 1 147 ? -1.859 -36.023 -7.329 1.00 11.21 145 TYR B N 1
ATOM 2766 C CA . TYR B 1 147 ? -2.795 -37.135 -7.190 1.00 12.00 145 TYR B CA 1
ATOM 2767 C C . TYR B 1 147 ? -4.110 -36.939 -7.933 1.00 12.52 145 TYR B C 1
ATOM 2768 O O . TYR B 1 147 ? -4.707 -35.865 -7.884 1.00 16.22 145 TYR B O 1
ATOM 2777 N N . LEU B 1 148 ? -4.554 -37.994 -8.608 1.00 13.72 146 LEU B N 1
ATOM 2778 C CA . LEU B 1 148 ? -5.812 -37.980 -9.346 1.00 15.77 146 LEU B CA 1
ATOM 2779 C C . LEU B 1 148 ? -6.635 -39.169 -8.873 1.00 17.55 146 LEU B C 1
ATOM 2780 O O . LEU B 1 148 ? -6.108 -40.272 -8.697 1.00 18.05 146 LEU B O 1
ATOM 2785 N N . ASN B 1 149 ? -7.931 -38.950 -8.683 1.00 19.81 147 ASN B N 1
ATOM 2786 C CA . ASN B 1 149 ? -8.804 -40.003 -8.195 1.00 21.41 147 ASN B CA 1
ATOM 2787 C C . ASN B 1 149 ? -8.217 -40.428 -6.850 1.00 22.02 147 ASN B C 1
ATOM 2788 O O . ASN B 1 149 ? -7.627 -39.604 -6.155 1.00 23.75 147 ASN B O 1
ATOM 2793 N N . ASN B 1 150 ? -8.358 -41.694 -6.477 1.00 22.85 148 ASN B N 1
ATOM 2794 C CA . ASN B 1 150 ? -7.828 -42.144 -5.192 1.00 22.03 148 ASN B CA 1
ATOM 2795 C C . ASN B 1 150 ? -6.720 -43.184 -5.309 1.00 20.48 148 ASN B C 1
ATOM 2796 O O . ASN B 1 150 ? -6.163 -43.622 -4.302 1.00 18.66 148 ASN B O 1
ATOM 2801 N N . ASN B 1 151 ? -6.387 -43.567 -6.535 1.00 18.44 149 ASN B N 1
ATOM 2802 C CA . ASN B 1 151 ? -5.352 -44.572 -6.739 1.00 17.48 149 ASN B CA 1
ATOM 2803 C C . ASN B 1 151 ? -4.445 -44.241 -7.915 1.00 15.59 149 ASN B C 1
ATOM 2804 O O . ASN B 1 151 ? -3.789 -45.123 -8.463 1.00 14.34 149 ASN B O 1
ATOM 2809 N N . THR B 1 152 ? -4.401 -42.975 -8.309 1.00 14.33 150 THR B N 1
ATOM 2810 C CA . THR B 1 152 ? -3.559 -42.599 -9.433 1.00 14.07 150 THR B CA 1
ATOM 2811 C C . THR B 1 152 ? -2.683 -41.390 -9.158 1.00 12.63 150 THR B C 1
ATOM 2812 O O . THR B 1 152 ? -3.111 -40.423 -8.531 1.00 14.23 150 THR B O 1
ATOM 2816 N N . ILE B 1 153 ? -1.440 -41.474 -9.613 1.00 12.39 151 ILE B N 1
ATOM 2817 C CA . ILE B 1 153 ? -0.504 -40.371 -9.497 1.00 11.71 151 ILE B CA 1
ATOM 2818 C C . ILE B 1 153 ? -0.282 -39.943 -10.936 1.00 11.93 151 ILE B C 1
ATOM 2819 O O . ILE B 1 153 ? -0.125 -40.782 -11.824 1.00 11.69 151 ILE B O 1
ATOM 2824 N N . VAL B 1 154 ? -0.309 -38.643 -11.179 1.00 11.05 152 VAL B N 1
ATOM 2825 C CA . VAL B 1 154 ? -0.082 -38.150 -12.521 1.00 11.72 152 VAL B CA 1
ATOM 2826 C C . VAL B 1 154 ? 1.113 -37.224 -12.493 1.00 10.34 152 VAL B C 1
ATOM 2827 O O . VAL B 1 154 ? 1.327 -36.504 -11.518 1.00 10.20 152 VAL B O 1
ATOM 2831 N N . ASP B 1 155 ? 1.931 -37.272 -13.532 1.00 8.57 153 ASP B N 1
ATOM 2832 C CA . ASP B 1 155 ? 3.030 -36.334 -13.586 1.00 9.02 153 ASP B CA 1
ATOM 2833 C C . ASP B 1 155 ? 3.252 -35.820 -14.985 1.00 8.92 153 ASP B C 1
ATOM 2834 O O . ASP B 1 155 ? 2.655 -36.292 -15.956 1.00 8.51 153 ASP B O 1
ATOM 2839 N N . SER B 1 156 ? 4.076 -34.793 -15.063 1.00 7.76 154 SER B N 1
ATOM 2840 C CA . SER B 1 156 ? 4.427 -34.198 -16.328 1.00 8.18 154 SER B CA 1
ATOM 2841 C C . SER B 1 156 ? 5.881 -33.790 -16.225 1.00 7.49 154 SER B C 1
ATOM 2842 O O . SER B 1 156 ? 6.390 -33.512 -15.132 1.00 8.22 154 SER B O 1
ATOM 2845 N N . PHE B 1 157 ? 6.561 -33.814 -17.361 1.00 7.79 155 PHE B N 1
ATOM 2846 C CA . PHE B 1 157 ? 7.935 -33.360 -17.425 1.00 7.58 155 PHE B CA 1
ATOM 2847 C C . PHE B 1 157 ? 8.284 -33.013 -18.853 1.00 7.74 155 PHE B C 1
ATOM 2848 O O . PHE B 1 157 ? 7.706 -33.552 -19.802 1.00 8.34 155 PHE B O 1
ATOM 2856 N N . ASP B 1 158 ? 9.175 -32.041 -18.991 1.00 8.02 156 ASP B N 1
ATOM 2857 C CA . ASP B 1 158 ? 9.636 -31.593 -20.291 1.00 8.56 156 ASP B CA 1
ATOM 2858 C C . ASP B 1 158 ? 11.010 -32.204 -20.490 1.00 8.99 156 ASP B C 1
ATOM 2859 O O . ASP B 1 158 ? 12.012 -31.736 -19.952 1.00 8.98 156 ASP B O 1
ATOM 2864 N N . TRP B 1 159 ? 11.024 -33.292 -21.247 1.00 8.15 157 TRP B N 1
ATOM 2865 C CA . TRP B 1 159 ? 12.239 -34.035 -21.535 1.00 8.47 157 TRP B CA 1
ATOM 2866 C C . TRP B 1 159 ? 13.052 -33.401 -22.652 1.00 8.31 157 TRP B C 1
ATOM 2867 O O . TRP B 1 159 ? 12.493 -32.852 -23.598 1.00 8.54 157 TRP B O 1
ATOM 2878 N N . SER B 1 160 ? 14.373 -33.464 -22.537 1.00 8.09 158 SER B N 1
ATOM 2879 C CA . SER B 1 160 ? 15.227 -32.936 -23.592 1.00 7.56 158 SER B CA 1
ATOM 2880 C C . SER B 1 160 ? 16.529 -33.711 -23.762 1.00 8.44 158 SER B C 1
ATOM 2881 O O . SER B 1 160 ? 17.331 -33.849 -22.830 1.00 9.31 158 SER B O 1
ATOM 2884 N N . TYR B 1 161 ? 16.708 -34.241 -24.968 1.00 9.11 159 TYR B N 1
ATOM 2885 C CA . TYR B 1 161 ? 17.911 -34.978 -25.332 1.00 10.36 159 TYR B CA 1
ATOM 2886 C C . TYR B 1 161 ? 18.905 -33.945 -25.845 1.00 10.71 159 TYR B C 1
ATOM 2887 O O . TYR B 1 161 ? 18.507 -32.876 -26.308 1.00 11.95 159 TYR B O 1
ATOM 2896 N N . ASN B 1 162 ? 20.190 -34.269 -25.763 1.00 11.29 160 ASN B N 1
ATOM 2897 C CA . ASN B 1 162 ? 21.236 -33.393 -26.278 1.00 11.41 160 ASN B CA 1
ATOM 2898 C C . ASN B 1 162 ? 21.669 -34.017 -27.603 1.00 12.76 160 ASN B C 1
ATOM 2899 O O . ASN B 1 162 ? 21.805 -35.238 -27.696 1.00 12.27 160 ASN B O 1
ATOM 2904 N N . LEU B 1 163 ? 21.876 -33.188 -28.622 1.00 13.21 161 LEU B N 1
ATOM 2905 C CA . LEU B 1 163 ? 22.290 -33.686 -29.932 1.00 14.85 161 LEU B CA 1
ATOM 2906 C C . LEU B 1 163 ? 23.764 -33.400 -30.203 1.00 17.41 161 LEU B C 1
ATOM 2907 O O . LEU B 1 163 ? 24.370 -32.543 -29.560 1.00 17.75 161 LEU B O 1
ATOM 2912 N N . GLN B 1 164 ? 24.334 -34.129 -31.157 1.00 18.58 162 GLN B N 1
ATOM 2913 C CA . GLN B 1 164 ? 25.738 -33.964 -31.515 1.00 20.95 162 GLN B CA 1
ATOM 2914 C C . GLN B 1 164 ? 26.073 -32.522 -31.892 1.00 21.46 162 GLN B C 1
ATOM 2915 O O . GLN B 1 164 ? 27.132 -32.010 -31.527 1.00 22.88 162 GLN B O 1
ATOM 2921 N N . ASN B 1 165 ? 25.166 -31.870 -32.614 1.00 21.37 163 ASN B N 1
ATOM 2922 C CA . ASN B 1 165 ? 25.376 -30.490 -33.050 1.00 21.65 163 ASN B CA 1
ATOM 2923 C C . ASN B 1 165 ? 25.204 -29.448 -31.947 1.00 21.14 163 ASN B C 1
ATOM 2924 O O . ASN B 1 165 ? 25.293 -28.248 -32.204 1.00 22.15 163 ASN B O 1
ATOM 2929 N N . GLY B 1 166 ? 24.949 -29.902 -30.724 1.00 19.94 164 GLY B N 1
ATOM 2930 C CA . GLY B 1 166 ? 24.784 -28.972 -29.623 1.00 19.51 164 GLY B CA 1
ATOM 2931 C C . GLY B 1 166 ? 23.350 -28.556 -29.357 1.00 18.74 164 GLY B C 1
ATOM 2932 O O . GLY B 1 166 ? 23.062 -27.940 -28.331 1.00 20.62 164 GLY B O 1
ATOM 2933 N N . LYS B 1 167 ? 22.447 -28.880 -30.278 1.00 17.51 165 LYS B N 1
ATOM 2934 C CA . LYS B 1 167 ? 21.042 -28.533 -30.106 1.00 16.09 165 LYS B CA 1
ATOM 2935 C C . LYS B 1 167 ? 20.364 -29.528 -29.175 1.00 15.19 165 LYS B C 1
ATOM 2936 O O . LYS B 1 167 ? 20.986 -30.476 -28.699 1.00 15.25 165 LYS B O 1
ATOM 2942 N N . ARG B 1 168 ? 19.083 -29.297 -28.916 1.00 13.68 166 ARG B N 1
ATOM 2943 C CA . ARG B 1 168 ? 18.301 -30.175 -28.060 1.00 12.39 166 ARG B CA 1
ATOM 2944 C C . ARG B 1 168 ? 17.110 -30.728 -28.832 1.00 11.30 166 ARG B C 1
ATOM 2945 O O . ARG B 1 168 ? 16.673 -30.140 -29.820 1.00 13.50 166 ARG B O 1
ATOM 2953 N N . TYR B 1 169 ? 16.612 -31.879 -28.393 1.00 10.73 167 TYR B N 1
ATOM 2954 C CA . TYR B 1 169 ? 15.456 -32.522 -29.012 1.00 10.49 167 TYR B CA 1
ATOM 2955 C C . TYR B 1 169 ? 14.497 -32.757 -27.848 1.00 10.79 167 TYR B C 1
ATOM 2956 O O . TYR B 1 169 ? 14.752 -33.572 -26.958 1.00 9.84 167 TYR B O 1
ATOM 2965 N N . ARG B 1 170 ? 13.391 -32.022 -27.878 1.00 10.07 168 ARG B N 1
ATOM 2966 C CA . ARG B 1 170 ? 12.408 -32.022 -26.804 1.00 10.80 168 ARG B CA 1
ATOM 2967 C C . ARG B 1 170 ? 11.148 -32.856 -26.943 1.00 10.25 168 ARG B C 1
ATOM 2968 O O . ARG B 1 170 ? 10.688 -33.169 -28.043 1.00 10.67 168 ARG B O 1
ATOM 2976 N N . ALA B 1 171 ? 10.581 -33.196 -25.791 1.00 10.88 169 ALA B N 1
ATOM 2977 C CA . ALA B 1 171 ? 9.337 -33.943 -25.741 1.00 10.63 169 ALA B CA 1
ATOM 2978 C C . ALA B 1 171 ? 8.547 -33.526 -24.510 1.00 11.25 169 ALA B C 1
ATOM 2979 O O . ALA B 1 171 ? 9.111 -33.327 -23.431 1.00 11.51 169 ALA B O 1
ATOM 2981 N N . ARG B 1 172 ? 7.242 -33.360 -24.694 1.00 11.49 170 ARG B N 1
ATOM 2982 C CA . ARG B 1 172 ? 6.328 -33.026 -23.613 1.00 11.87 170 ARG B CA 1
ATOM 2983 C C . ARG B 1 172 ? 5.848 -34.404 -23.164 1.00 9.69 170 ARG B C 1
ATOM 2984 O O . ARG B 1 172 ? 5.348 -35.177 -23.980 1.00 10.33 170 ARG B O 1
ATOM 2992 N N . VAL B 1 173 ? 6.002 -34.715 -21.881 1.00 9.31 171 VAL B N 1
ATOM 2993 C CA . VAL B 1 173 ? 5.622 -36.032 -21.384 1.00 8.22 171 VAL B CA 1
ATOM 2994 C C . VAL B 1 173 ? 4.575 -36.030 -20.277 1.00 7.87 171 VAL B C 1
ATOM 2995 O O . VAL B 1 173 ? 4.572 -35.169 -19.397 1.00 9.04 171 VAL B O 1
ATOM 2999 N N . SER B 1 174 ? 3.688 -37.017 -20.335 1.00 8.00 172 SER B N 1
ATOM 3000 C CA . SER B 1 174 ? 2.648 -37.184 -19.333 1.00 9.72 172 SER B CA 1
ATOM 3001 C C . SER B 1 174 ? 2.759 -38.611 -18.804 1.00 10.22 172 SER B C 1
ATOM 3002 O O . SER B 1 174 ? 2.985 -39.545 -19.576 1.00 11.40 172 SER B O 1
ATOM 3005 N N . SER 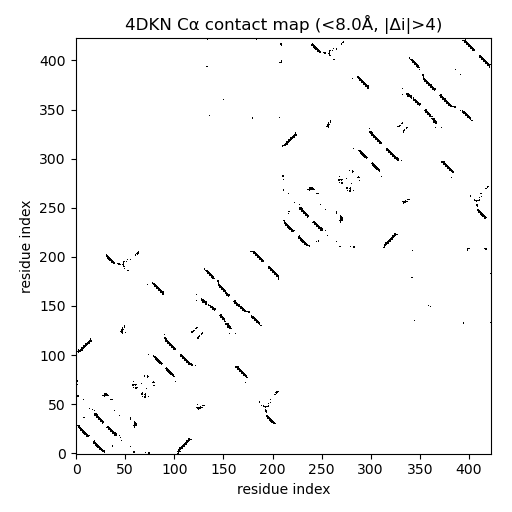B 1 175 ? 2.612 -38.781 -17.494 1.00 8.84 173 SER B N 1
ATOM 3006 C CA . SER B 1 175 ? 2.679 -40.109 -16.882 1.00 8.86 173 SER B CA 1
ATOM 3007 C C . SER B 1 175 ? 1.485 -40.344 -15.976 1.00 9.35 173 SER B C 1
ATOM 3008 O O . SER B 1 175 ? 1.023 -39.434 -15.293 1.00 8.93 173 SER B O 1
ATOM 3011 N N . HIS B 1 176 ? 0.994 -41.575 -15.970 1.00 9.31 174 HIS B N 1
ATOM 3012 C CA . HIS B 1 176 ? -0.113 -41.955 -15.108 1.00 9.40 174 HIS B CA 1
ATOM 3013 C C . HIS B 1 176 ? 0.308 -43.249 -14.429 1.00 9.09 174 HIS B C 1
ATOM 3014 O O . HIS B 1 176 ? 0.614 -44.239 -15.094 1.00 10.35 174 HIS B O 1
ATOM 3021 N N . TYR B 1 177 ? 0.360 -43.219 -13.103 1.00 8.65 175 TYR B N 1
ATOM 3022 C CA . TYR B 1 177 ? 0.738 -44.383 -12.311 1.00 9.26 175 TYR B CA 1
ATOM 3023 C C . TYR B 1 177 ? -0.540 -44.844 -11.624 1.00 9.30 175 TYR B C 1
ATOM 3024 O O . TYR B 1 177 ? -1.055 -44.157 -10.742 1.00 10.21 175 TYR B O 1
ATOM 3033 N N . ILE B 1 178 ? -1.050 -46.003 -12.033 1.00 9.82 176 ILE B N 1
ATOM 3034 C CA . ILE B 1 178 ? -2.293 -46.533 -11.482 1.00 9.93 176 ILE B CA 1
ATOM 3035 C C . ILE B 1 178 ? -2.039 -47.661 -10.486 1.00 10.14 176 ILE B C 1
ATOM 3036 O O . ILE B 1 178 ? -1.514 -48.713 -10.841 1.00 10.41 176 ILE B O 1
ATOM 3041 N N . PHE B 1 179 ? -2.434 -47.432 -9.237 1.00 11.34 177 PHE B N 1
ATOM 3042 C CA . PHE B 1 179 ? -2.228 -48.398 -8.161 1.00 11.97 177 PHE B CA 1
ATOM 3043 C C . PHE B 1 179 ? -3.416 -49.328 -7.930 1.00 12.98 177 PHE B C 1
ATOM 3044 O O . PHE B 1 179 ? -4.565 -48.943 -8.142 1.00 13.83 177 PHE B O 1
ATOM 3052 N N . ASP B 1 180 ? -3.127 -50.552 -7.490 1.00 14.61 178 ASP B N 1
ATOM 3053 C CA . ASP B 1 180 ? -4.166 -51.549 -7.236 1.00 16.61 178 ASP B CA 1
ATOM 3054 C C . ASP B 1 180 ? -4.890 -51.293 -5.923 1.00 17.74 178 ASP B C 1
ATOM 3055 O O . ASP B 1 180 ? -5.961 -51.848 -5.677 1.00 19.91 178 ASP B O 1
ATOM 3060 N N . LYS B 1 181 ? -4.290 -50.460 -5.080 1.00 17.97 179 LYS B N 1
ATOM 3061 C CA . LYS B 1 181 ? -4.843 -50.130 -3.769 1.00 19.38 179 LYS B CA 1
ATOM 3062 C C . LYS B 1 181 ? -4.943 -48.610 -3.641 1.00 18.75 179 LYS B C 1
ATOM 3063 O O . LYS B 1 181 ? -4.043 -47.888 -4.066 1.00 18.72 179 LYS B O 1
ATOM 3069 N N . PRO B 1 182 ? -6.039 -48.102 -3.056 1.00 17.18 180 PRO B N 1
ATOM 3070 C CA . PRO B 1 182 ? -6.191 -46.652 -2.910 1.00 17.52 180 PRO B CA 1
ATOM 3071 C C . PRO B 1 182 ? -5.238 -46.027 -1.894 1.00 17.08 180 PRO B C 1
ATOM 3072 O O . PRO B 1 182 ? -4.780 -46.694 -0.965 1.00 17.18 180 PRO B O 1
ATOM 3076 N N . PHE B 1 183 ? -4.942 -44.744 -2.083 1.00 16.62 181 PHE B N 1
ATOM 3077 C CA . PHE B 1 183 ? -4.047 -44.013 -1.189 1.00 17.58 181 PHE B CA 1
ATOM 3078 C C . PHE B 1 183 ? -4.809 -43.485 0.020 1.00 18.62 181 PHE B C 1
ATOM 3079 O O . PHE B 1 183 ? -6.021 -43.278 -0.044 1.00 19.69 181 PHE B O 1
ATOM 3087 N N . SER B 1 184 ? -4.090 -43.254 1.113 1.00 19.88 182 SER B N 1
ATOM 3088 C CA . SER B 1 184 ? -4.702 -42.727 2.326 1.00 19.70 182 SER B CA 1
ATOM 3089 C C . SER B 1 184 ? -4.945 -41.233 2.141 1.00 19.79 182 SER B C 1
ATOM 3090 O O . SER B 1 184 ? -4.316 -40.591 1.297 1.00 19.30 182 SER B O 1
ATOM 3093 N N . ALA B 1 185 ? -5.856 -40.680 2.935 1.00 18.51 183 ALA B N 1
ATOM 3094 C CA . ALA B 1 185 ? -6.184 -39.265 2.848 1.00 18.72 183 ALA B CA 1
ATOM 3095 C C . ALA B 1 185 ? -5.004 -38.370 3.216 1.00 18.30 183 ALA B C 1
ATOM 3096 O O . ALA B 1 185 ? -4.775 -37.344 2.577 1.00 18.63 183 ALA B O 1
ATOM 3098 N N . ASP B 1 186 ? -4.250 -38.749 4.243 1.00 18.62 184 ASP B N 1
ATOM 3099 C CA . ASP B 1 186 ? -3.117 -37.929 4.652 1.00 19.76 184 ASP B CA 1
ATOM 3100 C C . ASP B 1 186 ? -1.992 -37.937 3.624 1.00 19.14 184 ASP B C 1
ATOM 3101 O O . ASP B 1 186 ? -1.309 -36.930 3.437 1.00 18.06 184 ASP B O 1
ATOM 3106 N N . LEU B 1 187 ? -1.800 -39.065 2.951 1.00 18.68 185 LEU B N 1
ATOM 3107 C CA . LEU B 1 187 ? -0.756 -39.162 1.938 1.00 18.13 185 LEU B CA 1
ATOM 3108 C C . LEU B 1 187 ? -1.033 -38.193 0.794 1.00 17.98 185 LEU B C 1
ATOM 3109 O O . LEU B 1 187 ? -0.125 -37.534 0.286 1.00 17.78 185 LEU B O 1
ATOM 3114 N N . MET B 1 188 ? -2.298 -38.096 0.402 1.00 18.07 186 MET B N 1
ATOM 3115 C CA . MET B 1 188 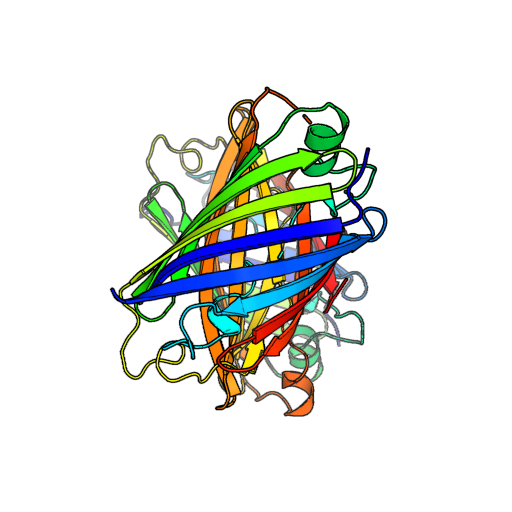? -2.684 -37.224 -0.696 1.00 18.39 186 MET B CA 1
ATOM 3116 C C . MET B 1 188 ? -2.584 -35.730 -0.400 1.00 18.29 186 MET B C 1
ATOM 3117 O O . MET B 1 188 ? -2.701 -34.912 -1.310 1.00 19.38 186 MET B O 1
ATOM 3122 N N . LYS B 1 189 ? -2.366 -35.367 0.862 1.00 17.12 187 LYS B N 1
ATOM 3123 C CA . LYS B 1 189 ? -2.228 -33.957 1.216 1.00 16.85 187 LYS B CA 1
ATOM 3124 C C . LYS B 1 189 ? -0.828 -33.483 0.829 1.00 16.75 187 LYS B C 1
ATOM 3125 O O . LYS B 1 189 ? -0.586 -32.289 0.655 1.00 17.81 187 LYS B O 1
ATOM 3131 N N . LYS B 1 190 ? 0.088 -34.433 0.688 1.00 16.84 188 LYS B N 1
ATOM 3132 C CA . LYS B 1 190 ? 1.473 -34.130 0.345 1.00 16.81 188 LYS B CA 1
ATOM 3133 C C . LYS B 1 190 ? 1.716 -34.104 -1.163 1.00 15.25 188 LYS B C 1
ATOM 3134 O O . LYS B 1 190 ? 2.160 -35.088 -1.752 1.00 14.94 188 LYS B O 1
ATOM 3140 N N . GLN B 1 191 ? 1.418 -32.964 -1.779 1.00 14.41 189 GLN B N 1
ATOM 3141 C CA . GLN B 1 191 ? 1.597 -32.785 -3.215 1.00 13.51 189 GLN B CA 1
ATOM 3142 C C . GLN B 1 191 ? 1.605 -31.289 -3.524 1.00 12.64 189 GLN B C 1
ATOM 3143 O O . GLN B 1 191 ? 1.054 -30.491 -2.765 1.00 14.51 189 GLN B O 1
ATOM 3149 N N . PRO B 1 192 ? 2.239 -30.887 -4.639 1.00 11.06 190 PRO B N 1
ATOM 3150 C CA . PRO B 1 192 ? 2.928 -31.766 -5.590 1.00 10.73 190 PRO B CA 1
ATOM 3151 C C . PRO B 1 192 ? 4.238 -32.296 -5.022 1.00 8.89 190 PRO B C 1
ATOM 3152 O O . PRO B 1 192 ? 4.752 -31.786 -4.030 1.00 10.45 190 PRO B O 1
ATOM 3156 N N . VAL B 1 193 ? 4.759 -33.342 -5.652 1.00 8.46 191 VAL B N 1
ATOM 3157 C CA . VAL B 1 193 ? 6.050 -33.892 -5.272 1.00 8.85 191 VAL B CA 1
ATOM 3158 C C . VAL B 1 193 ? 6.899 -33.733 -6.529 1.00 8.16 191 VAL B C 1
ATOM 3159 O O . VAL B 1 193 ? 6.478 -34.116 -7.624 1.00 9.32 191 VAL B O 1
ATOM 3163 N N . PHE B 1 194 ? 8.077 -33.143 -6.380 1.00 7.32 192 PHE B N 1
ATOM 3164 C CA . PHE B 1 194 ? 8.968 -32.938 -7.512 1.00 6.67 192 PHE B CA 1
ATOM 3165 C C . PHE B 1 194 ? 10.117 -33.923 -7.429 1.00 7.40 192 PHE B C 1
ATOM 3166 O O . PHE B 1 194 ? 10.560 -34.281 -6.340 1.00 7.62 192 PHE B O 1
ATOM 3174 N N . VAL B 1 195 ? 10.594 -34.376 -8.580 1.00 6.59 193 VAL B N 1
ATOM 3175 C CA . VAL B 1 195 ? 11.713 -35.302 -8.593 1.00 7.48 193 VAL B CA 1
ATOM 3176 C C . VAL B 1 195 ? 12.714 -34.926 -9.672 1.00 6.80 193 VAL B C 1
ATOM 3177 O O . VAL B 1 195 ? 12.377 -34.854 -10.862 1.00 6.54 193 VAL B O 1
ATOM 3181 N N . TYR B 1 196 ? 13.936 -34.640 -9.236 1.00 7.40 194 TYR B N 1
ATOM 3182 C CA . TYR B 1 196 ? 15.012 -34.328 -10.155 1.00 7.38 194 TYR B CA 1
ATOM 3183 C C . TYR B 1 196 ? 15.675 -35.659 -10.476 1.00 7.42 194 TYR B C 1
ATOM 3184 O O . TYR B 1 196 ? 15.949 -36.454 -9.576 1.00 7.15 194 TYR B O 1
ATOM 3193 N N . ARG B 1 197 ? 15.925 -35.906 -11.754 1.00 6.24 195 ARG B N 1
ATOM 3194 C CA . ARG B 1 197 ? 16.572 -37.140 -12.165 1.00 7.01 195 ARG B CA 1
ATOM 3195 C C . ARG B 1 197 ? 17.606 -36.842 -13.236 1.00 7.13 195 ARG B C 1
ATOM 3196 O O . ARG B 1 197 ? 17.429 -35.936 -14.048 1.00 7.99 195 ARG B O 1
ATOM 3204 N N . LYS B 1 198 ? 18.695 -37.603 -13.221 1.00 8.03 196 LYS B N 1
ATOM 3205 C CA . LYS B 1 198 ? 19.745 -37.466 -14.221 1.00 7.96 196 LYS B CA 1
ATOM 3206 C C . LYS B 1 198 ? 20.073 -38.863 -14.744 1.00 8.85 196 LYS B C 1
ATOM 3207 O O . LYS B 1 198 ? 20.259 -39.802 -13.965 1.00 9.13 196 LYS B O 1
ATOM 3213 N N . CYS B 1 199 ? 20.119 -38.989 -16.066 1.00 9.07 197 CYS B N 1
ATOM 3214 C CA . CYS B 1 199 ? 20.416 -40.259 -16.718 1.00 9.89 197 CYS B CA 1
ATOM 3215 C C . CYS B 1 199 ? 21.810 -40.248 -17.342 1.00 11.58 197 CYS B C 1
ATOM 3216 O O . CYS B 1 199 ? 22.111 -39.411 -18.197 1.00 12.61 197 CYS B O 1
ATOM 3219 N N . HIS B 1 200 ? 22.656 -41.172 -16.894 1.00 11.59 198 HIS B N 1
ATOM 3220 C CA . HIS B 1 200 ? 24.016 -41.314 -17.416 1.00 12.15 198 HIS B CA 1
ATOM 3221 C C . HIS B 1 200 ? 23.952 -42.562 -18.285 1.00 11.83 198 HIS B C 1
ATOM 3222 O O . HIS B 1 200 ? 23.696 -43.657 -17.788 1.00 12.10 198 HIS B O 1
ATOM 3229 N N . VAL B 1 201 ? 24.184 -42.395 -19.582 1.00 12.71 199 VAL B N 1
ATOM 3230 C CA . VAL B 1 201 ? 24.066 -43.506 -20.513 1.00 13.22 199 VAL B CA 1
ATOM 3231 C C . VAL B 1 201 ? 25.290 -43.853 -21.354 1.00 14.11 199 VAL B C 1
ATOM 3232 O O . VAL B 1 201 ? 26.092 -42.989 -21.717 1.00 15.08 199 VAL B O 1
ATOM 3236 N N . LYS B 1 202 ? 25.416 -45.146 -21.640 1.00 16.16 200 LYS B N 1
ATOM 3237 C CA . LYS B 1 202 ? 26.475 -45.697 -22.479 1.00 17.94 200 LYS B CA 1
ATOM 3238 C C . LYS B 1 202 ? 25.706 -46.619 -23.414 1.00 18.18 200 LYS B C 1
ATOM 3239 O O . LYS B 1 202 ? 24.924 -47.451 -22.952 1.00 19.09 200 LYS B O 1
ATOM 3245 N N . ALA B 1 203 ? 25.903 -46.481 -24.718 1.00 19.43 201 ALA B N 1
ATOM 3246 C CA . ALA B 1 203 ? 25.161 -47.324 -25.640 1.00 20.62 201 ALA B CA 1
ATOM 3247 C C . ALA B 1 203 ? 25.826 -47.622 -26.974 1.00 21.10 201 ALA B C 1
ATOM 3248 O O . ALA B 1 203 ? 26.785 -46.965 -27.381 1.00 21.95 201 ALA B O 1
ATOM 3250 N N . THR B 1 204 ? 25.289 -48.641 -27.636 1.00 21.15 202 THR B N 1
ATOM 3251 C CA . THR B 1 204 ? 25.737 -49.079 -28.951 1.00 20.70 202 THR B CA 1
ATOM 3252 C C . THR B 1 204 ? 24.451 -49.375 -29.714 1.00 20.95 202 THR B C 1
ATOM 3253 O O . THR B 1 204 ? 23.355 -49.209 -29.173 1.00 20.49 202 THR B O 1
ATOM 3257 N N . LYS B 1 205 ? 24.572 -49.818 -30.959 1.00 21.27 203 LYS B N 1
ATOM 3258 C CA . LYS B 1 205 ? 23.393 -50.126 -31.756 1.00 21.78 203 LYS B CA 1
ATOM 3259 C C . LYS B 1 205 ? 22.659 -51.366 -31.252 1.00 19.93 203 LYS B C 1
ATOM 3260 O O . LYS B 1 205 ? 21.542 -51.648 -31.684 1.00 19.72 203 LYS B O 1
ATOM 3266 N N . THR B 1 206 ? 23.276 -52.100 -30.329 1.00 18.55 204 THR B N 1
ATOM 3267 C CA . THR B 1 206 ? 22.657 -53.314 -29.803 1.00 19.13 204 THR B CA 1
ATOM 3268 C C . THR B 1 206 ? 22.457 -53.365 -28.288 1.00 18.28 204 THR B C 1
ATOM 3269 O O . THR B 1 206 ? 21.610 -54.113 -27.805 1.00 17.80 204 THR B O 1
ATOM 3273 N N . GLU B 1 207 ? 23.225 -52.580 -27.537 1.00 17.62 205 GLU B N 1
ATOM 3274 C CA . GLU B 1 207 ? 23.108 -52.595 -26.079 1.00 18.83 205 GLU B CA 1
ATOM 3275 C C . GLU B 1 207 ? 23.139 -51.202 -25.459 1.00 17.60 205 GLU B C 1
ATOM 3276 O O . GLU B 1 207 ? 23.951 -50.360 -25.838 1.00 20.09 205 GLU B O 1
ATOM 3282 N N . VAL B 1 208 ? 22.253 -50.972 -24.494 1.00 15.37 206 VAL B N 1
ATOM 3283 C CA . VAL B 1 208 ? 22.177 -49.682 -23.817 1.00 15.27 206 VAL B CA 1
ATOM 3284 C C . VAL B 1 208 ? 22.226 -49.857 -22.304 1.00 14.15 206 VAL B C 1
ATOM 3285 O O . VAL B 1 208 ? 21.561 -50.731 -21.746 1.00 13.44 206 VAL B O 1
ATOM 3289 N N . THR B 1 209 ? 23.015 -49.018 -21.643 1.00 14.07 207 THR B N 1
ATOM 3290 C CA . THR B 1 209 ? 23.138 -49.078 -20.194 1.00 14.56 207 THR B CA 1
ATOM 3291 C C . THR B 1 209 ? 22.827 -47.726 -19.570 1.00 13.51 207 THR B C 1
ATOM 3292 O O . THR B 1 209 ? 23.359 -46.693 -19.984 1.00 15.49 207 THR B O 1
ATOM 3296 N N . LEU B 1 210 ? 21.957 -47.749 -18.569 1.00 11.77 208 LEU B N 1
ATOM 3297 C CA . LEU B 1 210 ? 21.547 -46.542 -17.873 1.00 10.92 208 LEU B CA 1
ATOM 3298 C C . LEU B 1 210 ? 21.940 -46.560 -16.406 1.00 10.43 208 LEU B C 1
ATOM 3299 O O . LEU B 1 210 ? 21.771 -47.570 -15.720 1.00 11.27 208 LEU B O 1
ATOM 3304 N N . ASP B 1 211 ? 22.479 -45.435 -15.946 1.00 11.26 209 ASP B N 1
ATOM 3305 C CA . ASP B 1 211 ? 22.846 -45.232 -14.548 1.00 10.40 209 ASP B CA 1
ATOM 3306 C C . ASP B 1 211 ? 21.998 -44.018 -14.190 1.00 10.04 209 ASP B C 1
ATOM 3307 O O . ASP B 1 211 ? 22.317 -42.891 -14.573 1.00 11.45 209 ASP B O 1
ATOM 3312 N N . GLU B 1 212 ? 20.909 -44.259 -13.468 1.00 9.43 210 GLU B N 1
ATOM 3313 C CA . GLU B 1 212 ? 19.978 -43.201 -13.096 1.00 9.42 210 GLU B CA 1
ATOM 3314 C C . GLU B 1 212 ? 20.097 -42.734 -11.650 1.00 9.16 210 GLU B C 1
ATOM 3315 O O . GLU B 1 212 ? 20.227 -43.544 -10.732 1.00 10.04 210 GLU B O 1
ATOM 3321 N N . ARG B 1 213 ? 20.054 -41.417 -11.466 1.00 8.71 211 ARG B N 1
ATOM 3322 C CA . ARG B 1 213 ? 20.117 -40.803 -10.144 1.00 8.64 211 ARG B CA 1
ATOM 3323 C C . ARG B 1 213 ? 18.814 -40.031 -9.950 1.00 8.33 211 ARG B C 1
ATOM 3324 O O . ARG B 1 213 ? 18.298 -39.425 -10.897 1.00 9.01 211 ARG B O 1
ATOM 3332 N N . GLU B 1 214 ? 18.278 -40.063 -8.733 1.00 8.71 212 GLU B N 1
ATOM 3333 C CA . GLU B 1 214 ? 17.027 -39.368 -8.428 1.00 8.58 212 GLU B CA 1
ATOM 3334 C C . GLU B 1 214 ? 17.056 -38.698 -7.058 1.00 8.32 212 GLU B C 1
ATOM 3335 O O . GLU B 1 214 ? 17.709 -39.179 -6.132 1.00 9.30 212 GLU B O 1
ATOM 3341 N N . LYS B 1 215 ? 16.330 -37.592 -6.930 1.00 8.58 213 LYS B N 1
ATOM 3342 C CA . LYS B 1 215 ? 16.201 -36.897 -5.653 1.00 8.25 213 LYS B CA 1
ATOM 3343 C C . LYS B 1 215 ? 14.862 -36.172 -5.667 1.00 8.44 213 LYS B C 1
ATOM 3344 O O . LYS B 1 215 ? 14.633 -35.281 -6.489 1.00 8.19 213 LYS B O 1
ATOM 3350 N N . ALA B 1 216 ? 13.974 -36.582 -4.766 1.00 7.94 214 ALA B N 1
ATOM 3351 C CA . ALA B 1 216 ? 12.645 -35.995 -4.661 1.00 9.35 214 ALA B CA 1
ATOM 3352 C C . ALA B 1 216 ? 12.595 -34.890 -3.614 1.00 9.24 214 ALA B C 1
ATOM 3353 O O . ALA B 1 216 ? 13.388 -34.873 -2.673 1.00 9.85 214 ALA B O 1
ATOM 3355 N N . PHE B 1 217 ? 11.664 -33.959 -3.793 1.00 8.73 215 PHE B N 1
ATOM 3356 C CA . PHE B 1 217 ? 11.485 -32.870 -2.845 1.00 9.26 215 PHE B CA 1
ATOM 3357 C C . PHE B 1 217 ? 10.076 -32.305 -2.933 1.00 9.64 215 PHE B C 1
ATOM 3358 O O . PHE B 1 217 ? 9.443 -32.348 -3.989 1.00 9.48 215 PHE B O 1
ATOM 3366 N N . TYR B 1 218 ? 9.575 -31.813 -1.804 1.00 8.71 216 TYR B N 1
ATOM 3367 C CA . TYR B 1 218 ? 8.247 -31.213 -1.748 1.00 10.10 216 TYR B CA 1
ATOM 3368 C C . TYR B 1 218 ? 8.404 -29.717 -1.993 1.00 10.84 216 TYR B C 1
ATOM 3369 O O . TYR B 1 218 ? 7.546 -29.080 -2.600 1.00 11.34 216 TYR B O 1
ATOM 3378 N N . GLU B 1 219 ? 9.513 -29.163 -1.514 1.00 11.48 217 GLU B N 1
ATOM 3379 C CA . GLU B 1 219 ? 9.804 -27.744 -1.673 1.00 13.97 217 GLU B CA 1
ATOM 3380 C C . GLU B 1 219 ? 11.296 -27.504 -1.469 1.00 15.57 217 GLU B C 1
ATOM 3381 O O . GLU B 1 219 ? 12.004 -28.362 -0.936 1.00 16.37 217 GLU B O 1
ATOM 3387 N N . LEU B 1 220 ? 11.768 -26.340 -1.905 1.00 15.77 218 LEU B N 1
ATOM 3388 C CA . LEU B 1 220 ? 13.175 -25.967 -1.773 1.00 18.56 218 LEU B CA 1
ATOM 3389 C C . LEU B 1 220 ? 13.298 -24.567 -1.193 1.00 20.50 218 LEU B C 1
ATOM 3390 O O . LEU B 1 220 ? 14.194 -24.353 -0.351 1.00 24.34 218 LEU B O 1
#

Sequence (423 aa):
PLPATHDIHLHGSINGHEFDMVGGGKGDPNAGSLVTTAKSTKGALKFSPYLMIPHLYYQYLPYPDGPSPFQVSMLEGSGYAVYRVFDFEDGGKLSTEFKYSYEGSHIKADMKLMGSGFPDDGPVMTSQIVDQDGCVSKKTYLNNNTIVDSFDWSYNLQNGKRYRARVSSHYIFDKPFKQPVFVYRKCHVKATKTEVTLDEREKAFYELAPLPATHDIHLHGSINGHEFDMVGGGKGDPNAGSLVTTAKSTKGALKFSPYLMIPHLYYQYLPYPDGPSPFQVSMLEGSGYAVYRVFDFEDGGKLSTEFKYSYEGSHIKADMKLMGSGFPDDGPVMTSQIVDQDGCVSKKTYLNNNTIVDSFDWSYNLQNGKRYRARVSSHYIFDKPFSADLMKKQPVFVYRKCHVKATKTEVTLDEREKAFYEL

Foldseek 3Di:
DQAFWEKEWEWEDAAPHTWIWIWIWGAALVFQKIKIKIFTPPPFAQWAPCVCPPVRACSSPQAPVGRDVQVVCVVVVWHKKKWKWWQWPQGKIKIKIWGWDDDVNYIYIYMYIYMHDAPCPHCTSVVFFDFWDWWKKWWDDDDFFKIKIWIWTWTAGNVGDIIIITMIMIIGIPDGDLDGKMKIKGWDWDDDRTMIMTIMGMDIDSDDD/DQAFWEKEWEWEDAAPHIWIWIWIWGAALVFQKIKIKIFTPPPFAQWAPCVCPPVRACSSPQAPVGRDPQVVCVVVVWHKKKWKWKQWPQGKIKIKIWGWDDDPNYIYIYMYMYMHDADCPHCTSVVFFDFWDKWKKKWADDDFFKIKIWIWTWTAGPVRDIIIITMIMIIGIPDGDDPVSRVQDTKMKIKGWDWDDDSTMIMTIMGMYIDSDD

Organism: Branchiostoma floridae (NCBI:txid7739)

Secondary structure (DSSP, 8-state):
----EEEEEEEEEETTEEEEEEEEEEEETTTTEEEEEEEESSSS-SS-GGGGTTT--GGG-EETTEE-HHHHHHHTT--EEEEEEEEETTS-EEEEEEEEEEETTEEEEEEEEEEE---TTSTTTTT-EEEE--EEEEEEEETTTEEEEEEEEEEEETTS-EEEEEEEEEEEESS-----EEEEEEEEEEE-SSEEEEEEEEEEES---/----EEEEEEEEEETTEEEEEEEEEEEETTTTEEEEEEEESSSS-SS-GGGGTTT--GGG-EETTEE-HHHHHHHTT--EEEEEEEEETTS-EEEEEEEEEEETTEEEEEEEEEEE---TTSTTTTT-EEEE--EEEEEEEETTTEEEEEEEEEEEETTS-EEEEEEEEEEEESSPPPTTGGGS--EEEEEEEEEEE-SSEEEEEEEEEEES--

Radius of gyration: 22.95 Å; Cα contacts (8 Å, |Δi|>4): 1138; chains: 2; bounding box: 45×66×46 Å

Solvent-accessible surface area: 17058 Å² total

InterPro domains:
  IPR009017 Green fluorescent protein [G3DSA:2.40.155.10] (1-219)
  IPR009017 Green fluorescent protein [SSF54511] (2-216)
  IPR011584 Green fluorescent protein-related [PF01353] (6-217)

CATH classification: 2.40.155.10

Nearest PDB structures (foldseek):
  4dkn-assembly1_A  TM=1.005E+00  e=2.779E-44  Branchiostoma floridae
  4dkn-assembly1_B  TM=1.004E+00  e=8.519E-43  Branchiostoma floridae
  5ltq-assembly1_B  TM=9.915E-01  e=2.960E-32  Branchiostoma lanceolatum
  7sfa-assembly1_A  TM=9.864E-01  e=4.481E-32  Branchiostoma floridae
  4jge-assembly1_B  TM=9.805E-01  e=1.477E-31  Branchiostoma lanceolatum